Protein AF-A0A8J3I6H3-F1 (afdb_monomer_lite)

Radius of gyration: 33.36 Å; chains: 1; bounding box: 82×50×92 Å

pLDDT: mean 92.0, std 10.1, range [40.38, 98.88]

Foldseek 3Di:
DPLPAAFEQPDDQDQPPPDQADDDPLCVVVCVLFLVCAQQNGWLADWFAFPQATKTHGQFWIKGQGDDDDPDPDDPPDPVVVQQVPFDADPPSRMTIGLLLVVQLVNNYQDAWPDPPKPDGSSNVNVQLDPVNWDFDDPDDDPQWDFDFDDADPNTTTAETDGPLRVVQQQDCSNGVVHSCSSQNGWRGYKDWIWDADPNDIWIWIKTHHSRWIKIWTPPDADPVRRTDIGITSSRSSSCSGVNDRDGDDDFQQKKWFQAWDFFFQDPPPGDGQFIWGHRQIWTFHPDWDADSSWIKTWTKHDFPFDIDIGIDTCSRIGSDHDQPAQTETECVNLPPVLNVVVVVQPLQKWKWKAFPLRSYIYIDNQLDKDQCALVLLLLLLLLLQLVQVVVVHGDDPVLLVLNLCCQQVVDPVSSCCSACVVQPHDVSSVVLCVVLVQDAWAADPPGRRRIIGGFNSLQSSQVCLVVCNRHHPVSSVSLQVSQQNRDPVQLFQQRVLAPPPKRKRKGKGWDQHPVRAIKIKIWIWTGDDSIIMTMIMIGIRHRDVVVRSVSSNVNSNSVNVSRPD

InterPro domains:
  IPR000871 Beta-lactamase, class-A [PTHR35333] (230-551)
  IPR012338 Beta-lactamase/transpeptidase-like [G3DSA:3.40.710.10] (331-565)
  IPR012338 Beta-lactamase/transpeptidase-like [SSF56601] (335-544)
  IPR045155 Beta-lactamase class A, catalytic domain [PF13354] (335-393)
  IPR045155 Beta-lactamase class A, catalytic domain [PF13354] (402-560)

Sequence (566 aa):
MNDGEVTTPAFVFSQTATRKLAVSSFFANYYQSHSGQTSLGAPLTVAYPVEHGWIQFFSSGALLLPIEKQNYKSSSKDILAGLVTNGVNDPETGIVRLPLLQALLTAGSQIEIGGKGSSLTYVDIRKAAHPALLVTAASTTSSESVFVKTSTRAGKDVGHRIPQAFWQYIIRTDISPDGWKVDFGDPRTEVLPFIAKINGKLHHLQVQVFGRDGLVLDQDAQNAQGLPAIRRLSTGLDYLNTLGMPAVSIRAQQRVWASSASELLDVPERGKAVVHVGKNFPLLLQGETNWNDGMLWYRVRWDAPNRSGTGWIPANVVSFSGSSNMRSEASLDVLSSELASYVTSRGNNVGVSVYDVTRHFSYSYNSDLPFTMASSMKIPIMLAFFDMLESQGRGPDDGEMQLLTTMIENSDNDAASALYYDELGGAPALMSYLQKIHVGGLTPDPESWGYSAITPQSMVDMLTLLHQGKILNAQDRQIALDLMRHVEEDQQIGVGDTAPIGALVSLKDGWVVGPDGLWVMNSSGIVTRGKVTYVVAVYSQSQNALEDGQDIVRHVCKSIASALIV

Organism: NCBI:txid2778364

Secondary structure (DSSP, 8-state):
--TT--B---------TT--PPPPTTTHHHHHHTTHHHHT-SB-S--EEETTEEEEEETTEEEEEEPS-------TT-HHHHHHHTSEE-TTT--EE--HHHHHHHHTB-PBTTSTT-S-BHHHHHHHT-GGGPEEPPSS--TTEEEEEEEEETTEEEEEEEEHHHHHHHT-TTT-TT-HHHHT-SB-S--EEEEEEETTEEEEEEEEEBSS-EEEEEEEEE-TTSSEEEEE--HHHHHHHHH-PPPP---TT-EEEESS-EEEESSTTTSPEEEEE-TT-EEEEEEEEEEETTEEEEEEEEEETTEEEEEEEEGGGEES---TTSPEEEEGGGT-HHHHHHHHHTGGGEEEEEEETTTTEEEEESTTS-EE-GGGGHHHHHHHHHHHHHHTT----HHHHHHHHHHHHS--HHHHHIIIIIIS-SHHHHHHHHHHTT----B--SS-GGG-EE-HHHHHHHHHHHHHTSSS-HHHHHHHHHHTTS--GGG-TTTTTTSPTT-EEEEEEEEEE-TTSSEEEEEEEEEEETTEEEEEEEEEEEESSHHHHHHHHHHHHHHHHHHH--

Structure (mmCIF, N/CA/C/O backbone):
data_AF-A0A8J3I6H3-F1
#
_entry.id   AF-A0A8J3I6H3-F1
#
loop_
_atom_site.group_PDB
_atom_site.id
_atom_site.type_symbol
_atom_site.label_atom_id
_atom_site.label_alt_id
_atom_site.label_comp_id
_atom_site.label_asym_id
_atom_site.label_entity_id
_atom_site.label_seq_id
_atom_site.pdbx_PDB_ins_code
_atom_site.Cartn_x
_atom_site.Cartn_y
_atom_site.Cartn_z
_atom_site.occupancy
_atom_site.B_iso_or_equiv
_atom_site.auth_seq_id
_atom_site.auth_comp_id
_atom_site.auth_asym_id
_atom_site.auth_atom_id
_atom_site.pdbx_PDB_model_num
ATOM 1 N N . MET A 1 1 ? -31.178 -5.084 35.819 1.00 56.22 1 MET A N 1
ATOM 2 C CA . MET A 1 1 ? -29.760 -5.475 35.961 1.00 56.22 1 MET A CA 1
ATOM 3 C C . MET A 1 1 ? -29.703 -6.500 37.078 1.00 56.22 1 MET A C 1
ATOM 5 O O . MET A 1 1 ? -30.543 -6.423 37.966 1.00 56.22 1 MET A O 1
ATOM 9 N N . ASN A 1 2 ? -28.818 -7.492 37.006 1.00 58.34 2 ASN A N 1
ATOM 10 C CA . ASN A 1 2 ? -28.573 -8.359 38.153 1.00 58.34 2 ASN A CA 1
ATOM 11 C C . ASN A 1 2 ? -27.593 -7.622 39.076 1.00 58.34 2 ASN A C 1
ATOM 13 O O . ASN A 1 2 ? -26.405 -7.544 38.778 1.00 58.34 2 ASN A O 1
ATOM 17 N N . ASP A 1 3 ? -28.091 -7.007 40.148 1.00 65.94 3 ASP A N 1
ATOM 18 C CA . ASP A 1 3 ? -27.313 -6.035 40.935 1.00 65.94 3 ASP A CA 1
ATOM 19 C C . ASP A 1 3 ? -26.066 -6.635 41.615 1.00 65.94 3 ASP A C 1
ATOM 21 O O . ASP A 1 3 ? -25.142 -5.895 41.969 1.00 65.94 3 ASP A O 1
ATOM 25 N N . GLY A 1 4 ? -26.002 -7.966 41.736 1.00 75.38 4 GLY A N 1
ATOM 26 C CA . GLY A 1 4 ? -24.868 -8.707 42.294 1.00 75.38 4 GLY A CA 1
ATOM 27 C C . GLY A 1 4 ? -23.770 -9.112 41.301 1.00 75.38 4 GLY A C 1
ATOM 28 O O . GLY A 1 4 ? -22.768 -9.669 41.734 1.00 75.38 4 GLY A O 1
ATOM 29 N N . GLU A 1 5 ? -23.927 -8.870 39.996 1.00 87.00 5 GLU A N 1
ATOM 30 C CA . GLU A 1 5 ? -22.937 -9.285 38.988 1.00 87.00 5 GLU A CA 1
ATOM 31 C C . GLU A 1 5 ? -21.678 -8.411 39.043 1.00 87.00 5 GLU A C 1
ATOM 33 O O . GLU A 1 5 ? -21.782 -7.184 39.030 1.00 87.00 5 GLU A O 1
ATOM 38 N N . VAL A 1 6 ? -20.494 -9.020 39.115 1.00 90.25 6 VAL A N 1
ATOM 39 C CA . VAL A 1 6 ? -19.206 -8.319 39.212 1.00 90.25 6 VAL A CA 1
ATOM 40 C C . VAL A 1 6 ? -18.193 -9.001 38.297 1.00 90.25 6 VAL A C 1
ATOM 42 O O . VAL A 1 6 ? -18.045 -10.220 38.351 1.00 90.25 6 VAL A O 1
ATOM 45 N N . THR A 1 7 ? -17.471 -8.209 37.502 1.00 90.38 7 THR A N 1
ATOM 46 C CA . THR A 1 7 ? -16.473 -8.691 36.540 1.00 90.38 7 THR A CA 1
ATOM 47 C C . THR A 1 7 ? -15.120 -8.036 36.800 1.00 90.38 7 THR A C 1
ATOM 49 O O . THR A 1 7 ? -14.971 -6.815 36.692 1.00 90.38 7 THR A O 1
ATOM 52 N N . THR A 1 8 ? -14.117 -8.849 37.136 1.00 87.88 8 THR A N 1
ATOM 53 C CA . THR A 1 8 ? -12.723 -8.405 37.273 1.00 87.88 8 THR A CA 1
ATOM 54 C C . THR A 1 8 ? -12.104 -8.181 35.887 1.00 87.88 8 THR A C 1
ATOM 56 O O . THR A 1 8 ? -12.353 -8.989 34.991 1.00 87.88 8 THR A O 1
ATOM 59 N N . PRO A 1 9 ? -11.288 -7.130 35.677 1.00 83.06 9 PRO A N 1
ATOM 60 C CA . PRO A 1 9 ? -10.626 -6.898 34.396 1.00 83.06 9 PRO A CA 1
ATOM 61 C C . PRO A 1 9 ? -9.671 -8.053 34.098 1.00 83.06 9 PRO A C 1
ATOM 63 O O . PRO A 1 9 ? -8.767 -8.332 34.886 1.00 83.06 9 PRO A O 1
ATOM 66 N N . ALA A 1 10 ? -9.893 -8.742 32.982 1.00 79.56 10 ALA A N 1
ATOM 67 C CA . ALA A 1 10 ? -9.114 -9.919 32.596 1.00 79.56 10 ALA A CA 1
ATOM 68 C C . ALA A 1 10 ? -8.124 -9.627 31.460 1.00 79.56 10 ALA A C 1
ATOM 70 O O . ALA A 1 10 ? -7.256 -10.450 31.171 1.00 79.56 10 ALA A O 1
ATOM 71 N N . PHE A 1 11 ? -8.241 -8.460 30.823 1.00 73.12 11 PHE A N 1
ATOM 72 C CA . PHE A 1 11 ? -7.430 -8.074 29.678 1.00 73.12 11 PHE A CA 1
ATOM 73 C C . PHE A 1 11 ? -6.562 -6.870 30.029 1.00 73.12 11 PHE A C 1
ATOM 75 O O . PHE A 1 11 ? -7.018 -5.917 30.658 1.00 73.12 11 PHE A O 1
ATOM 82 N N . VAL A 1 12 ? -5.307 -6.909 29.589 1.00 72.38 12 VAL A N 1
ATOM 83 C CA . VAL A 1 12 ? -4.423 -5.742 29.589 1.00 72.38 12 VAL A CA 1
ATOM 84 C C . VAL A 1 12 ? -4.324 -5.264 28.150 1.00 72.38 12 VAL A C 1
ATOM 86 O O . VAL A 1 12 ? -3.422 -5.644 27.408 1.00 72.38 12 VAL A O 1
ATOM 89 N N . PHE A 1 13 ? -5.294 -4.458 27.731 1.00 74.19 13 PHE A N 1
ATOM 90 C CA . PHE A 1 13 ? -5.217 -3.738 26.472 1.00 74.19 13 PHE A CA 1
ATOM 91 C C . PHE A 1 13 ? -4.311 -2.523 26.672 1.00 74.19 13 PHE A C 1
ATOM 93 O O . PHE A 1 13 ? -4.731 -1.468 27.147 1.00 74.19 13 PHE A O 1
ATOM 100 N N . SER A 1 14 ? -3.032 -2.693 26.354 1.00 64.25 14 SER A N 1
ATOM 101 C CA . SER A 1 14 ? -2.060 -1.607 26.341 1.00 64.25 14 SER A CA 1
ATOM 102 C C . SER A 1 14 ? -1.851 -1.163 24.900 1.00 64.25 14 SER A C 1
ATOM 104 O O . SER A 1 14 ? -1.322 -1.924 24.096 1.00 64.25 14 SER A O 1
ATOM 106 N N . GLN A 1 15 ? -2.230 0.072 24.566 1.00 59.06 15 GLN A N 1
ATOM 107 C CA . GLN A 1 15 ? -1.655 0.704 23.385 1.00 59.06 15 GLN A CA 1
ATOM 108 C C . GLN A 1 15 ? -0.242 1.157 23.732 1.00 59.06 15 GLN A C 1
ATOM 110 O O . GLN A 1 15 ? -0.049 2.031 24.580 1.00 59.06 15 GLN A O 1
ATOM 115 N N . THR A 1 16 ? 0.756 0.593 23.063 1.00 52.84 16 THR A N 1
ATOM 116 C CA . THR A 1 16 ? 2.102 1.161 23.078 1.00 52.84 16 THR A CA 1
ATOM 117 C C . THR A 1 16 ? 2.011 2.574 22.494 1.00 52.84 16 THR A C 1
ATOM 119 O O . THR A 1 16 ? 1.531 2.755 21.375 1.00 52.84 16 THR A O 1
ATOM 122 N N . ALA A 1 17 ? 2.443 3.588 23.253 1.00 44.78 17 ALA A N 1
ATOM 123 C CA . ALA A 1 17 ? 2.273 5.014 22.932 1.00 44.78 17 ALA A CA 1
ATOM 124 C C . ALA A 1 17 ? 2.840 5.449 21.560 1.00 44.78 17 ALA A C 1
ATOM 126 O O . ALA A 1 17 ? 2.584 6.557 21.098 1.00 44.78 17 ALA A O 1
ATOM 127 N N . THR A 1 18 ? 3.609 4.585 20.901 1.00 45.41 18 THR A N 1
ATOM 128 C CA . THR A 1 18 ? 4.235 4.805 19.597 1.00 45.41 18 THR A CA 1
ATOM 129 C C . THR A 1 18 ? 3.315 4.548 18.400 1.00 45.41 18 THR A C 1
ATOM 131 O O . THR A 1 18 ? 3.630 5.017 17.307 1.00 45.41 18 THR A O 1
ATOM 134 N N . ARG A 1 19 ? 2.182 3.842 18.547 1.00 65.88 19 ARG A N 1
ATOM 135 C CA . ARG A 1 19 ? 1.366 3.405 17.395 1.00 65.88 19 ARG A CA 1
ATOM 136 C C . ARG A 1 19 ? 0.065 4.202 17.265 1.00 65.88 19 ARG A C 1
ATOM 138 O O . ARG A 1 19 ? -0.982 3.807 17.767 1.00 65.88 19 ARG A O 1
ATOM 145 N N . LYS A 1 20 ? 0.120 5.335 16.556 1.00 76.69 20 LYS A N 1
ATOM 146 C CA . LYS A 1 20 ? -1.063 6.161 16.262 1.00 76.69 20 LYS A CA 1
ATOM 147 C C . LYS A 1 20 ? -1.916 5.504 15.169 1.00 76.69 20 LYS A C 1
ATOM 149 O O . LYS A 1 20 ? -1.501 5.437 14.016 1.00 76.69 20 LYS A O 1
ATOM 154 N N . LEU A 1 21 ? -3.105 5.028 15.532 1.00 88.44 21 LEU A N 1
ATOM 155 C CA . LEU A 1 21 ? -4.072 4.459 14.590 1.00 88.44 21 LEU A CA 1
ATOM 156 C C . LEU A 1 21 ? -4.933 5.551 13.947 1.00 88.44 21 LEU A C 1
ATOM 158 O O . LEU A 1 21 ? -5.204 6.589 14.552 1.00 88.44 21 LEU A O 1
ATOM 162 N N . ALA A 1 22 ? -5.364 5.303 12.711 1.00 91.75 22 ALA A N 1
ATOM 163 C CA . ALA A 1 22 ? -6.249 6.191 11.969 1.00 91.75 22 ALA A CA 1
ATOM 164 C C . ALA A 1 22 ? -7.722 5.793 12.146 1.00 91.75 22 ALA A C 1
ATOM 166 O O . ALA A 1 22 ? -8.054 4.621 12.345 1.00 91.75 22 ALA A O 1
ATOM 167 N N . VAL A 1 23 ? -8.613 6.777 12.028 1.00 95.06 23 VAL A N 1
ATOM 168 C CA . VAL A 1 23 ? -10.048 6.523 11.860 1.00 95.06 23 VAL A CA 1
ATOM 169 C C . VAL A 1 23 ? -10.245 5.853 10.502 1.00 95.06 23 VAL A C 1
ATOM 171 O O . VAL A 1 23 ? -9.734 6.344 9.496 1.00 95.06 23 VAL A O 1
ATOM 174 N N . SER A 1 24 ? -10.955 4.727 10.464 1.00 93.88 24 SER A N 1
ATOM 175 C CA . SER A 1 24 ? -11.256 4.048 9.203 1.00 93.88 24 SER A CA 1
ATOM 176 C C . SER A 1 24 ? -12.118 4.927 8.299 1.00 93.88 24 SER A C 1
ATOM 178 O O . SER A 1 24 ? -12.965 5.679 8.784 1.00 93.88 24 SER A O 1
ATOM 180 N N . SER A 1 25 ? -11.978 4.774 6.981 1.00 92.44 25 SER A N 1
ATOM 181 C CA . SER A 1 25 ? -12.863 5.421 6.006 1.00 92.44 25 SER A CA 1
ATOM 182 C C . SER A 1 25 ? -14.338 5.061 6.216 1.00 92.44 25 SER A C 1
ATOM 184 O O . SER A 1 25 ? -15.197 5.879 5.903 1.00 92.44 25 SER A O 1
ATOM 186 N N . PHE A 1 26 ? -14.641 3.906 6.827 1.00 93.00 26 PHE A N 1
ATOM 187 C CA . PHE A 1 26 ? -16.005 3.547 7.240 1.00 93.00 26 PHE A CA 1
ATOM 188 C C . PHE A 1 26 ? -16.616 4.532 8.243 1.00 93.00 26 PHE A C 1
ATOM 190 O O . PHE A 1 26 ? -17.828 4.697 8.259 1.00 93.00 26 PHE A O 1
ATOM 197 N N . PHE A 1 27 ? -15.793 5.177 9.074 1.00 96.44 27 PHE A N 1
ATOM 198 C CA . PHE A 1 27 ? -16.240 6.028 10.181 1.00 96.44 27 PHE A CA 1
ATOM 199 C C . PHE A 1 27 ? -15.778 7.481 10.058 1.00 96.44 27 PHE A C 1
ATOM 201 O O . PHE A 1 27 ? -16.146 8.301 10.894 1.00 96.44 27 PHE A O 1
ATOM 208 N N . ALA A 1 28 ? -14.981 7.815 9.039 1.00 95.06 28 ALA A N 1
ATOM 209 C CA . ALA A 1 28 ? -14.358 9.129 8.898 1.00 95.06 28 ALA A CA 1
ATOM 210 C C . ALA A 1 28 ? -15.391 10.265 8.861 1.00 95.06 28 ALA A C 1
ATOM 212 O O . ALA A 1 28 ? -15.241 11.242 9.592 1.00 95.06 28 ALA A O 1
ATOM 213 N N . ASN A 1 29 ? -16.468 10.098 8.085 1.00 93.88 29 ASN A N 1
ATOM 214 C CA . ASN A 1 29 ? -17.526 11.105 7.974 1.00 93.88 29 ASN A CA 1
ATOM 215 C C . ASN A 1 29 ? -18.233 11.329 9.315 1.00 93.88 29 ASN A C 1
ATOM 217 O O . ASN A 1 29 ? -18.321 12.468 9.759 1.00 93.88 29 ASN A O 1
ATOM 221 N N . TYR A 1 30 ? -18.652 10.253 9.994 1.00 94.75 30 TYR A N 1
ATOM 222 C CA . TYR A 1 30 ? -19.271 10.339 11.321 1.00 94.75 30 TYR A CA 1
ATOM 223 C C . TYR A 1 30 ? -18.334 11.006 12.333 1.00 94.75 30 TYR A C 1
ATOM 225 O O . TYR A 1 30 ? -18.718 11.931 13.045 1.00 94.75 30 TYR A O 1
ATOM 233 N N . TYR A 1 31 ? -17.075 10.563 12.377 1.00 95.00 31 TYR A N 1
ATOM 234 C CA . TYR A 1 31 ? -16.080 11.092 13.304 1.00 95.00 31 TYR A CA 1
ATOM 235 C C . TYR A 1 31 ? -15.830 12.587 13.073 1.00 95.00 31 TYR A C 1
ATOM 237 O O . TYR A 1 31 ? -15.582 13.320 14.026 1.00 95.00 31 TYR A O 1
ATOM 245 N N . GLN A 1 32 ? -15.915 13.062 11.830 1.00 93.19 32 GLN A N 1
ATOM 246 C CA . GLN A 1 32 ? -15.782 14.480 11.518 1.00 93.19 32 GLN A CA 1
ATOM 247 C C . GLN A 1 32 ? -17.047 15.282 11.859 1.00 93.19 32 GLN A C 1
ATOM 249 O O . GLN A 1 32 ? -16.923 16.347 12.460 1.00 93.19 32 GLN A O 1
ATOM 254 N N . SER A 1 33 ? -18.243 14.794 11.509 1.00 91.44 33 SER A N 1
ATOM 255 C CA . SER A 1 33 ? -19.499 15.530 11.722 1.00 91.44 33 SER A CA 1
ATOM 256 C C . SER A 1 33 ? -19.928 15.598 13.191 1.00 91.44 33 SER A C 1
ATOM 258 O O . SER A 1 33 ? -20.531 16.587 13.593 1.00 91.44 33 SER A O 1
ATOM 260 N N . HIS A 1 34 ? -19.542 14.614 14.008 1.00 91.31 34 HIS A N 1
ATOM 261 C CA . HIS A 1 34 ? -19.951 14.494 15.416 1.00 91.31 34 HIS A CA 1
ATOM 262 C C . HIS A 1 34 ? -18.826 14.847 16.410 1.00 91.31 34 HIS A C 1
ATOM 264 O O . HIS A 1 34 ? -18.765 14.317 17.527 1.00 91.31 34 HIS A O 1
ATOM 270 N N . SER A 1 35 ? -17.876 15.701 16.002 1.00 92.31 35 SER A N 1
ATOM 271 C CA . SER A 1 35 ? -16.724 16.115 16.825 1.00 92.31 35 SER A CA 1
ATOM 272 C C . SER A 1 35 ? -15.998 14.927 17.480 1.00 92.31 35 SER A C 1
ATOM 274 O O . SER A 1 35 ? -15.642 14.969 18.659 1.00 92.31 35 SER A O 1
ATOM 276 N N . GLY A 1 36 ? -15.776 13.851 16.718 1.00 92.69 36 GLY A N 1
ATOM 277 C CA . GLY A 1 36 ? -15.279 12.545 17.169 1.00 92.69 36 GLY A CA 1
ATOM 278 C C . GLY A 1 36 ? -14.021 12.610 18.031 1.00 92.69 36 GLY A C 1
ATOM 279 O O . GLY A 1 36 ? -13.900 11.882 19.013 1.00 92.69 36 GLY A O 1
ATOM 280 N N . GLN A 1 37 ? -13.115 13.547 17.742 1.00 92.44 37 GLN A N 1
ATOM 281 C CA . GLN A 1 37 ? -11.910 13.763 18.548 1.00 92.44 37 GLN A CA 1
ATOM 282 C C . GLN A 1 37 ? -12.216 14.118 20.007 1.00 92.44 37 GLN A C 1
ATOM 284 O O . GLN A 1 37 ? -11.475 13.726 20.906 1.00 92.44 37 GLN A O 1
ATOM 289 N N . THR A 1 38 ? -13.303 14.844 20.239 1.00 89.94 38 THR A N 1
ATOM 290 C CA . THR A 1 38 ? -13.764 15.247 21.566 1.00 89.94 38 THR A CA 1
ATOM 291 C C . THR A 1 38 ? -14.766 14.245 22.138 1.00 89.94 38 THR A C 1
ATOM 293 O O . THR A 1 38 ? -14.771 14.003 23.345 1.00 89.94 38 THR A O 1
ATOM 296 N N . SER A 1 39 ? -15.629 13.667 21.296 1.00 90.38 39 SER A N 1
ATOM 297 C CA . SER A 1 39 ? -16.740 12.812 21.731 1.00 90.38 39 SER A CA 1
ATOM 298 C C . SER A 1 39 ? -16.363 11.339 21.928 1.00 90.38 39 SER A C 1
ATOM 300 O O . SER A 1 39 ? -16.902 10.687 22.821 1.00 90.38 39 SER A O 1
ATOM 302 N N . LEU A 1 40 ? -15.419 10.826 21.138 1.00 93.56 40 LEU A N 1
ATOM 303 C CA . LEU A 1 40 ? -14.932 9.442 21.163 1.00 93.56 40 LEU A CA 1
ATOM 304 C C . LEU A 1 40 ? -13.446 9.354 21.532 1.00 93.56 40 LEU A C 1
ATOM 306 O O . LEU A 1 40 ? -13.022 8.364 22.127 1.00 93.56 40 LEU A O 1
ATOM 310 N N . GLY A 1 41 ? -12.666 10.383 21.202 1.00 92.94 41 GLY A N 1
ATOM 311 C CA . GLY A 1 41 ? -11.222 10.426 21.411 1.00 92.94 41 GLY A CA 1
ATOM 312 C C . GLY A 1 41 ? -10.437 9.548 20.434 1.00 92.94 41 GLY A C 1
ATOM 313 O O . GLY A 1 41 ? -10.941 9.147 19.388 1.00 92.94 41 GLY A O 1
ATOM 314 N N . ALA A 1 42 ? -9.166 9.284 20.744 1.00 92.56 42 ALA A N 1
ATOM 315 C CA . ALA A 1 42 ? -8.247 8.659 19.793 1.00 92.56 42 ALA A CA 1
ATOM 316 C C . ALA A 1 42 ? -8.643 7.201 19.460 1.00 92.56 42 ALA A C 1
ATOM 318 O O . ALA A 1 42 ? -9.094 6.481 20.356 1.00 92.56 42 ALA A O 1
ATOM 319 N N . PRO A 1 43 ? -8.440 6.733 18.211 1.00 93.69 43 PRO A N 1
ATOM 320 C CA . PRO A 1 43 ? -8.697 5.344 17.836 1.00 93.69 43 PRO A CA 1
ATOM 321 C C . PRO A 1 43 ? -7.853 4.349 18.644 1.00 93.69 43 PRO A C 1
ATOM 323 O O . PRO A 1 43 ? -6.626 4.454 18.706 1.00 93.69 43 PRO A O 1
ATOM 326 N N . LEU A 1 44 ? -8.523 3.351 19.222 1.00 91.94 44 LEU A N 1
ATOM 327 C CA . LEU A 1 44 ? -7.903 2.254 19.963 1.00 91.94 44 LEU A CA 1
ATOM 328 C C . LEU A 1 44 ? -7.568 1.048 19.083 1.00 91.94 44 LEU A C 1
ATOM 330 O O . LEU A 1 44 ? -6.587 0.350 19.337 1.00 91.94 44 LEU A O 1
ATOM 334 N N . THR A 1 45 ? -8.368 0.813 18.044 1.00 93.12 45 THR A N 1
ATOM 335 C CA . THR A 1 45 ? -8.203 -0.302 17.106 1.00 93.12 45 THR A CA 1
ATOM 336 C C . THR A 1 45 ? -8.263 0.186 15.666 1.00 93.12 45 THR A C 1
ATOM 338 O O . THR A 1 45 ? -8.732 1.289 15.379 1.00 93.12 45 THR A O 1
ATOM 341 N N . VAL A 1 46 ? -7.835 -0.664 14.732 1.00 93.25 46 VAL A N 1
ATOM 342 C CA . VAL A 1 46 ? -8.311 -0.575 13.345 1.00 93.25 46 VAL A CA 1
ATOM 343 C C . VAL A 1 46 ? -9.810 -0.876 13.291 1.00 93.25 46 VAL A C 1
ATOM 345 O O . VAL A 1 46 ? -10.359 -1.445 14.239 1.00 93.25 46 VAL A O 1
ATOM 348 N N . ALA A 1 47 ? -10.471 -0.536 12.185 1.00 94.81 47 ALA A N 1
ATOM 349 C CA . ALA A 1 47 ? -11.775 -1.124 11.907 1.00 94.81 47 ALA A CA 1
ATOM 350 C C . ALA A 1 47 ? -11.602 -2.588 11.484 1.00 94.81 47 ALA A C 1
ATOM 352 O O . ALA A 1 47 ? -10.743 -2.894 10.657 1.00 94.81 47 ALA A O 1
ATOM 353 N N . TYR A 1 48 ? -12.412 -3.487 12.035 1.00 94.69 48 TYR A N 1
ATOM 354 C CA . TYR A 1 48 ? -12.372 -4.910 11.695 1.00 94.69 48 TYR A CA 1
ATOM 355 C C . TYR A 1 48 ? -13.783 -5.496 11.594 1.00 94.69 48 TYR A C 1
ATOM 357 O O . TYR A 1 48 ? -14.717 -4.947 12.192 1.00 94.69 48 TYR A O 1
ATOM 365 N N . PRO A 1 49 ? -13.963 -6.577 10.814 1.00 94.06 49 PRO A N 1
ATOM 366 C CA . PRO A 1 49 ? -15.270 -7.176 10.635 1.00 94.06 49 PRO A CA 1
ATOM 367 C C . PRO A 1 49 ? -15.637 -8.023 11.855 1.00 94.06 49 PRO A C 1
ATOM 369 O O . PRO A 1 49 ? -14.823 -8.768 12.402 1.00 94.06 49 PRO A O 1
ATOM 372 N N . VAL A 1 50 ? -16.894 -7.921 12.251 1.00 93.00 50 VAL A N 1
ATOM 373 C CA . VAL A 1 50 ? -17.575 -8.696 13.289 1.00 93.00 50 VAL A CA 1
ATOM 374 C C . VAL A 1 50 ? -18.872 -9.245 12.699 1.00 93.00 50 VAL A C 1
ATOM 376 O O . VAL A 1 50 ? -19.269 -8.865 11.600 1.00 93.00 50 VAL A O 1
ATOM 379 N N . GLU A 1 51 ? -19.545 -10.153 13.404 1.00 85.75 51 GLU A N 1
ATOM 380 C CA . GLU A 1 51 ? -20.780 -10.788 12.910 1.00 85.75 51 GLU A CA 1
ATOM 381 C C . GLU A 1 51 ? -21.832 -9.771 12.425 1.00 85.75 51 GLU A C 1
ATOM 383 O O . GLU A 1 51 ? -22.461 -9.981 11.391 1.00 85.75 51 GLU A O 1
ATOM 388 N N . HIS A 1 52 ? -21.945 -8.632 13.118 1.00 81.75 52 HIS A N 1
ATOM 389 C CA . HIS A 1 52 ? -22.956 -7.599 12.857 1.00 81.75 52 HIS A CA 1
ATOM 390 C C . HIS A 1 52 ? -22.485 -6.439 11.974 1.00 81.75 52 HIS A C 1
ATOM 392 O O . HIS A 1 52 ? -23.238 -5.486 11.786 1.00 81.75 52 HIS A O 1
ATOM 398 N N . GLY A 1 53 ? -21.264 -6.482 11.436 1.00 92.00 53 GLY A N 1
ATOM 399 C CA . GLY A 1 53 ? -20.748 -5.435 10.554 1.00 92.00 53 GLY A CA 1
ATOM 400 C C . GLY A 1 53 ? -19.290 -5.080 10.797 1.00 92.00 53 GLY A C 1
ATOM 401 O O . GLY A 1 53 ? -18.472 -5.946 11.081 1.00 92.00 53 GLY A O 1
ATOM 402 N N . TRP A 1 54 ? -18.950 -3.805 10.659 1.00 95.12 54 TRP A N 1
ATOM 403 C CA . TRP A 1 54 ? -17.607 -3.292 10.935 1.00 95.12 54 TRP A CA 1
ATOM 404 C C . TRP A 1 54 ? -17.603 -2.559 12.258 1.00 95.12 54 TRP A C 1
ATOM 406 O O . TRP A 1 54 ? -18.510 -1.776 12.497 1.00 95.12 54 TRP A O 1
ATOM 416 N N . ILE A 1 55 ? -16.591 -2.765 13.096 1.00 96.50 55 ILE A N 1
ATOM 417 C CA . ILE A 1 55 ? -16.463 -2.064 14.378 1.00 96.50 55 ILE A CA 1
ATOM 418 C C . ILE A 1 55 ? -15.102 -1.383 14.493 1.00 96.50 55 ILE A C 1
ATOM 420 O O . ILE A 1 55 ? -14.097 -1.925 14.035 1.00 96.50 55 ILE A O 1
ATOM 424 N N . GLN A 1 56 ? -15.061 -0.212 15.127 1.00 96.69 56 GLN A N 1
ATOM 425 C CA . GLN A 1 56 ? -13.825 0.437 15.560 1.00 96.69 56 GLN A CA 1
ATOM 426 C C . GLN A 1 56 ? -13.985 0.998 16.977 1.00 96.69 56 GLN A C 1
ATOM 428 O O . GLN A 1 56 ? -14.975 1.669 17.280 1.00 96.69 56 GLN A O 1
ATOM 433 N N . PHE A 1 57 ? -13.003 0.731 17.842 1.00 95.50 57 PHE A N 1
ATOM 434 C CA . PHE A 1 57 ? -12.942 1.279 19.197 1.00 95.50 57 PHE A CA 1
ATOM 435 C C . PHE A 1 57 ? -12.106 2.558 19.238 1.00 95.50 57 PHE A C 1
ATOM 437 O O . PHE A 1 57 ? -11.117 2.700 18.519 1.00 95.50 57 PHE A O 1
ATOM 444 N N . PHE A 1 58 ? -12.487 3.455 20.139 1.00 95.19 58 PHE A N 1
ATOM 445 C CA . PHE A 1 58 ? -11.860 4.735 20.456 1.00 95.19 58 PHE A CA 1
ATOM 446 C C . PHE A 1 58 ? -11.718 4.853 21.977 1.00 95.19 58 PHE A C 1
ATOM 448 O O . PHE A 1 58 ? -12.299 4.057 22.711 1.00 95.19 58 PHE A O 1
ATOM 455 N N . SER A 1 59 ? -10.963 5.826 22.488 1.00 93.25 59 SER A N 1
ATOM 456 C CA . SER A 1 59 ? -10.693 5.917 23.933 1.00 93.25 59 SER A CA 1
ATOM 457 C C . SER A 1 59 ? -11.962 5.978 24.796 1.00 93.25 59 SER A C 1
ATOM 459 O O . SER A 1 59 ? -12.008 5.366 25.861 1.00 93.25 59 SER A O 1
ATOM 461 N N . SER A 1 60 ? -13.006 6.655 24.317 1.00 93.50 60 SER A N 1
ATOM 462 C CA . SER A 1 60 ? -14.260 6.942 25.030 1.00 93.50 60 SER A CA 1
ATOM 463 C C . SER A 1 60 ? -15.504 6.396 24.316 1.00 93.50 60 SER A C 1
ATOM 465 O O . SER A 1 60 ? -16.618 6.854 24.565 1.00 93.50 60 SER A O 1
ATOM 467 N N . GLY A 1 61 ? -15.348 5.425 23.412 1.00 94.62 61 GLY A N 1
ATOM 468 C CA . GLY A 1 61 ? -16.494 4.825 22.733 1.00 94.62 61 GLY A CA 1
ATOM 469 C C . GLY A 1 61 ? -16.126 3.813 21.657 1.00 94.62 61 GLY A C 1
ATOM 470 O O . GLY A 1 61 ? -14.960 3.496 21.444 1.00 94.62 61 GLY A O 1
ATOM 471 N N . ALA A 1 62 ? -17.139 3.311 20.959 1.00 96.50 62 ALA A N 1
ATOM 472 C CA . ALA A 1 62 ? -16.972 2.488 19.769 1.00 96.50 62 ALA A CA 1
ATOM 473 C C . ALA A 1 62 ? -18.088 2.780 18.769 1.00 96.50 62 ALA A C 1
ATOM 475 O O . ALA A 1 62 ? -19.216 3.099 19.159 1.00 96.50 62 ALA A O 1
ATOM 476 N N . LEU A 1 63 ? -17.753 2.648 17.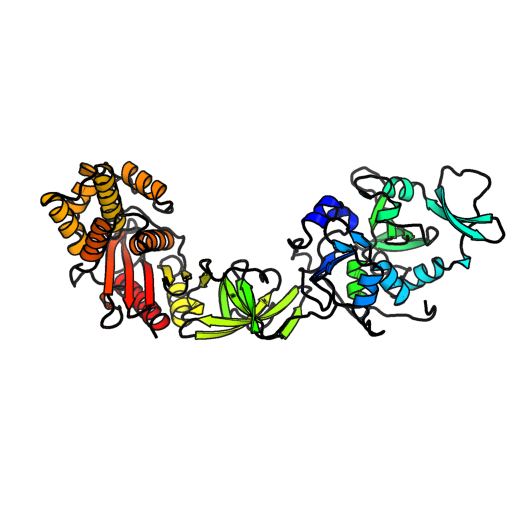490 1.00 97.44 63 LEU A N 1
ATOM 477 C CA . LEU A 1 63 ? -18.679 2.789 16.374 1.00 97.44 63 LEU A CA 1
ATOM 478 C C . LEU A 1 63 ? -18.811 1.457 15.657 1.00 97.44 63 LEU A C 1
ATOM 480 O O . LEU A 1 63 ? -17.818 0.749 15.483 1.00 97.44 63 LEU A O 1
ATOM 484 N N . LEU A 1 64 ? -20.029 1.142 15.228 1.00 96.94 64 LEU A N 1
ATOM 485 C CA . LEU A 1 64 ? -20.330 -0.022 14.414 1.00 96.94 64 LEU A CA 1
ATOM 486 C C . LEU A 1 64 ? -21.082 0.402 13.152 1.00 96.94 64 LEU A C 1
ATOM 488 O O . LEU A 1 64 ? -22.083 1.099 13.245 1.00 96.94 64 LEU A O 1
ATOM 492 N N . LEU A 1 65 ? -20.615 -0.020 11.981 1.00 95.50 65 LEU A N 1
ATOM 493 C CA . LEU A 1 65 ? -21.318 0.124 10.709 1.00 95.50 65 LEU A CA 1
ATOM 494 C C . LEU A 1 65 ? -21.998 -1.217 10.388 1.00 95.50 65 LEU A C 1
ATOM 496 O O . LEU A 1 65 ? -21.285 -2.181 10.087 1.00 95.50 65 LEU A O 1
ATOM 500 N N . PRO A 1 66 ? -23.337 -1.314 10.469 1.00 91.25 66 PRO A N 1
ATOM 501 C CA . PRO A 1 66 ? -24.050 -2.558 10.206 1.00 91.25 66 PRO A CA 1
ATOM 502 C C . PRO A 1 66 ? -23.964 -2.991 8.739 1.00 91.25 66 PRO A C 1
ATOM 504 O O . PRO A 1 66 ? -23.901 -2.162 7.834 1.00 91.25 66 PRO A O 1
ATOM 507 N N . ILE A 1 67 ? -24.049 -4.297 8.490 1.00 83.62 67 ILE A N 1
ATOM 508 C CA . ILE A 1 67 ? -24.347 -4.841 7.153 1.00 83.62 67 ILE A CA 1
ATOM 509 C C . ILE A 1 67 ? -25.880 -4.986 7.051 1.00 83.62 67 ILE A C 1
ATOM 511 O O . ILE A 1 67 ? -26.503 -5.514 7.975 1.00 83.62 67 ILE A O 1
ATOM 515 N N . GLU A 1 68 ? -26.516 -4.478 5.985 1.00 62.41 68 GLU A N 1
ATOM 516 C CA . GLU A 1 68 ? -27.986 -4.359 5.906 1.00 62.41 68 GLU A CA 1
ATOM 517 C C . GLU A 1 68 ? -28.766 -5.676 6.148 1.00 62.41 68 GLU A C 1
ATOM 519 O O . GLU A 1 68 ? -28.583 -6.684 5.468 1.00 62.41 68 GLU A O 1
ATOM 524 N N . LYS A 1 69 ? -29.692 -5.580 7.122 1.00 44.62 69 LYS A N 1
ATOM 525 C CA . LYS A 1 69 ? -30.921 -6.350 7.420 1.00 44.62 69 LYS A CA 1
ATOM 526 C C . LYS A 1 69 ? -30.917 -7.867 7.167 1.00 44.62 69 LYS A C 1
ATOM 528 O O . LYS A 1 69 ? -31.591 -8.357 6.262 1.00 44.62 69 LYS A O 1
ATOM 533 N N . GLN A 1 70 ? -30.382 -8.635 8.115 1.00 41.59 70 GLN A N 1
ATOM 534 C CA . GLN A 1 70 ? -31.059 -9.876 8.512 1.00 41.59 70 GLN A CA 1
ATOM 535 C C . GLN A 1 70 ? -31.870 -9.640 9.790 1.00 41.59 70 GLN A C 1
ATOM 537 O O . GLN A 1 70 ? -31.450 -8.916 10.685 1.00 41.59 70 GLN A O 1
ATOM 542 N N . ASN A 1 71 ? -33.066 -10.227 9.868 1.00 41.19 71 ASN A N 1
ATOM 543 C CA . ASN A 1 71 ? -33.842 -10.298 11.106 1.00 41.19 71 ASN A CA 1
ATOM 544 C C . ASN A 1 71 ? -33.091 -11.212 12.082 1.00 41.19 71 ASN A C 1
ATOM 546 O O . ASN A 1 71 ? -33.291 -12.428 12.091 1.00 41.19 71 ASN A O 1
ATOM 550 N N . TYR A 1 72 ? -32.178 -10.632 12.854 1.00 47.16 72 TYR A N 1
ATOM 551 C CA . TYR A 1 72 ? -31.304 -11.373 13.750 1.00 47.16 72 TYR A CA 1
ATOM 552 C C . TYR A 1 72 ? -32.115 -11.979 14.902 1.00 47.16 72 TYR A C 1
ATOM 554 O O . TYR A 1 72 ? -32.685 -11.273 15.735 1.00 47.16 72 TYR A O 1
ATOM 562 N N . LYS A 1 73 ? -32.155 -13.314 14.977 1.00 40.38 73 LYS A N 1
ATOM 563 C CA . LYS A 1 73 ? -32.553 -14.014 16.202 1.00 40.38 73 LYS A CA 1
ATOM 564 C C . LYS A 1 73 ? -31.392 -13.905 17.187 1.00 40.38 73 LYS A C 1
ATOM 566 O O . LYS A 1 73 ? -30.465 -14.706 17.138 1.00 40.38 73 LYS A O 1
ATOM 571 N N . SER A 1 74 ? -31.441 -12.897 18.055 1.00 42.50 74 SER A N 1
ATOM 572 C CA . SER A 1 74 ? -30.509 -12.749 19.175 1.00 42.50 74 SER A CA 1
ATOM 573 C C . SER A 1 74 ? -30.486 -14.041 19.998 1.00 42.50 74 SER A C 1
ATOM 575 O O . SER A 1 74 ? -31.513 -14.474 20.527 1.00 42.50 74 SER A O 1
ATOM 577 N N . SER A 1 75 ? -29.314 -14.673 20.099 1.00 45.09 75 SER A N 1
ATOM 578 C CA . SER A 1 75 ? -29.052 -15.586 21.207 1.00 45.09 75 SER A CA 1
ATOM 579 C C . SER A 1 75 ? -28.718 -14.732 22.430 1.00 45.09 75 SER A C 1
ATOM 581 O O . SER A 1 75 ? -27.978 -13.754 22.327 1.00 45.09 75 SER A O 1
ATOM 583 N N . SER A 1 76 ? -29.218 -15.101 23.607 1.00 45.56 76 SER A N 1
ATOM 584 C CA . SER A 1 76 ? -29.000 -14.357 24.856 1.00 45.56 76 SER A CA 1
ATOM 585 C C . SER A 1 76 ? -27.534 -14.313 25.331 1.00 45.56 76 SER A C 1
ATOM 587 O O . SER A 1 76 ? -27.269 -13.798 26.413 1.00 45.56 76 SER A O 1
ATOM 589 N N . LYS A 1 77 ? -26.589 -14.881 24.566 1.00 54.38 77 LYS A N 1
ATOM 590 C CA . LYS A 1 77 ? -25.143 -14.864 24.838 1.00 54.38 77 LYS A CA 1
ATOM 591 C C . LYS A 1 77 ? -24.361 -13.874 23.966 1.00 54.38 77 LYS A C 1
ATOM 593 O O . LYS A 1 77 ? -23.171 -13.696 24.202 1.00 54.38 77 LYS A O 1
ATOM 598 N N . ASP A 1 78 ? -24.995 -13.241 22.981 1.00 69.75 78 ASP A N 1
ATOM 599 C CA . ASP A 1 78 ? -24.323 -12.287 22.100 1.00 69.75 78 ASP A CA 1
ATOM 600 C C . ASP A 1 78 ? -24.368 -10.866 22.686 1.00 69.75 78 ASP A C 1
ATOM 602 O O . ASP A 1 78 ? -25.335 -10.117 22.517 1.00 69.75 78 ASP A O 1
ATOM 606 N N . ILE A 1 79 ? -23.299 -10.509 23.403 1.00 78.38 79 ILE A N 1
ATOM 607 C CA . ILE A 1 79 ? -23.121 -9.185 24.015 1.00 78.38 79 ILE A CA 1
ATOM 608 C C . ILE A 1 79 ? -23.184 -8.088 22.942 1.00 78.38 79 ILE A C 1
ATOM 610 O O . ILE A 1 79 ? -23.793 -7.042 23.171 1.00 78.38 79 ILE A O 1
ATOM 614 N N . LEU A 1 80 ? -22.606 -8.328 21.759 1.00 83.06 80 LEU A N 1
ATOM 615 C CA . LEU A 1 80 ? -22.522 -7.327 20.700 1.00 83.06 80 LEU A CA 1
ATOM 616 C C . LEU A 1 80 ? -23.904 -7.023 20.109 1.00 83.06 80 LEU A C 1
ATOM 618 O O . LEU A 1 80 ? -24.229 -5.850 19.938 1.00 83.06 80 LEU A O 1
ATOM 622 N N . ALA A 1 81 ? -24.754 -8.030 19.889 1.00 82.75 81 ALA A N 1
ATOM 623 C CA . ALA A 1 81 ? -26.139 -7.807 19.454 1.00 82.75 81 ALA A CA 1
ATOM 624 C C . ALA A 1 81 ? -26.921 -6.906 20.431 1.00 82.75 81 ALA A C 1
ATOM 626 O O . ALA A 1 81 ? -27.687 -6.029 20.013 1.00 82.75 81 ALA A O 1
ATOM 627 N N . GLY A 1 82 ? -26.695 -7.078 21.739 1.00 83.81 82 GLY A N 1
ATOM 628 C CA . GLY A 1 82 ? -27.262 -6.213 22.773 1.00 83.81 82 GLY A CA 1
ATOM 629 C C . GLY A 1 82 ? -26.762 -4.768 22.685 1.00 83.81 82 GLY A C 1
ATOM 630 O O . GLY A 1 82 ? -27.552 -3.837 22.853 1.00 83.81 82 GLY A O 1
ATOM 631 N N . LEU A 1 83 ? -25.477 -4.561 22.380 1.00 88.75 83 LEU A N 1
ATOM 632 C CA . LEU A 1 83 ? -24.901 -3.225 22.187 1.00 88.75 83 LEU A CA 1
ATOM 633 C C . LEU A 1 83 ? -25.437 -2.535 20.936 1.00 88.75 83 LEU A C 1
ATOM 635 O O . LEU A 1 83 ? -25.728 -1.346 20.994 1.00 88.75 83 LEU A O 1
ATOM 639 N N . VAL A 1 84 ? -25.596 -3.268 19.834 1.00 88.00 84 VAL A N 1
ATOM 640 C CA . VAL A 1 84 ? -26.157 -2.720 18.591 1.00 88.00 84 VAL A CA 1
ATOM 641 C C . VAL A 1 84 ? -27.615 -2.313 18.801 1.00 88.00 84 VAL A C 1
ATOM 643 O O . VAL A 1 84 ? -27.996 -1.198 18.462 1.00 88.00 84 VAL A O 1
ATOM 646 N N . THR A 1 85 ? -28.416 -3.174 19.437 1.00 87.00 85 THR A N 1
ATOM 647 C CA . THR A 1 85 ? -29.847 -2.912 19.681 1.00 87.00 85 THR A CA 1
ATOM 648 C C . THR A 1 85 ? -30.077 -1.697 20.583 1.00 87.00 85 THR A C 1
ATOM 650 O O . THR A 1 85 ? -31.017 -0.937 20.370 1.00 87.00 85 THR A O 1
ATOM 653 N N . ASN A 1 86 ? -29.225 -1.509 21.593 1.00 87.06 86 ASN A N 1
ATOM 654 C CA . ASN A 1 86 ? -29.339 -0.405 22.551 1.00 87.06 86 ASN A CA 1
ATOM 655 C C . ASN A 1 86 ? -28.469 0.812 22.186 1.00 87.06 86 ASN A C 1
ATOM 657 O O . ASN A 1 86 ? -28.397 1.769 22.960 1.00 87.06 86 ASN A O 1
ATOM 661 N N . GLY A 1 87 ? -27.766 0.757 21.054 1.00 89.50 87 GLY A N 1
ATOM 662 C CA . GLY A 1 87 ? -26.898 1.824 20.583 1.00 89.50 87 GLY A CA 1
ATOM 663 C C . GLY A 1 87 ? -27.665 2.988 19.969 1.00 89.50 87 GLY A C 1
ATOM 664 O O . GLY A 1 87 ? -28.872 2.927 19.731 1.00 89.50 87 GLY A O 1
ATOM 665 N N . VAL A 1 88 ? -26.948 4.083 19.728 1.00 90.69 88 VAL A N 1
ATOM 666 C CA . VAL A 1 88 ? -27.510 5.267 19.071 1.00 90.69 88 VAL A CA 1
ATOM 667 C C . VAL A 1 88 ? -27.219 5.173 17.584 1.00 90.69 88 VAL A C 1
ATOM 669 O O . VAL A 1 88 ? -26.058 5.228 17.190 1.00 90.69 88 VAL A O 1
ATOM 672 N N . ASN A 1 89 ? -28.272 5.022 16.784 1.00 91.62 89 ASN A N 1
ATOM 673 C CA . ASN A 1 89 ? -28.167 5.044 15.330 1.00 91.62 89 ASN A CA 1
ATOM 674 C C . ASN A 1 89 ? -28.049 6.485 14.842 1.00 91.62 89 ASN A C 1
ATOM 676 O O . ASN A 1 89 ? -28.896 7.318 15.169 1.00 91.62 89 ASN A O 1
ATOM 680 N N . ASP A 1 90 ? -27.037 6.739 14.028 1.00 91.06 90 ASP A N 1
ATOM 681 C CA . ASP A 1 90 ? -26.944 7.937 13.218 1.00 91.06 90 ASP A CA 1
ATOM 682 C C . ASP A 1 90 ? -27.835 7.785 11.977 1.00 91.06 90 ASP A C 1
ATOM 684 O O . ASP A 1 90 ? -27.607 6.874 11.174 1.00 91.06 90 ASP A O 1
ATOM 688 N N . PRO A 1 91 ? -28.871 8.620 11.806 1.00 87.50 91 PRO A N 1
ATOM 689 C CA . PRO A 1 91 ? -29.801 8.481 10.691 1.00 87.50 91 PRO A CA 1
ATOM 690 C C . PRO A 1 91 ? -29.159 8.780 9.330 1.00 87.50 91 PRO A C 1
ATOM 692 O O . PRO A 1 91 ? -29.673 8.302 8.321 1.00 87.50 91 PRO A O 1
ATOM 695 N N . GLU A 1 92 ? -28.067 9.551 9.285 1.00 88.69 92 GLU A N 1
ATOM 696 C CA . GLU A 1 92 ? -27.412 9.936 8.030 1.00 88.69 92 GLU A CA 1
ATOM 697 C C . GLU A 1 92 ? -26.521 8.821 7.476 1.00 88.69 92 GLU A C 1
ATOM 699 O O . GLU A 1 92 ? -26.559 8.520 6.283 1.00 88.69 92 GLU A O 1
ATOM 704 N N . THR A 1 93 ? -25.723 8.194 8.339 1.00 90.25 93 THR A N 1
ATOM 705 C CA . THR A 1 93 ? -24.732 7.186 7.936 1.00 90.25 93 THR A CA 1
ATOM 706 C C . THR A 1 93 ? -25.154 5.749 8.235 1.00 90.25 93 THR A C 1
ATOM 708 O O . THR A 1 93 ? -24.546 4.815 7.714 1.00 90.25 93 THR A O 1
ATOM 711 N N . GLY A 1 94 ? -26.159 5.542 9.094 1.00 91.44 94 GLY A N 1
ATOM 712 C CA . GLY A 1 94 ? -26.533 4.225 9.619 1.00 91.44 94 GLY A CA 1
ATOM 713 C C . GLY A 1 94 ? -25.542 3.656 10.643 1.00 91.44 94 GLY A C 1
ATOM 714 O O . GLY A 1 94 ? -25.703 2.515 11.078 1.00 91.44 94 GLY A O 1
ATOM 715 N N . ILE A 1 95 ? -24.517 4.423 11.031 1.00 95.44 95 ILE A N 1
ATOM 716 C CA . ILE A 1 95 ? -23.531 4.025 12.039 1.00 95.44 95 ILE A CA 1
ATOM 717 C C . ILE A 1 95 ? -24.183 4.004 13.420 1.00 95.44 95 ILE A C 1
ATOM 719 O O . ILE A 1 95 ? -24.952 4.887 13.789 1.00 95.44 95 ILE A O 1
ATOM 723 N N . VAL A 1 96 ? -23.833 3.001 14.216 1.00 95.00 96 VAL A N 1
ATOM 724 C CA . VAL A 1 96 ? -24.295 2.833 15.590 1.00 95.00 96 VAL A CA 1
ATOM 725 C C . VAL A 1 96 ? -23.175 3.194 16.554 1.00 95.00 96 VAL A C 1
ATOM 727 O O . VAL A 1 96 ? -22.134 2.533 16.585 1.00 95.00 96 VAL A O 1
ATOM 730 N N . ARG A 1 97 ? -23.396 4.199 17.404 1.00 94.56 97 ARG A N 1
ATOM 731 C CA . ARG A 1 97 ? -22.545 4.439 18.574 1.00 94.56 97 ARG A CA 1
ATOM 732 C C . ARG A 1 97 ? -22.928 3.464 19.682 1.00 94.56 97 ARG A C 1
ATOM 734 O O . ARG A 1 97 ? -24.057 3.486 20.180 1.00 94.56 97 ARG A O 1
ATOM 741 N N . LEU A 1 98 ? -21.986 2.606 20.066 1.00 95.12 98 LEU A N 1
ATOM 742 C CA . LEU A 1 98 ? -22.240 1.529 21.022 1.00 95.12 98 LEU A CA 1
ATOM 743 C C . LEU A 1 98 ? -22.307 2.061 22.469 1.00 95.12 98 LEU A C 1
ATOM 745 O O . LEU A 1 98 ? -21.473 2.883 22.859 1.00 95.12 98 LEU A O 1
ATOM 749 N N . PRO A 1 99 ? -23.247 1.577 23.305 1.00 94.25 99 PRO A N 1
ATOM 750 C CA . PRO A 1 99 ? -23.476 2.083 24.658 1.00 94.25 99 PRO A CA 1
ATOM 751 C C . PRO A 1 99 ? -22.512 1.433 25.670 1.00 94.25 99 PRO A C 1
ATOM 753 O O . PRO A 1 99 ? -22.927 0.730 26.594 1.00 94.25 99 PRO A O 1
ATOM 756 N N . LEU A 1 100 ? -21.203 1.647 25.492 1.00 95.00 100 LEU A N 1
ATOM 757 C CA . LEU A 1 100 ? -20.157 0.939 26.248 1.00 95.00 100 LEU A CA 1
ATOM 758 C C . LEU A 1 100 ? -20.225 1.177 27.762 1.00 95.00 100 LEU A C 1
ATOM 760 O O . LEU A 1 100 ? -19.991 0.255 28.540 1.00 95.00 100 LEU A O 1
ATOM 764 N N . LEU A 1 101 ? -20.613 2.380 28.191 1.00 94.69 101 LEU A N 1
ATOM 765 C CA . LEU A 1 101 ? -20.858 2.682 29.602 1.00 94.69 101 LEU A CA 1
ATOM 766 C C . LEU A 1 101 ? -21.928 1.757 30.199 1.00 94.69 101 LEU A C 1
ATOM 768 O O . LEU A 1 101 ? -21.722 1.164 31.254 1.00 94.69 101 LEU A O 1
ATOM 772 N N . GLN A 1 102 ? -23.065 1.603 29.516 1.00 92.50 102 GLN A N 1
ATOM 773 C CA . GLN A 1 102 ? -24.137 0.722 29.975 1.00 92.50 102 GLN A CA 1
ATOM 774 C C . GLN A 1 102 ? -23.659 -0.733 30.033 1.00 92.50 102 GLN A C 1
ATOM 776 O O . GLN A 1 102 ? -24.034 -1.460 30.954 1.00 92.50 102 GLN A O 1
ATOM 781 N N . ALA A 1 103 ? -22.806 -1.151 29.096 1.00 92.81 103 ALA A N 1
ATOM 782 C CA . ALA A 1 103 ? -22.189 -2.474 29.104 1.00 92.81 103 ALA A CA 1
ATOM 783 C C . ALA A 1 103 ? -21.322 -2.692 30.355 1.00 92.81 103 ALA A C 1
ATOM 785 O O . ALA A 1 103 ? -21.499 -3.683 31.058 1.00 92.81 103 ALA A O 1
ATOM 786 N N . LEU A 1 104 ? -20.452 -1.728 30.674 1.00 94.00 104 LEU A N 1
ATOM 787 C CA . LEU A 1 104 ? -19.567 -1.755 31.844 1.00 94.00 104 LEU A CA 1
ATOM 788 C C . LEU A 1 104 ? -20.337 -1.783 33.166 1.00 94.00 104 LEU A C 1
ATOM 790 O O . LEU A 1 104 ? -19.998 -2.556 34.064 1.00 94.00 104 LEU A O 1
ATOM 794 N N . LEU A 1 105 ? -21.399 -0.977 33.274 1.00 93.25 105 LEU A N 1
ATOM 795 C CA . LEU A 1 105 ? -22.290 -0.997 34.433 1.00 93.25 105 LEU A CA 1
ATOM 796 C C . LEU A 1 105 ? -22.999 -2.350 34.540 1.00 93.25 105 LEU A C 1
ATOM 798 O O . LEU A 1 105 ? -22.995 -2.961 35.604 1.00 93.25 105 LEU A O 1
ATOM 802 N N . THR A 1 106 ? -23.564 -2.860 33.443 1.00 91.06 106 THR A N 1
ATOM 803 C CA . THR A 1 106 ? -24.294 -4.141 33.440 1.00 91.06 106 THR A CA 1
ATOM 804 C C . THR A 1 106 ? -23.389 -5.297 33.856 1.00 91.06 106 THR A C 1
ATOM 806 O O . THR A 1 106 ? -23.756 -6.038 34.760 1.00 91.06 106 THR A O 1
ATOM 809 N N . ALA A 1 107 ? -22.179 -5.375 33.297 1.00 90.81 107 ALA A N 1
ATOM 810 C CA . ALA A 1 107 ? -21.181 -6.386 33.645 1.00 90.81 107 ALA A CA 1
ATOM 811 C C . ALA A 1 107 ? -20.613 -6.232 35.069 1.00 90.81 107 ALA A C 1
ATOM 813 O O . ALA A 1 107 ? -19.935 -7.125 35.571 1.00 90.81 107 ALA A O 1
ATOM 814 N N . GLY A 1 108 ? -20.841 -5.086 35.721 1.00 92.62 108 GLY A N 1
ATOM 815 C CA . GLY A 1 108 ? -20.263 -4.785 37.027 1.00 92.62 108 GLY A CA 1
ATOM 816 C C . GLY A 1 108 ? -18.743 -4.740 36.976 1.00 92.62 108 GLY A C 1
ATOM 817 O O . GLY A 1 108 ? -18.082 -5.409 37.769 1.00 92.62 108 GLY A O 1
ATOM 818 N N . SER A 1 109 ? -18.190 -3.991 36.020 1.00 94.00 109 SER A N 1
ATOM 819 C CA . SER A 1 109 ? -16.741 -3.865 35.862 1.00 94.00 109 SER A CA 1
ATOM 820 C C . SER A 1 109 ? -16.076 -3.329 37.134 1.00 94.00 109 SER A C 1
ATOM 822 O O . SER A 1 109 ? -16.464 -2.289 37.673 1.00 94.00 109 SER A O 1
ATOM 824 N N . GLN A 1 110 ? -15.032 -4.021 37.589 1.00 94.12 110 GLN A N 1
ATOM 825 C CA . GLN A 1 110 ? -14.171 -3.565 38.682 1.00 94.12 110 GLN A CA 1
ATOM 826 C C . GLN A 1 110 ? -13.013 -2.680 38.201 1.00 94.12 110 GLN A C 1
ATOM 828 O O . GLN A 1 110 ? -12.096 -2.421 38.977 1.00 94.12 110 GLN A O 1
ATOM 833 N N . ILE A 1 111 ? -13.018 -2.218 36.942 1.00 92.25 111 ILE A N 1
ATOM 834 C CA . ILE A 1 111 ? -12.021 -1.240 36.493 1.00 92.25 111 ILE A CA 1
ATOM 835 C C . ILE A 1 111 ? -12.126 0.031 37.329 1.00 92.25 111 ILE A C 1
ATOM 837 O O . ILE A 1 111 ? -13.205 0.594 37.524 1.00 92.25 111 ILE A O 1
ATOM 841 N N . GLU A 1 112 ? -10.959 0.469 37.782 1.00 92.44 112 GLU A N 1
ATOM 842 C CA . GLU A 1 112 ? -10.724 1.698 38.519 1.00 92.44 112 GLU A CA 1
ATOM 843 C C . GLU A 1 112 ? -10.882 2.924 37.609 1.00 92.44 112 GLU A C 1
ATOM 845 O O . GLU A 1 112 ? -10.154 3.119 36.631 1.00 92.44 112 GLU A O 1
ATOM 850 N N . ILE A 1 113 ? -11.833 3.787 37.949 1.00 90.62 113 ILE A N 1
ATOM 851 C CA . ILE A 1 113 ? -12.158 4.990 37.185 1.00 90.62 113 ILE A CA 1
ATOM 852 C C . ILE A 1 113 ? -11.107 6.055 37.443 1.00 90.62 113 ILE A C 1
ATOM 854 O O . ILE A 1 113 ? -10.760 6.334 38.581 1.00 90.62 113 ILE A O 1
ATOM 858 N N . GLY A 1 114 ? -10.618 6.702 36.389 1.00 79.00 114 GLY A N 1
ATOM 859 C CA . GLY A 1 114 ? -9.600 7.745 36.513 1.00 79.00 114 GLY A CA 1
ATOM 860 C C . GLY A 1 114 ? -8.162 7.223 36.564 1.00 79.00 114 GLY A C 1
ATOM 861 O O . GLY A 1 114 ? -7.249 8.043 36.501 1.00 79.00 114 GLY A O 1
ATOM 862 N N . GLY A 1 115 ? -7.960 5.901 36.563 1.00 76.75 115 GLY A N 1
ATOM 863 C CA . GLY A 1 115 ? -6.653 5.253 36.462 1.00 76.75 115 GLY A CA 1
ATOM 864 C C . GLY A 1 115 ? -6.280 4.437 37.699 1.00 76.75 115 GLY A C 1
ATOM 865 O O . GLY A 1 115 ? -7.011 4.396 38.687 1.00 76.75 115 GLY A O 1
ATOM 866 N N . LYS A 1 116 ? -5.112 3.788 37.627 1.00 75.12 116 LYS A N 1
ATOM 867 C CA . LYS A 1 116 ? -4.635 2.855 38.652 1.00 75.12 116 LYS A CA 1
ATOM 868 C C . LYS A 1 116 ? -4.485 3.530 40.024 1.00 75.12 116 LYS A C 1
ATOM 870 O O . LYS A 1 116 ? -3.834 4.569 40.144 1.00 75.12 116 LYS A O 1
ATOM 875 N N . GLY A 1 117 ? -5.007 2.894 41.066 1.00 75.50 117 GLY A N 1
ATOM 876 C CA . GLY A 1 117 ? -5.049 3.402 42.435 1.00 75.50 117 GLY A CA 1
ATOM 877 C C . GLY A 1 117 ? -6.250 4.303 42.732 1.00 75.50 117 GLY A C 1
ATOM 878 O O . GLY A 1 117 ? -6.214 5.015 43.735 1.00 75.50 117 GLY A O 1
ATOM 879 N N . SER A 1 118 ? -7.271 4.306 41.871 1.00 86.69 118 SER A N 1
ATOM 880 C CA . SER A 1 118 ? -8.542 4.974 42.156 1.00 86.69 118 SER A CA 1
ATOM 881 C C . SER A 1 118 ? -9.377 4.189 43.161 1.00 86.69 118 SER A C 1
ATOM 883 O O . SER A 1 118 ? -9.399 2.962 43.146 1.00 86.69 118 SER A O 1
ATOM 885 N N . SER A 1 119 ? -10.108 4.901 44.016 1.00 85.06 119 SER A N 1
ATOM 886 C CA . SER A 1 119 ? -11.035 4.300 44.980 1.00 85.06 119 SER A CA 1
ATOM 887 C C . SER A 1 119 ? -12.422 3.983 44.407 1.00 85.06 119 SER A C 1
ATOM 889 O O . SER A 1 119 ? -13.292 3.564 45.167 1.00 85.06 119 SER A O 1
ATOM 891 N N . LEU A 1 120 ? -12.668 4.252 43.120 1.00 93.62 120 LEU A N 1
ATOM 892 C CA . LEU A 1 120 ? -13.997 4.176 42.512 1.00 93.62 120 LEU A CA 1
ATOM 893 C C . LEU A 1 120 ? -14.009 3.261 41.285 1.00 93.62 120 LEU A C 1
ATOM 895 O O . LEU A 1 120 ? -13.162 3.394 40.403 1.00 93.62 120 LEU A O 1
ATOM 899 N N . THR A 1 121 ? -15.010 2.385 41.194 1.00 94.44 121 THR A N 1
ATOM 900 C CA . THR A 1 121 ? -15.209 1.464 40.061 1.00 94.44 121 THR A CA 1
ATOM 901 C C . THR A 1 121 ? -16.573 1.643 39.389 1.00 94.44 121 THR A C 1
ATOM 903 O O . THR A 1 121 ? -17.466 2.313 39.917 1.00 94.44 121 THR A O 1
ATOM 906 N N . TYR A 1 122 ? -16.795 0.992 38.241 1.00 94.44 122 TYR A N 1
ATOM 907 C CA . TYR A 1 122 ? -18.121 0.969 37.604 1.00 94.44 122 TYR A CA 1
ATOM 908 C C . TYR A 1 122 ? -19.179 0.242 38.453 1.00 94.44 122 TYR A C 1
ATOM 910 O O . TYR A 1 122 ? -20.362 0.573 38.354 1.00 94.44 122 TYR A O 1
ATOM 918 N N . VAL A 1 123 ? -18.789 -0.688 39.337 1.00 94.62 123 VAL A N 1
ATOM 919 C CA . VAL A 1 123 ? -19.700 -1.279 40.339 1.00 94.62 123 VAL A CA 1
ATOM 920 C C . VAL A 1 123 ? -20.241 -0.205 41.284 1.00 94.62 123 VAL A C 1
ATOM 922 O O . VAL A 1 123 ? -21.432 -0.202 41.602 1.00 94.62 123 VAL A O 1
ATOM 925 N N . ASP A 1 124 ? -19.392 0.723 41.715 1.00 94.62 124 ASP A N 1
ATOM 926 C CA . ASP A 1 124 ? -19.786 1.801 42.624 1.00 94.62 124 ASP A CA 1
ATOM 927 C C . ASP A 1 124 ? -20.665 2.831 41.915 1.00 94.62 124 ASP A C 1
ATOM 929 O O . ASP A 1 124 ? -21.686 3.253 42.461 1.00 94.62 124 ASP A O 1
ATOM 933 N N . ILE A 1 125 ? -20.355 3.145 40.653 1.00 94.62 125 ILE A N 1
ATOM 934 C CA . ILE A 1 125 ? -21.227 3.973 39.811 1.00 94.62 125 ILE A CA 1
ATOM 935 C C . ILE A 1 125 ? -22.593 3.316 39.609 1.00 94.62 125 ILE A C 1
ATOM 937 O O . ILE A 1 125 ? -23.613 3.993 39.729 1.00 94.62 125 ILE A O 1
ATOM 941 N N . ARG A 1 126 ? -22.654 2.002 39.352 1.00 93.88 126 ARG A N 1
ATOM 942 C CA . ARG A 1 126 ? -23.936 1.294 39.209 1.00 93.88 126 ARG A CA 1
ATOM 943 C C . ARG A 1 126 ? -24.782 1.419 40.475 1.00 93.88 126 ARG A C 1
ATOM 945 O O . ARG A 1 126 ? -25.977 1.683 40.371 1.00 93.88 126 ARG A O 1
ATOM 952 N N . LYS A 1 127 ? -24.175 1.276 41.658 1.00 92.88 127 LYS A N 1
ATOM 953 C CA . LYS A 1 127 ? -24.867 1.481 42.944 1.00 92.88 127 LYS A CA 1
ATOM 954 C C . LYS A 1 127 ? -25.369 2.921 43.083 1.00 92.88 127 LYS A C 1
ATOM 956 O O . LYS A 1 127 ? -26.509 3.127 43.490 1.00 92.88 127 LYS A O 1
ATOM 961 N N . ALA A 1 128 ? -24.554 3.904 42.703 1.00 93.56 128 ALA A N 1
ATOM 962 C CA . ALA A 1 128 ? -24.928 5.318 42.732 1.00 93.56 128 ALA A CA 1
ATOM 963 C C . ALA A 1 128 ? -26.029 5.685 41.719 1.00 93.56 128 ALA A C 1
ATOM 965 O O . ALA A 1 128 ? -26.751 6.658 41.927 1.00 93.56 128 ALA A O 1
ATOM 966 N N . ALA A 1 129 ? -26.190 4.900 40.651 1.00 92.69 129 ALA A N 1
ATOM 967 C CA . ALA A 1 129 ? -27.231 5.081 39.641 1.00 92.69 129 ALA A CA 1
ATOM 968 C C . ALA A 1 129 ? -28.583 4.444 40.014 1.00 92.69 129 ALA A C 1
ATOM 970 O O . ALA A 1 129 ? -29.516 4.424 39.204 1.00 92.69 129 ALA A O 1
ATOM 971 N N . HIS A 1 130 ? -28.709 3.891 41.224 1.00 91.12 130 HIS A N 1
ATOM 972 C CA . HIS A 1 130 ? -29.923 3.208 41.647 1.00 91.12 130 HIS A CA 1
ATOM 973 C C . HIS A 1 130 ? -31.120 4.185 41.719 1.00 91.12 130 HIS A C 1
ATOM 975 O O . HIS A 1 130 ? -31.016 5.224 42.376 1.00 91.12 130 HIS A O 1
ATOM 981 N N . PRO A 1 131 ? -32.307 3.856 41.159 1.00 87.25 131 PRO A N 1
ATOM 982 C CA . PRO A 1 131 ? -33.468 4.763 41.128 1.00 87.25 131 PRO A CA 1
ATOM 983 C C . PRO A 1 131 ? -33.977 5.231 42.502 1.00 87.25 131 PRO A C 1
ATOM 985 O O . PRO A 1 131 ? -34.766 6.170 42.604 1.00 87.25 131 PRO A O 1
ATOM 988 N N . ALA A 1 132 ? -33.577 4.560 43.586 1.00 88.12 132 ALA A N 1
ATOM 989 C CA . ALA A 1 132 ? -33.871 5.008 44.948 1.00 88.12 132 ALA A CA 1
ATOM 990 C C . ALA A 1 132 ? -33.147 6.309 45.333 1.00 88.12 132 ALA A C 1
ATOM 992 O O . ALA A 1 132 ? -33.659 7.014 46.197 1.00 88.12 132 ALA A O 1
ATOM 993 N N . LEU A 1 133 ? -32.026 6.630 44.681 1.00 90.75 133 LEU A N 1
ATOM 994 C CA . LEU A 1 133 ? -31.160 7.773 44.984 1.00 90.75 133 LEU A CA 1
ATOM 995 C C . LEU A 1 133 ? -31.535 9.055 44.221 1.00 90.75 133 LEU A C 1
ATOM 997 O O . LEU A 1 133 ? -30.852 10.066 44.356 1.00 90.75 133 LEU A O 1
ATOM 1001 N N . LEU A 1 134 ? -32.616 9.034 43.433 1.00 90.00 134 LEU A N 1
ATOM 1002 C CA . LEU A 1 134 ? -33.122 10.225 42.747 1.00 90.00 134 LEU A CA 1
ATOM 1003 C C . LEU A 1 134 ? -33.503 11.319 43.751 1.00 90.00 134 LEU A C 1
ATOM 1005 O O . LEU A 1 134 ? -34.224 11.063 44.721 1.00 90.00 134 LEU A O 1
ATOM 1009 N N . VAL A 1 135 ? -33.081 12.552 43.474 1.00 89.62 135 VAL A N 1
ATOM 1010 C CA . VAL A 1 135 ? -33.358 13.711 44.330 1.00 89.62 135 VAL A CA 1
ATOM 1011 C C . VAL A 1 135 ? -34.601 14.458 43.855 1.00 89.62 135 VAL A C 1
ATOM 1013 O O . VAL A 1 135 ? -34.903 14.503 42.663 1.00 89.62 135 VAL A O 1
ATOM 1016 N N . THR A 1 136 ? -35.344 15.059 44.784 1.00 87.56 136 THR A N 1
ATOM 1017 C CA . THR A 1 136 ? -36.498 15.908 44.454 1.00 87.56 136 THR A CA 1
ATOM 1018 C C . THR A 1 136 ? -36.052 17.285 43.977 1.00 87.56 136 THR A C 1
ATOM 1020 O O . THR A 1 136 ? -35.080 17.842 44.500 1.00 87.56 136 THR A O 1
ATOM 1023 N N . ALA A 1 137 ? -36.812 17.875 43.053 1.00 81.31 137 ALA A N 1
ATOM 1024 C CA . ALA A 1 137 ? -36.663 19.284 42.704 1.00 81.31 137 ALA A CA 1
ATOM 1025 C C . ALA A 1 137 ? -36.764 20.147 43.979 1.00 81.31 137 ALA A C 1
ATOM 1027 O O . ALA A 1 137 ? -37.748 20.062 44.717 1.00 81.31 137 ALA A O 1
ATOM 1028 N N . ALA A 1 138 ? -35.729 20.940 44.273 1.00 70.25 138 ALA A N 1
ATOM 1029 C CA . ALA A 1 138 ? -35.812 21.919 45.359 1.00 70.25 138 ALA A CA 1
ATOM 1030 C C . ALA A 1 138 ? -36.658 23.112 44.902 1.00 70.25 138 ALA A C 1
ATOM 1032 O O . ALA A 1 138 ? -36.666 23.451 43.722 1.00 70.25 138 ALA A O 1
ATOM 1033 N N . SER A 1 139 ? -37.333 23.767 45.844 1.00 53.50 139 SER A N 1
ATOM 1034 C CA . SER A 1 139 ? -38.119 24.982 45.603 1.00 53.50 139 SER A CA 1
ATOM 1035 C C . SER A 1 139 ? -37.263 26.212 45.276 1.00 53.50 139 SER A C 1
ATOM 1037 O O . SER A 1 139 ? -37.791 27.195 44.766 1.00 53.50 139 SER A O 1
ATOM 1039 N N . THR A 1 140 ? -35.954 26.168 45.542 1.00 50.56 140 THR A N 1
ATOM 1040 C CA . THR A 1 140 ? -35.005 27.252 45.269 1.00 50.56 140 THR A CA 1
ATOM 1041 C C . THR A 1 140 ? -33.999 26.855 44.188 1.00 50.56 140 THR A C 1
ATOM 1043 O O . THR A 1 140 ? -33.355 25.804 44.246 1.00 50.56 140 THR A O 1
ATOM 1046 N N . THR A 1 141 ? -33.853 27.717 43.182 1.00 53.91 141 THR A N 1
ATOM 1047 C CA . THR A 1 141 ? -32.789 27.651 42.175 1.00 53.91 141 THR A CA 1
ATOM 1048 C C . THR A 1 141 ? -31.442 27.939 42.839 1.00 53.91 141 THR A C 1
ATOM 1050 O O . THR A 1 141 ? -31.219 29.050 43.315 1.00 53.91 141 THR A O 1
ATOM 1053 N N . SER A 1 142 ? -30.553 26.945 42.888 1.00 61.97 142 SER A N 1
ATOM 1054 C CA . SER A 1 142 ? -29.148 27.130 43.275 1.00 61.97 142 SER A CA 1
ATOM 1055 C C . SER A 1 142 ? -28.342 27.534 42.040 1.00 61.97 142 SER A C 1
ATOM 1057 O O . SER A 1 142 ? -28.488 26.916 40.989 1.00 61.97 142 SER A O 1
ATOM 1059 N N . SER A 1 143 ? -27.478 28.545 42.158 1.00 69.44 143 SER A N 1
ATOM 1060 C CA . SER A 1 143 ? -26.540 28.942 41.095 1.00 69.44 143 SER A CA 1
ATOM 1061 C C . SER A 1 143 ? -25.400 27.938 40.878 1.00 69.44 143 SER A C 1
ATOM 1063 O O . SER A 1 143 ? -24.613 28.098 39.950 1.00 69.44 143 SER A O 1
ATOM 1065 N N . GLU A 1 144 ? -25.284 26.919 41.732 1.00 82.19 144 GLU A N 1
ATOM 1066 C CA . GLU A 1 144 ? -24.175 25.959 41.729 1.00 82.19 144 GLU A CA 1
ATOM 1067 C C . GLU A 1 144 ? -24.481 24.688 40.918 1.00 82.19 144 GLU A C 1
ATOM 1069 O O . GLU A 1 144 ? -23.564 23.939 40.572 1.00 82.19 144 GLU A O 1
ATOM 1074 N N . SER A 1 145 ? -25.756 24.420 40.600 1.00 87.88 145 SER A N 1
ATOM 1075 C CA . SER A 1 145 ? -26.160 23.222 39.851 1.00 87.88 145 SER A CA 1
ATOM 1076 C C . SER A 1 145 ? -27.475 23.382 39.087 1.00 87.88 145 SER A C 1
ATOM 1078 O O . SER A 1 145 ? -28.380 24.103 39.503 1.00 87.88 145 SER A O 1
ATOM 1080 N N . VAL A 1 146 ? -27.611 22.627 37.997 1.00 91.25 146 VAL A N 1
ATOM 1081 C CA . VAL A 1 146 ? -28.830 22.537 37.185 1.00 91.25 146 VAL A CA 1
ATOM 1082 C C . VAL A 1 146 ? -29.569 21.242 37.513 1.00 91.25 146 VAL A C 1
ATOM 1084 O O . VAL A 1 146 ? -28.999 20.158 37.421 1.00 91.25 146 VAL A O 1
ATOM 1087 N N . PHE A 1 147 ? -30.844 21.337 37.900 1.00 92.88 147 PHE A N 1
ATOM 1088 C CA . PHE A 1 147 ? -31.689 20.161 38.127 1.00 92.88 147 PHE A CA 1
ATOM 1089 C C . PHE A 1 147 ? -32.279 19.656 36.808 1.00 92.88 147 PHE A C 1
ATOM 1091 O O . PHE A 1 147 ? -32.935 20.409 36.088 1.00 92.88 147 PHE A O 1
ATOM 1098 N N . VAL A 1 148 ? -32.100 18.366 36.529 1.00 92.69 148 VAL A N 1
ATOM 1099 C CA . VAL A 1 148 ? -32.687 17.684 35.374 1.00 92.69 148 VAL A CA 1
ATOM 1100 C C . VAL A 1 148 ? -33.668 16.632 35.866 1.00 92.69 148 VAL A C 1
ATOM 1102 O O . VAL A 1 148 ? -33.280 15.642 36.487 1.00 92.69 148 VAL A O 1
ATOM 1105 N N . LYS A 1 149 ? -34.950 16.837 35.560 1.00 93.12 149 LYS A N 1
ATOM 1106 C CA . LYS A 1 149 ? -36.017 15.869 35.827 1.00 93.12 149 LYS A CA 1
ATOM 1107 C C . LYS A 1 149 ? -35.824 14.618 34.969 1.00 93.12 149 LYS A C 1
ATOM 1109 O O . LYS A 1 149 ? -35.729 14.725 33.749 1.00 93.12 149 LYS A O 1
ATOM 1114 N N . THR A 1 150 ? -35.866 13.445 35.597 1.00 89.88 150 THR A N 1
ATOM 1115 C CA . THR A 1 150 ? -35.809 12.144 34.904 1.00 89.88 150 THR A CA 1
ATOM 1116 C C . THR A 1 150 ? -37.051 11.285 35.145 1.00 89.88 150 THR A C 1
ATOM 1118 O O . THR A 1 150 ? -37.339 10.395 34.349 1.00 89.88 150 THR A O 1
ATOM 1121 N N . SER A 1 151 ? -37.817 11.542 36.213 1.00 89.81 151 SER A N 1
ATOM 1122 C CA . SER A 1 151 ? -39.053 10.817 36.527 1.00 89.81 151 SER A CA 1
ATOM 1123 C C . SER A 1 151 ? -39.969 11.616 37.472 1.00 89.81 151 SER A C 1
ATOM 1125 O O . SER A 1 151 ? -39.681 12.757 37.843 1.00 89.81 151 SER A O 1
ATOM 1127 N N . THR A 1 152 ? -41.083 11.009 37.880 1.00 90.88 152 THR A N 1
ATOM 1128 C CA . THR A 1 152 ? -42.001 11.524 38.902 1.00 90.88 152 THR A CA 1
ATOM 1129 C C . THR A 1 152 ? -42.239 10.438 39.953 1.00 90.88 152 THR A C 1
ATOM 1131 O O . THR A 1 152 ? -42.590 9.306 39.622 1.00 90.88 152 THR A O 1
ATOM 1134 N N . ARG A 1 153 ? -42.069 10.773 41.239 1.00 88.50 153 ARG A N 1
ATOM 1135 C CA . ARG A 1 153 ? -42.298 9.866 42.376 1.00 88.50 153 ARG A CA 1
ATOM 1136 C C . ARG A 1 153 ? -43.273 10.520 43.348 1.00 88.50 153 ARG A C 1
ATOM 1138 O O . ARG A 1 153 ? -43.002 11.603 43.859 1.00 88.50 153 ARG A O 1
ATOM 1145 N N . ALA A 1 154 ? -44.409 9.863 43.593 1.00 87.88 154 ALA A N 1
ATOM 1146 C CA . ALA A 1 154 ? -45.473 10.364 44.473 1.00 87.88 154 ALA A CA 1
ATOM 1147 C C . ALA A 1 154 ? -45.902 11.816 44.150 1.00 87.88 154 ALA A C 1
ATOM 1149 O O . ALA A 1 154 ? -46.021 12.655 45.039 1.00 87.88 154 ALA A O 1
ATOM 1150 N N . GLY A 1 155 ? -46.075 12.127 42.859 1.00 87.19 155 GLY A N 1
ATOM 1151 C CA . GLY A 1 155 ? -46.493 13.454 42.388 1.00 87.19 155 GLY A CA 1
ATOM 1152 C C . GLY A 1 155 ? -45.412 14.541 42.432 1.00 87.19 155 GLY A C 1
ATOM 1153 O O . GLY A 1 155 ? -45.697 15.675 42.064 1.00 87.19 155 GLY A O 1
ATOM 1154 N N . LYS A 1 156 ? -44.181 14.220 42.852 1.00 89.25 156 LYS A N 1
ATOM 1155 C CA . LYS A 1 156 ? -43.043 15.147 42.843 1.00 89.25 156 LYS A CA 1
ATOM 1156 C C . LYS A 1 156 ? -42.064 14.805 41.732 1.00 89.25 156 LYS A C 1
ATOM 1158 O O . LYS A 1 156 ? -41.765 13.632 41.495 1.00 89.25 156 LYS A O 1
ATOM 1163 N N . ASP A 1 157 ? -41.534 15.840 41.098 1.00 92.06 157 ASP A N 1
ATOM 1164 C CA . ASP A 1 157 ? -40.482 15.700 40.101 1.00 92.06 157 ASP A CA 1
ATOM 1165 C C . ASP A 1 157 ? -39.178 15.275 40.769 1.00 92.06 157 ASP A C 1
ATOM 1167 O O . ASP A 1 157 ? -38.711 15.897 41.730 1.00 92.06 157 ASP A O 1
ATOM 1171 N N . VAL A 1 158 ? -38.615 14.181 40.257 1.00 92.88 158 VAL A N 1
ATOM 1172 C CA . VAL A 1 158 ? -37.365 13.596 40.734 1.00 92.88 158 VAL A CA 1
ATOM 1173 C C . VAL A 1 158 ? -36.370 13.471 39.587 1.00 92.88 158 VAL A C 1
ATOM 1175 O O . VAL A 1 158 ? -36.745 13.333 38.419 1.00 92.88 158 VAL A O 1
ATOM 1178 N N . GLY A 1 159 ? -35.090 13.572 39.914 1.00 93.12 159 GLY A N 1
ATOM 1179 C CA . GLY A 1 159 ? -34.040 13.703 38.921 1.00 93.12 159 GLY A CA 1
ATOM 1180 C C . GLY A 1 159 ? -32.655 13.733 39.537 1.00 93.12 159 GLY A C 1
ATOM 1181 O O . GLY A 1 159 ? -32.453 13.201 40.630 1.00 93.12 159 GLY A O 1
ATOM 1182 N N . HIS A 1 160 ? -31.737 14.388 38.834 1.00 94.06 160 HIS A N 1
ATOM 1183 C CA . HIS A 1 160 ? -30.367 14.603 39.290 1.00 94.06 160 HIS A CA 1
ATOM 1184 C C . HIS A 1 160 ? -29.937 16.056 39.140 1.00 94.06 160 HIS A C 1
ATOM 1186 O O . HIS A 1 160 ? -30.509 16.809 38.344 1.00 94.06 160 HIS A O 1
ATOM 1192 N N . ARG A 1 161 ? -28.906 16.447 39.889 1.00 93.06 161 ARG A N 1
ATOM 1193 C CA . ARG A 1 161 ? -28.265 17.759 39.764 1.00 93.06 161 ARG A CA 1
ATOM 1194 C C . ARG A 1 161 ? -26.957 17.643 39.000 1.00 93.06 161 ARG A C 1
ATOM 1196 O O . ARG A 1 161 ? -26.114 16.806 39.304 1.00 93.06 161 ARG A O 1
ATOM 1203 N N . ILE A 1 162 ? -26.778 18.514 38.016 1.00 94.12 162 ILE A N 1
ATOM 1204 C CA . ILE A 1 162 ? -25.539 18.649 37.254 1.00 94.12 162 ILE A CA 1
ATOM 1205 C C . ILE A 1 162 ? -24.797 19.875 37.801 1.00 94.12 162 ILE A C 1
ATOM 1207 O O . ILE A 1 162 ? -25.323 20.984 37.681 1.00 94.12 162 ILE A O 1
ATOM 1211 N N . PRO A 1 163 ? -23.610 19.720 38.416 1.00 92.44 163 PRO A N 1
ATOM 1212 C CA . PRO A 1 163 ? -22.767 20.839 38.824 1.00 92.44 163 PRO A CA 1
ATOM 1213 C C . PRO A 1 163 ? -22.515 21.823 37.681 1.00 92.44 163 PRO A C 1
ATOM 1215 O O . PRO A 1 163 ? -22.342 21.416 36.529 1.00 92.44 163 PRO A O 1
ATOM 1218 N N . GLN A 1 164 ? -22.425 23.115 38.000 1.00 90.56 164 GLN A N 1
ATOM 1219 C CA . GLN A 1 164 ? -22.294 24.169 36.992 1.00 90.56 164 GLN A CA 1
ATOM 1220 C C . GLN A 1 164 ? -21.100 23.958 36.046 1.00 90.56 164 GLN A C 1
ATOM 1222 O O . GLN A 1 164 ? -21.222 24.213 34.851 1.00 90.56 164 GLN A O 1
ATOM 1227 N N . ALA A 1 165 ? -19.971 23.440 36.542 1.00 90.81 165 ALA A N 1
ATOM 1228 C CA . ALA A 1 165 ? -18.803 23.133 35.714 1.00 90.81 165 ALA A CA 1
ATOM 1229 C C . ALA A 1 165 ? -19.105 22.077 34.632 1.00 90.81 165 ALA A C 1
ATOM 1231 O O . ALA A 1 165 ? -18.752 22.271 33.470 1.00 90.81 165 ALA A O 1
ATOM 1232 N N . PHE A 1 166 ? -19.813 20.995 34.984 1.00 93.75 166 PHE A N 1
ATOM 1233 C CA . PHE A 1 166 ? -20.248 19.993 34.009 1.00 93.75 166 PHE A CA 1
ATOM 1234 C C . PHE A 1 166 ? -21.333 20.535 33.085 1.00 93.75 166 PHE A C 1
ATOM 1236 O O . PHE A 1 166 ? -21.278 20.273 31.888 1.00 93.75 166 PHE A O 1
ATOM 1243 N N . TRP A 1 167 ? -22.272 21.333 33.599 1.00 93.44 167 TRP A N 1
ATOM 1244 C CA . TRP A 1 167 ? -23.316 21.936 32.772 1.00 93.44 167 TRP A CA 1
ATOM 1245 C C . TRP A 1 167 ? -22.726 22.838 31.681 1.00 93.44 167 TRP A C 1
ATOM 1247 O O . TRP A 1 167 ? -23.016 22.647 30.504 1.00 93.44 167 TRP A O 1
ATOM 1257 N N . GLN A 1 168 ? -21.831 23.760 32.051 1.00 91.81 168 GLN A N 1
ATOM 1258 C CA . GLN A 1 168 ? -21.146 24.645 31.102 1.00 91.81 168 GLN A CA 1
ATOM 1259 C C . GLN A 1 168 ? -20.276 23.877 30.102 1.00 91.81 168 GLN A C 1
ATOM 1261 O O . GLN A 1 168 ? -20.082 24.332 28.979 1.00 91.81 168 GLN A O 1
ATOM 1266 N N . TYR A 1 169 ? -19.764 22.708 30.487 1.00 91.81 169 TYR A N 1
ATOM 1267 C CA . TYR A 1 169 ? -19.016 21.844 29.586 1.00 91.81 169 TYR A CA 1
ATOM 1268 C C . TYR A 1 169 ? -19.925 21.156 28.558 1.00 91.81 169 TYR A C 1
ATOM 1270 O O . TYR A 1 169 ? -19.655 21.242 27.364 1.00 91.81 169 TYR A O 1
ATOM 1278 N N . ILE A 1 170 ? -21.016 20.510 28.986 1.00 93.75 170 ILE A N 1
ATOM 1279 C CA . ILE A 1 170 ? -21.850 19.696 28.085 1.00 93.75 170 ILE A CA 1
ATOM 1280 C C . ILE A 1 170 ? -22.707 20.517 27.124 1.00 93.75 170 ILE A C 1
ATOM 1282 O O . ILE A 1 170 ? -23.067 20.003 26.072 1.00 93.75 170 ILE A O 1
ATOM 1286 N N . ILE A 1 171 ? -23.051 21.768 27.439 1.00 93.62 171 ILE A N 1
ATOM 1287 C CA . ILE A 1 171 ? -23.869 22.605 26.540 1.00 93.62 171 ILE A CA 1
ATOM 1288 C C . ILE A 1 171 ? -23.067 23.251 25.404 1.00 93.62 171 ILE A C 1
ATOM 1290 O O . ILE A 1 171 ? -23.650 23.888 24.529 1.00 93.62 171 ILE A O 1
ATOM 1294 N N . ARG A 1 172 ? -21.738 23.124 25.420 1.00 91.81 172 ARG A N 1
ATOM 1295 C CA . ARG A 1 172 ? -20.879 23.646 24.361 1.00 91.81 172 ARG A CA 1
ATOM 1296 C C . ARG A 1 172 ? -21.074 22.860 23.071 1.00 91.81 172 ARG A C 1
ATOM 1298 O O . ARG A 1 172 ? -20.997 21.636 23.075 1.00 91.81 172 ARG A O 1
ATOM 1305 N N . THR A 1 173 ? -21.231 23.566 21.959 1.00 90.75 173 THR A N 1
ATOM 1306 C CA . THR A 1 173 ? -21.445 22.962 20.636 1.00 90.75 173 THR A CA 1
ATOM 1307 C C . THR A 1 173 ? -20.231 22.189 20.120 1.00 90.75 173 THR A C 1
ATOM 1309 O O . THR A 1 173 ? -20.390 21.252 19.351 1.00 90.75 173 THR A O 1
ATOM 1312 N N . ASP A 1 174 ? -19.016 22.518 20.567 1.00 87.19 174 ASP A N 1
ATOM 1313 C CA . ASP A 1 174 ? -17.809 21.758 20.218 1.00 87.19 174 ASP A CA 1
ATOM 1314 C C . ASP A 1 174 ? -17.634 20.470 21.050 1.00 87.19 174 ASP A C 1
ATOM 1316 O O . ASP A 1 174 ? -16.861 19.587 20.677 1.00 87.19 174 ASP A O 1
ATOM 1320 N N . ILE A 1 175 ? -18.364 20.346 22.165 1.00 89.56 175 ILE A N 1
ATOM 1321 C CA . ILE A 1 175 ? -18.385 19.162 23.040 1.00 89.56 175 ILE A CA 1
ATOM 1322 C C . ILE A 1 175 ? -19.586 18.259 22.735 1.00 89.56 175 ILE A C 1
ATOM 1324 O O . ILE A 1 175 ? -19.450 17.030 22.761 1.00 89.56 175 ILE A O 1
ATOM 1328 N N . SER A 1 176 ? -20.739 18.885 22.489 1.00 91.62 176 SER A N 1
ATOM 1329 C CA . SER A 1 176 ? -22.016 18.246 22.188 1.00 91.62 176 SER A CA 1
ATOM 1330 C C . SER A 1 176 ? -22.646 18.853 20.927 1.00 91.62 176 SER A C 1
ATOM 1332 O O . SER A 1 176 ? -23.580 19.661 21.041 1.00 91.62 176 SER A O 1
ATOM 1334 N N . PRO A 1 177 ? -22.121 18.541 19.732 1.00 89.25 177 PRO A N 1
ATOM 1335 C CA . PRO A 1 177 ? -22.632 19.098 18.479 1.00 89.25 177 PRO A CA 1
ATOM 1336 C C . PRO A 1 177 ? -24.104 18.741 18.226 1.00 89.25 177 PRO A C 1
ATOM 1338 O O . PRO A 1 177 ? -24.832 19.561 17.669 1.00 89.25 177 PRO A O 1
ATOM 1341 N N . ASP A 1 178 ? -24.572 17.597 18.735 1.00 87.06 178 ASP A N 1
ATOM 1342 C CA . ASP A 1 178 ? -25.951 17.115 18.558 1.00 87.06 178 ASP A CA 1
ATOM 1343 C C . ASP A 1 178 ? -26.874 17.536 19.715 1.00 87.06 178 ASP A C 1
ATOM 1345 O O . ASP A 1 178 ? -28.044 17.149 19.809 1.00 87.06 178 ASP A O 1
ATOM 1349 N N . GLY A 1 179 ? -26.337 18.345 20.631 1.00 91.62 179 GLY A N 1
ATOM 1350 C CA . GLY A 1 179 ? -26.966 18.740 21.878 1.00 91.62 179 GLY A CA 1
ATOM 1351 C C . GLY A 1 179 ? -26.706 17.736 23.000 1.00 91.62 179 GLY A C 1
ATOM 1352 O O . GLY A 1 179 ? -26.768 16.518 22.834 1.00 91.62 179 GLY A O 1
ATOM 1353 N N . TRP A 1 180 ? -26.477 18.255 24.210 1.00 92.88 180 TRP A N 1
ATOM 1354 C CA . TRP A 1 180 ? -26.049 17.455 25.367 1.00 92.88 180 TRP A CA 1
ATOM 1355 C C . TRP A 1 180 ? -26.954 16.247 25.660 1.00 92.88 180 TRP A C 1
ATOM 1357 O O . TRP A 1 180 ? -26.483 15.193 26.088 1.00 92.88 180 TRP A O 1
ATOM 1367 N N . LYS A 1 181 ? -28.265 16.368 25.411 1.00 92.12 181 LYS A N 1
ATOM 1368 C CA . LYS A 1 181 ? -29.216 15.280 25.651 1.00 92.12 181 LYS A CA 1
ATOM 1369 C C . LYS A 1 181 ? -29.072 14.143 24.639 1.00 92.12 181 LYS A C 1
ATOM 1371 O O . LYS A 1 181 ? -29.414 13.012 24.978 1.00 92.12 181 LYS A O 1
ATOM 1376 N N . VAL A 1 182 ? -28.573 14.400 23.433 1.00 88.81 182 VAL A N 1
ATOM 1377 C CA . VAL A 1 182 ? -28.228 13.367 22.445 1.00 88.81 182 VAL A CA 1
ATOM 1378 C C . VAL A 1 182 ? -26.847 12.791 22.763 1.00 88.81 182 VAL A C 1
ATOM 1380 O O . VAL A 1 182 ? -26.715 11.576 22.887 1.00 88.81 182 VAL A O 1
ATOM 1383 N N . ASP A 1 183 ? -25.862 13.637 23.048 1.00 89.25 183 ASP A N 1
ATOM 1384 C CA . ASP A 1 183 ? -24.472 13.200 23.230 1.00 89.25 183 ASP A CA 1
ATOM 1385 C C . ASP A 1 183 ? -24.165 12.506 24.561 1.00 89.25 183 ASP A C 1
ATOM 1387 O O . ASP A 1 183 ? -23.365 11.568 24.606 1.00 89.25 183 ASP A O 1
ATOM 1391 N N . PHE A 1 184 ? -24.792 12.953 25.649 1.00 92.62 184 PHE A N 1
ATOM 1392 C CA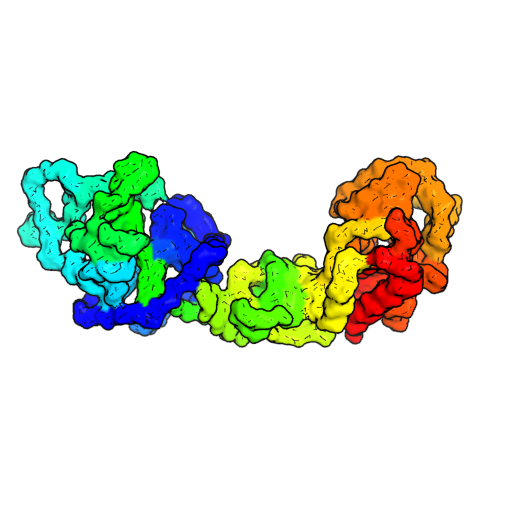 . PHE A 1 184 ? -24.590 12.421 27.001 1.00 92.62 184 PHE A CA 1
ATOM 1393 C C . PHE A 1 184 ? -25.817 11.662 27.509 1.00 92.62 184 PHE A C 1
ATOM 1395 O O . PHE A 1 184 ? -25.683 10.640 28.183 1.00 92.62 184 PHE A O 1
ATOM 1402 N N . GLY A 1 185 ? -27.021 12.117 27.154 1.00 92.19 185 GLY A N 1
ATOM 1403 C CA . GLY A 1 185 ? -28.269 11.599 27.717 1.00 92.19 185 GLY A CA 1
ATOM 1404 C C . GLY A 1 185 ? -28.593 12.193 29.088 1.00 92.19 185 GLY A C 1
ATOM 1405 O O . GLY A 1 185 ? -27.841 12.998 29.631 1.00 92.19 185 GLY A O 1
ATOM 1406 N N . ASP A 1 186 ? -29.734 11.796 29.656 1.00 93.75 186 ASP A N 1
ATOM 1407 C CA . ASP A 1 186 ? -30.131 12.267 30.986 1.00 93.75 186 ASP A CA 1
ATOM 1408 C C . ASP A 1 186 ? -29.126 11.781 32.056 1.00 93.75 186 ASP A C 1
ATOM 1410 O O . ASP A 1 186 ? -28.611 10.659 31.944 1.00 93.75 186 ASP A O 1
ATOM 1414 N N . PRO A 1 187 ? -28.827 12.595 33.087 1.00 95.06 187 PRO A N 1
ATOM 1415 C CA . PRO A 1 187 ? -27.940 12.195 34.176 1.00 95.06 187 PRO A CA 1
ATOM 1416 C C . PRO A 1 187 ? -28.465 10.939 34.883 1.00 95.06 187 PRO A C 1
ATOM 1418 O O . PRO A 1 187 ? -29.674 10.729 34.998 1.00 95.06 187 PRO A O 1
ATOM 1421 N N . ARG A 1 188 ? -27.540 10.093 35.338 1.00 95.06 188 ARG A N 1
ATOM 1422 C CA . ARG A 1 188 ? -27.811 8.820 36.025 1.00 95.06 188 ARG A CA 1
ATOM 1423 C C . ARG A 1 188 ? -27.343 8.817 37.471 1.00 95.06 188 ARG A C 1
ATOM 1425 O O . ARG A 1 188 ? -27.820 7.998 38.245 1.00 95.06 188 ARG A O 1
ATOM 1432 N N . THR A 1 189 ? -26.411 9.693 37.827 1.00 95.19 189 THR A N 1
ATOM 1433 C CA . THR A 1 189 ? -25.874 9.810 39.182 1.00 95.19 189 THR A CA 1
ATOM 1434 C C . THR A 1 189 ? -25.840 11.272 39.612 1.00 95.19 189 THR A C 1
ATOM 1436 O O . THR A 1 189 ? -25.751 12.181 38.781 1.00 95.19 189 THR A O 1
ATOM 1439 N N . GLU A 1 190 ? -25.835 11.501 40.925 1.00 94.38 190 GLU A N 1
ATOM 1440 C CA . GLU A 1 190 ? -25.218 12.717 41.463 1.00 94.38 190 GLU A CA 1
ATOM 1441 C C . GLU A 1 190 ? -23.696 12.682 41.220 1.00 94.38 190 GLU A C 1
ATOM 1443 O O . GLU A 1 190 ? -23.142 11.668 40.777 1.00 94.38 190 GLU A O 1
ATOM 1448 N N . VAL A 1 191 ? -23.009 13.793 41.487 1.00 94.19 191 VAL A N 1
ATOM 1449 C CA . VAL A 1 191 ? -21.546 13.837 41.399 1.00 94.19 191 VAL A CA 1
ATOM 1450 C C . VAL A 1 191 ? -20.910 12.986 42.504 1.00 94.19 191 VAL A C 1
ATOM 1452 O O . VAL A 1 191 ? -21.292 13.077 43.671 1.00 94.19 191 VAL A O 1
ATOM 1455 N N . LEU A 1 192 ? -19.933 12.160 42.137 1.00 95.06 192 LEU A N 1
ATOM 1456 C CA . LEU A 1 192 ? -19.194 11.294 43.053 1.00 95.06 192 LEU A CA 1
ATOM 1457 C C . LEU A 1 192 ? -17.745 11.787 43.167 1.00 95.06 192 LEU A C 1
ATOM 1459 O O . LEU A 1 192 ? -17.036 11.790 42.156 1.00 95.06 192 LEU A O 1
ATOM 1463 N N . PRO A 1 193 ? -17.286 12.207 44.358 1.00 94.56 193 PRO A N 1
ATOM 1464 C CA . PRO A 1 193 ? -15.887 12.537 44.579 1.00 94.56 193 PRO A CA 1
ATOM 1465 C C . PRO A 1 193 ? -15.055 11.263 44.750 1.00 94.56 193 PRO A C 1
ATOM 1467 O O . PRO A 1 193 ? -15.499 10.292 45.364 1.00 94.56 193 PRO A O 1
ATOM 1470 N N . PHE A 1 194 ? -13.831 11.276 44.239 1.00 94.31 194 PHE A N 1
ATOM 1471 C CA . PHE A 1 194 ? -12.863 10.202 44.430 1.00 94.31 194 PHE A CA 1
ATOM 1472 C C . PHE A 1 194 ? -11.435 10.730 44.279 1.00 94.31 194 PHE A C 1
ATOM 1474 O O . PHE A 1 194 ? -11.213 11.861 43.851 1.00 94.31 194 PHE A O 1
ATOM 1481 N N . ILE A 1 195 ? -10.456 9.909 44.648 1.00 90.69 195 ILE A N 1
ATOM 1482 C CA . ILE A 1 195 ? -9.037 10.227 44.488 1.00 90.69 195 ILE A CA 1
ATOM 1483 C C . ILE A 1 195 ? -8.430 9.187 43.556 1.00 90.69 195 ILE A C 1
ATOM 1485 O O . ILE A 1 195 ? -8.714 7.998 43.696 1.00 90.69 195 ILE A O 1
ATOM 1489 N N . ALA A 1 196 ? -7.584 9.625 42.627 1.00 90.44 196 ALA A N 1
ATOM 1490 C CA . ALA A 1 196 ? -6.804 8.734 41.774 1.00 90.44 196 ALA A CA 1
ATOM 1491 C C . ALA A 1 196 ? -5.377 9.253 41.602 1.00 90.44 196 ALA A C 1
ATOM 1493 O O . ALA A 1 196 ? -5.088 10.423 41.866 1.00 90.44 196 ALA A O 1
ATOM 1494 N N . LYS A 1 197 ? -4.469 8.381 41.150 1.00 88.75 197 LYS A N 1
ATOM 1495 C CA . LYS A 1 197 ? -3.112 8.791 40.786 1.00 88.75 197 LYS A CA 1
ATOM 1496 C C . LYS A 1 197 ? -3.014 9.097 39.296 1.00 88.75 197 LYS A C 1
ATOM 1498 O O . LYS A 1 197 ? -3.154 8.199 38.471 1.00 88.75 197 LYS A O 1
ATOM 1503 N N . ILE A 1 198 ? -2.686 10.341 38.961 1.00 85.00 198 ILE A N 1
ATOM 1504 C CA . ILE A 1 198 ? -2.399 10.787 37.594 1.00 85.00 198 ILE A CA 1
ATOM 1505 C C . ILE A 1 198 ? -0.926 11.200 37.547 1.00 85.00 198 ILE A C 1
ATOM 1507 O O . ILE A 1 198 ? -0.467 12.001 38.357 1.00 85.00 198 ILE A O 1
ATOM 1511 N N . ASN A 1 199 ? -0.144 10.601 36.641 1.00 83.38 199 ASN A N 1
ATOM 1512 C CA . ASN A 1 199 ? 1.303 10.846 36.518 1.00 83.38 199 ASN A CA 1
ATOM 1513 C C . ASN A 1 199 ? 2.073 10.718 37.852 1.00 83.38 199 ASN A C 1
ATOM 1515 O O . ASN A 1 199 ? 2.981 11.491 38.149 1.00 83.38 199 ASN A O 1
ATOM 1519 N N . GLY A 1 200 ? 1.675 9.753 38.687 1.00 84.56 200 GLY A N 1
ATOM 1520 C CA . GLY A 1 200 ? 2.285 9.491 39.995 1.00 84.56 200 GLY A CA 1
ATOM 1521 C C . GLY A 1 200 ? 1.851 10.429 41.130 1.00 84.56 200 GLY A C 1
ATOM 1522 O O . GLY A 1 200 ? 2.187 10.152 42.281 1.00 84.56 200 GLY A O 1
ATOM 1523 N N . LYS A 1 201 ? 1.079 11.487 40.851 1.00 88.00 201 LYS A N 1
ATOM 1524 C CA . LYS A 1 201 ? 0.538 12.417 41.855 1.00 88.00 201 LYS A CA 1
ATOM 1525 C C . LYS A 1 201 ? -0.899 12.055 42.209 1.00 88.00 201 LYS A C 1
ATOM 1527 O O . LYS A 1 201 ? -1.618 11.539 41.364 1.00 88.00 201 LYS A O 1
ATOM 1532 N N . LEU A 1 202 ? -1.307 12.308 43.452 1.00 90.38 202 LEU A N 1
ATOM 1533 C CA . LEU A 1 202 ? -2.707 12.178 43.868 1.00 90.38 202 LEU A CA 1
ATOM 1534 C C . LEU A 1 202 ? -3.500 13.384 43.364 1.00 90.38 202 LEU A C 1
ATOM 1536 O O . LEU A 1 202 ? -3.027 14.507 43.506 1.00 90.38 202 LEU A O 1
ATOM 1540 N N . HIS A 1 203 ? -4.668 13.118 42.787 1.00 91.00 203 HIS A N 1
ATOM 1541 C CA . HIS A 1 203 ? -5.596 14.117 42.269 1.00 91.00 203 HIS A CA 1
ATOM 1542 C C . HIS A 1 203 ? -6.991 13.909 42.872 1.00 91.00 203 HIS A C 1
ATOM 1544 O O . HIS A 1 203 ? -7.450 12.766 42.978 1.00 91.00 203 HIS A O 1
ATOM 1550 N N . HIS A 1 204 ? -7.665 15.002 43.227 1.00 92.12 204 HIS A N 1
ATOM 1551 C CA . HIS A 1 204 ? -9.061 15.046 43.649 1.00 92.12 204 HIS A CA 1
ATOM 1552 C C . HIS A 1 204 ? -9.952 15.172 42.421 1.00 92.12 204 HIS A C 1
ATOM 1554 O O . HIS A 1 204 ? -9.915 16.160 41.684 1.00 92.12 204 HIS A O 1
ATOM 1560 N N . LEU A 1 205 ? -10.750 14.138 42.192 1.00 93.00 205 LEU A N 1
ATOM 1561 C CA . LEU A 1 205 ? -11.559 14.000 40.999 1.00 93.00 205 LEU A CA 1
ATOM 1562 C C . LEU A 1 205 ? -13.039 13.944 41.366 1.00 93.00 205 LEU A C 1
ATOM 1564 O O . LEU A 1 205 ? -13.439 13.461 42.425 1.00 93.00 205 LEU A O 1
ATOM 1568 N N . GLN A 1 206 ? -13.866 14.409 40.444 1.00 94.31 206 GLN A N 1
ATOM 1569 C CA . GLN A 1 206 ? -15.313 14.283 40.506 1.00 94.31 206 GLN A CA 1
ATOM 1570 C C . GLN A 1 206 ? -15.794 13.575 39.250 1.00 94.31 206 GLN A C 1
ATOM 1572 O O . GLN A 1 206 ? -15.397 13.957 38.153 1.00 94.31 206 GLN A O 1
ATOM 1577 N N . VAL A 1 207 ? -16.652 12.566 39.386 1.00 95.94 207 VAL A N 1
ATOM 1578 C CA . VAL A 1 207 ? -17.300 11.919 38.240 1.00 95.94 207 VAL A CA 1
ATOM 1579 C C . VAL A 1 207 ? -18.808 12.104 38.293 1.00 95.94 207 VAL A C 1
ATOM 1581 O O . VAL A 1 207 ? -19.424 11.970 39.348 1.00 95.94 207 VAL A O 1
ATOM 1584 N N . GLN A 1 208 ? -19.413 12.388 37.145 1.00 96.25 208 GLN A N 1
ATOM 1585 C CA . GLN A 1 208 ? -20.854 12.276 36.958 1.00 96.25 208 GLN A CA 1
ATOM 1586 C C . GLN A 1 208 ? -21.146 11.465 35.703 1.00 96.25 208 GLN A C 1
ATOM 1588 O O . GLN A 1 208 ? -20.518 11.659 34.661 1.00 96.25 208 GLN A O 1
ATOM 1593 N N . VAL A 1 209 ? -22.106 10.550 35.813 1.00 96.00 209 VAL A N 1
ATOM 1594 C CA . VAL A 1 209 ? -22.481 9.650 34.728 1.00 96.00 209 VAL A CA 1
ATOM 1595 C C . VAL A 1 209 ? -23.870 9.977 34.206 1.00 96.00 209 VAL A C 1
ATOM 1597 O O . VAL A 1 209 ? -24.782 10.313 34.962 1.00 96.00 209 VAL A O 1
ATOM 1600 N N . PHE A 1 210 ? -24.015 9.861 32.893 1.00 95.19 210 PHE A N 1
ATOM 1601 C CA . PHE A 1 210 ? -25.214 10.120 32.114 1.00 95.19 210 PHE A CA 1
ATOM 1602 C C . PHE A 1 210 ? -25.666 8.841 31.403 1.00 95.19 210 PHE A C 1
ATOM 1604 O O . PHE A 1 210 ? -25.065 7.777 31.540 1.00 95.19 210 PHE A O 1
ATOM 1611 N N . GLY A 1 211 ? -26.770 8.914 30.663 1.00 90.19 211 GLY A N 1
ATOM 1612 C CA . GLY A 1 211 ? -27.338 7.756 29.976 1.00 90.19 211 GLY A CA 1
ATOM 1613 C C . GLY A 1 211 ? -26.413 7.102 28.943 1.00 90.19 211 GLY A C 1
ATOM 1614 O O . GLY A 1 211 ? -26.593 5.920 28.667 1.00 90.19 211 GLY A O 1
ATOM 1615 N N . ARG A 1 212 ? -25.456 7.844 28.374 1.00 88.06 212 ARG A N 1
ATOM 1616 C CA . ARG A 1 212 ? -24.580 7.380 27.285 1.00 88.06 212 ARG A CA 1
ATOM 1617 C C . ARG A 1 212 ? -23.092 7.521 27.578 1.00 88.06 212 ARG A C 1
ATOM 1619 O O . ARG A 1 212 ? -22.305 6.752 27.036 1.00 88.06 212 ARG A O 1
ATOM 1626 N N . ASP A 1 213 ? -22.715 8.470 28.426 1.00 89.50 213 ASP A N 1
ATOM 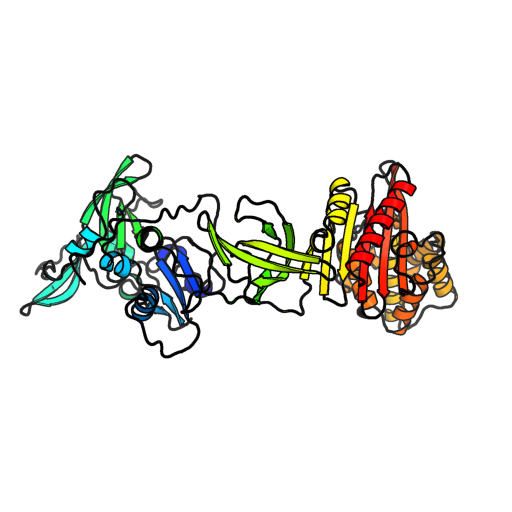1627 C CA . ASP A 1 213 ? -21.316 8.775 28.725 1.00 89.50 213 ASP A CA 1
ATOM 1628 C C . ASP A 1 213 ? -21.146 9.255 30.174 1.00 89.50 213 ASP A C 1
ATOM 1630 O O . ASP A 1 213 ? -22.124 9.437 30.898 1.00 89.50 213 ASP A O 1
ATOM 1634 N N . GLY A 1 214 ? -19.913 9.470 30.615 1.00 93.44 214 GLY A N 1
ATOM 1635 C CA . GLY A 1 214 ? -19.608 10.092 31.896 1.00 93.44 214 GLY A CA 1
ATOM 1636 C C . GLY A 1 214 ? -18.472 11.091 31.780 1.00 93.44 214 GLY A C 1
ATOM 1637 O O . GLY A 1 214 ? -17.631 11.008 30.888 1.00 93.44 214 GLY A O 1
ATOM 1638 N N . LEU A 1 215 ? -18.454 12.046 32.700 1.00 95.19 215 LEU A N 1
ATOM 1639 C CA . LEU A 1 215 ? -17.447 13.093 32.767 1.00 95.19 215 LEU A CA 1
ATOM 1640 C C . LEU A 1 215 ? -16.666 12.984 34.058 1.00 95.19 215 LEU A C 1
ATOM 1642 O O . LEU A 1 215 ? -17.252 12.805 35.122 1.00 95.19 215 LEU A O 1
ATOM 1646 N N . VAL A 1 216 ? -15.353 13.146 33.947 1.00 94.44 216 VAL A N 1
ATOM 1647 C CA . VAL A 1 216 ? -14.439 13.290 35.071 1.00 94.44 216 VAL A CA 1
ATOM 1648 C C . VAL A 1 216 ? -13.890 14.704 35.048 1.00 94.44 216 VAL A C 1
ATOM 1650 O O . VAL A 1 216 ? -13.306 15.131 34.053 1.00 94.44 216 VAL A O 1
ATOM 1653 N N . LEU A 1 217 ? -14.083 15.412 36.150 1.00 93.75 217 LEU A N 1
ATOM 1654 C CA . LEU A 1 217 ? -13.464 16.689 36.440 1.00 93.75 217 LEU A CA 1
ATOM 1655 C C . LEU A 1 217 ? -12.266 16.461 37.359 1.00 93.75 217 LEU A C 1
ATOM 1657 O O . LEU A 1 217 ? -12.411 15.835 38.407 1.00 93.75 217 LEU A O 1
ATOM 1661 N N . ASP A 1 218 ? -11.116 17.003 36.981 1.00 92.38 218 ASP A N 1
ATOM 1662 C CA . ASP A 1 218 ? -9.941 17.102 37.837 1.00 92.38 218 ASP A CA 1
ATOM 1663 C C . ASP A 1 218 ? -9.901 18.468 38.525 1.00 92.38 218 ASP A C 1
ATOM 1665 O O . ASP A 1 218 ? -9.873 19.505 37.861 1.00 92.38 218 ASP A O 1
ATOM 1669 N N . GLN A 1 219 ? -9.960 18.467 39.858 1.00 90.38 219 GLN A N 1
ATOM 1670 C CA . GLN A 1 219 ? -9.957 19.690 40.663 1.00 90.38 219 GLN A CA 1
ATOM 1671 C C . GLN A 1 219 ? -8.545 20.246 40.865 1.00 90.38 219 GLN A C 1
ATOM 1673 O O . GLN A 1 219 ? -8.395 21.432 41.156 1.00 90.38 219 GLN A O 1
ATOM 1678 N N . ASP A 1 220 ? -7.525 19.408 40.671 1.00 89.44 220 ASP A N 1
ATOM 1679 C CA . ASP A 1 220 ? -6.118 19.754 40.862 1.00 89.44 220 ASP A CA 1
ATOM 1680 C C . ASP A 1 220 ? -5.429 20.122 39.534 1.00 89.44 220 ASP A C 1
ATOM 1682 O O . ASP A 1 220 ? -4.243 20.463 39.514 1.00 89.44 220 ASP A O 1
ATOM 1686 N N . ALA A 1 221 ? -6.164 20.082 38.416 1.00 88.06 221 ALA A N 1
ATOM 1687 C CA . ALA A 1 221 ? -5.669 20.432 37.091 1.00 88.06 221 ALA A CA 1
ATOM 1688 C C . ALA A 1 221 ? -6.587 21.418 36.355 1.00 88.06 221 ALA A C 1
ATOM 1690 O O . ALA A 1 221 ? -7.816 21.378 36.436 1.00 88.06 221 ALA A O 1
ATOM 1691 N N . GLN A 1 222 ? -5.963 22.286 35.561 1.00 85.44 222 GLN A N 1
ATOM 1692 C CA . GLN A 1 222 ? -6.643 23.193 34.644 1.00 85.44 222 GLN A CA 1
ATOM 1693 C C . GLN A 1 222 ? -6.221 22.891 33.207 1.00 85.44 222 GLN A C 1
ATOM 1695 O O . GLN A 1 222 ? -5.109 22.425 32.951 1.00 85.44 222 GLN A O 1
ATOM 1700 N N . ASN A 1 223 ? -7.116 23.149 32.258 1.00 79.12 223 ASN A N 1
ATOM 1701 C CA . ASN A 1 223 ? -6.778 23.112 30.843 1.00 79.12 223 ASN A CA 1
ATOM 1702 C C . ASN A 1 223 ? -5.953 24.349 30.438 1.00 79.12 223 ASN A C 1
ATOM 1704 O O . ASN A 1 223 ? -5.713 25.255 31.237 1.00 79.12 223 ASN A O 1
ATOM 1708 N N . ALA A 1 224 ? -5.530 24.405 29.172 1.00 76.38 224 ALA A N 1
ATOM 1709 C CA . ALA A 1 224 ? -4.710 25.498 28.640 1.00 76.38 224 ALA A CA 1
ATOM 1710 C C . ALA A 1 224 ? -5.368 26.892 28.750 1.00 76.38 224 ALA A C 1
ATOM 1712 O O . ALA A 1 224 ? -4.692 27.906 28.614 1.00 76.38 224 ALA A O 1
ATOM 1713 N N . GLN A 1 225 ? -6.678 26.944 28.993 1.00 76.00 225 GLN A N 1
ATOM 1714 C CA . GLN A 1 225 ? -7.476 28.156 29.143 1.00 76.00 225 GLN A CA 1
ATOM 1715 C C . GLN A 1 225 ? -7.743 28.508 30.619 1.00 76.00 225 GLN A C 1
ATOM 1717 O O . GLN A 1 225 ? -8.557 29.386 30.894 1.00 76.00 225 GLN A O 1
ATOM 1722 N N . GLY A 1 226 ? -7.103 27.821 31.573 1.00 76.75 226 GLY A N 1
ATOM 1723 C CA . GLY A 1 226 ? -7.309 28.033 33.010 1.00 76.75 226 GLY A CA 1
ATOM 1724 C C . GLY A 1 226 ? -8.663 27.531 33.529 1.00 76.75 226 GLY A C 1
ATOM 1725 O O . GLY A 1 226 ? -9.023 27.800 34.673 1.00 76.75 226 GLY A O 1
ATOM 1726 N N . LEU A 1 227 ? -9.430 26.809 32.705 1.00 76.31 227 LEU A N 1
ATOM 1727 C CA . LEU A 1 227 ? -10.698 26.203 33.105 1.00 76.31 227 LEU A CA 1
ATOM 1728 C C . LEU A 1 227 ? -10.455 24.826 33.737 1.00 76.31 227 LEU A C 1
ATOM 1730 O O . LEU A 1 227 ? -9.456 24.178 33.420 1.00 76.31 227 LEU A O 1
ATOM 1734 N N . PRO A 1 228 ? -11.373 24.341 34.591 1.00 76.69 228 PRO A N 1
ATOM 1735 C CA . PRO A 1 228 ? -11.245 23.025 35.204 1.00 76.69 228 PRO A CA 1
ATOM 1736 C C . PRO A 1 228 ? -11.080 21.914 34.151 1.00 76.69 228 PRO A C 1
ATOM 1738 O O . PRO A 1 228 ? -11.768 21.910 33.124 1.00 76.69 228 PRO A O 1
ATOM 1741 N N . ALA A 1 229 ? -10.151 20.984 34.380 1.00 89.25 229 ALA A N 1
ATOM 1742 C CA . ALA A 1 229 ? -9.831 19.942 33.409 1.00 89.25 229 ALA A CA 1
ATOM 1743 C C . ALA A 1 229 ? -10.906 18.840 33.409 1.00 89.25 229 ALA A C 1
ATOM 1745 O O . ALA A 1 229 ? -10.894 17.926 34.233 1.00 89.25 229 ALA A O 1
ATOM 1746 N N . ILE A 1 230 ? -11.850 18.936 32.469 1.00 91.75 230 ILE A N 1
ATOM 1747 C CA . ILE A 1 230 ? -12.931 17.961 32.275 1.00 91.75 230 ILE A CA 1
ATOM 1748 C C . ILE A 1 230 ? -12.613 17.058 31.082 1.00 91.75 230 ILE A C 1
ATOM 1750 O O . ILE A 1 230 ? -12.253 17.536 30.004 1.00 91.75 230 ILE A O 1
ATOM 1754 N N . ARG A 1 231 ? -12.793 15.750 31.267 1.00 90.69 231 ARG A N 1
ATOM 1755 C CA . ARG A 1 231 ? -12.639 14.723 30.229 1.00 90.69 231 ARG A CA 1
ATOM 1756 C C . ARG A 1 231 ? -13.777 13.710 30.271 1.00 90.69 231 ARG A C 1
ATOM 1758 O O . ARG A 1 231 ? -14.368 13.487 31.325 1.00 90.69 231 ARG A O 1
ATOM 1765 N N . ARG A 1 232 ? -14.052 13.065 29.136 1.00 92.94 232 ARG A N 1
ATOM 1766 C CA . ARG A 1 232 ? -14.954 11.906 29.078 1.00 92.94 232 ARG A CA 1
ATOM 1767 C C . ARG A 1 232 ? -14.317 10.692 29.755 1.00 92.94 232 ARG A C 1
ATOM 1769 O O . ARG A 1 232 ? -13.090 10.592 29.853 1.00 92.94 232 ARG A O 1
ATOM 1776 N N . LEU A 1 233 ? -15.153 9.775 30.232 1.00 93.88 233 LEU A N 1
ATOM 1777 C CA . LEU A 1 233 ? -14.705 8.473 30.715 1.00 93.88 233 LEU A CA 1
ATOM 1778 C C . LEU A 1 233 ? -14.031 7.700 29.578 1.00 93.88 233 LEU A C 1
ATOM 1780 O O . LEU A 1 233 ? -14.436 7.780 28.417 1.00 93.88 233 LEU A O 1
ATOM 1784 N N . SER A 1 234 ? -13.014 6.912 29.913 1.00 92.94 234 SER A N 1
ATOM 1785 C CA . SER A 1 234 ? -12.292 6.074 28.952 1.00 92.94 234 SER A CA 1
ATOM 1786 C C . SER A 1 234 ? -13.061 4.783 28.643 1.00 92.94 234 SER A C 1
ATOM 1788 O O . SER A 1 234 ? -12.498 3.693 28.661 1.00 92.94 234 SER A O 1
ATOM 1790 N N . THR A 1 235 ? -14.368 4.890 28.387 1.00 94.56 235 THR A N 1
ATOM 1791 C CA . THR A 1 235 ? -15.286 3.742 28.307 1.00 94.56 235 THR A CA 1
ATOM 1792 C C . THR A 1 235 ? -14.897 2.733 27.233 1.00 94.56 235 THR A C 1
ATOM 1794 O O . THR A 1 235 ? -15.163 1.550 27.410 1.00 94.56 235 THR A O 1
ATOM 1797 N N . GLY A 1 236 ? -14.244 3.155 26.147 1.00 93.75 236 GLY A N 1
ATOM 1798 C CA . GLY A 1 236 ? -13.751 2.232 25.127 1.00 93.75 236 GLY A CA 1
ATOM 1799 C C . GLY A 1 236 ? -12.570 1.402 25.615 1.00 93.75 236 GLY A C 1
ATOM 1800 O O . GLY A 1 236 ? -12.586 0.181 25.482 1.00 93.75 236 GLY A O 1
ATOM 1801 N N . LEU A 1 237 ? -11.589 2.040 26.258 1.00 92.06 237 LEU A N 1
ATOM 1802 C CA . LEU A 1 237 ? -10.454 1.336 26.859 1.00 92.06 237 LEU A CA 1
ATOM 1803 C C . LEU A 1 237 ? -10.910 0.415 27.999 1.00 92.06 237 LEU A C 1
ATOM 1805 O O . LEU A 1 237 ? -10.510 -0.746 28.068 1.00 92.06 237 LEU A O 1
ATOM 1809 N N . ASP A 1 238 ? -11.780 0.922 28.868 1.00 93.19 238 ASP A N 1
ATOM 1810 C CA . ASP A 1 238 ? -12.293 0.180 30.016 1.00 93.19 238 ASP A CA 1
ATOM 1811 C C . ASP A 1 238 ? -13.156 -1.008 29.564 1.00 93.19 238 ASP A C 1
ATOM 1813 O O . ASP A 1 238 ? -13.072 -2.103 30.128 1.00 93.19 238 ASP A O 1
ATOM 1817 N N . TYR A 1 239 ? -13.948 -0.835 28.499 1.00 93.38 239 TYR A N 1
ATOM 1818 C CA . TYR A 1 239 ? -14.692 -1.930 27.880 1.00 93.38 239 TYR A CA 1
ATOM 1819 C C . TYR A 1 239 ? -13.744 -3.034 27.418 1.00 93.38 239 TYR A C 1
ATOM 1821 O O . TYR A 1 239 ? -13.940 -4.187 27.792 1.00 93.38 239 TYR A O 1
ATOM 1829 N N . LEU A 1 240 ? -12.691 -2.696 26.668 1.00 91.81 240 LEU A N 1
ATOM 1830 C CA . LEU A 1 240 ? -11.736 -3.685 26.162 1.00 91.81 240 LEU A CA 1
ATOM 1831 C C . LEU A 1 240 ? -10.993 -4.410 27.293 1.00 91.81 240 LEU A C 1
ATOM 1833 O O . LEU A 1 240 ? -10.807 -5.621 27.221 1.00 91.81 240 LEU A O 1
ATOM 1837 N N . ASN A 1 241 ? -10.635 -3.702 28.366 1.00 90.69 241 ASN A N 1
ATOM 1838 C CA . ASN A 1 241 ? -9.983 -4.288 29.541 1.00 90.69 241 ASN A CA 1
ATOM 1839 C C . ASN A 1 241 ? -10.919 -5.190 30.377 1.00 90.69 241 ASN A C 1
ATOM 1841 O O . ASN A 1 241 ? -10.457 -6.116 31.049 1.00 90.69 241 ASN A O 1
ATOM 1845 N N . THR A 1 242 ? -12.234 -4.942 30.339 1.00 91.44 242 THR A N 1
ATOM 1846 C CA . THR A 1 242 ? -13.235 -5.721 31.092 1.00 91.44 242 THR A CA 1
ATOM 1847 C C . THR A 1 242 ? -13.782 -6.894 30.282 1.00 91.44 242 THR A C 1
ATOM 1849 O O . THR A 1 242 ? -13.748 -8.032 30.736 1.00 91.44 242 THR A O 1
ATOM 1852 N N . LEU A 1 243 ? -14.330 -6.602 29.103 1.00 90.38 243 LEU A N 1
ATOM 1853 C CA . LEU A 1 243 ? -15.145 -7.511 28.293 1.00 90.38 243 LEU A CA 1
ATOM 1854 C C . LEU A 1 243 ? -14.390 -8.067 27.079 1.00 90.38 243 LEU A C 1
ATOM 1856 O O . LEU A 1 243 ? -14.870 -9.008 26.450 1.00 90.38 243 LEU A O 1
ATOM 1860 N N . GLY A 1 244 ? -13.208 -7.529 26.770 1.00 88.38 244 GLY A N 1
ATOM 1861 C CA . GLY A 1 244 ? -12.374 -7.986 25.663 1.00 88.38 244 GLY A CA 1
ATOM 1862 C C . GLY A 1 244 ? -12.834 -7.495 24.288 1.00 88.38 244 GLY A C 1
ATOM 1863 O O . GLY A 1 244 ? -13.778 -6.714 24.144 1.00 88.38 244 GLY A O 1
ATOM 1864 N N . MET A 1 245 ? -12.126 -7.959 23.256 1.00 87.88 245 MET A N 1
ATOM 1865 C CA . MET A 1 245 ? -12.461 -7.684 21.857 1.00 87.88 245 MET A CA 1
ATOM 1866 C C . MET A 1 245 ? -13.654 -8.534 21.406 1.00 87.88 245 MET A C 1
ATOM 1868 O O . MET A 1 245 ? -13.627 -9.754 21.592 1.00 87.88 245 MET A O 1
ATOM 1872 N N . PRO A 1 246 ? -14.659 -7.939 20.740 1.00 90.62 246 PRO A N 1
ATOM 1873 C CA . PRO A 1 246 ? -15.608 -8.696 19.936 1.00 90.62 246 PRO A CA 1
ATOM 1874 C C . PRO A 1 246 ? -14.914 -9.654 18.959 1.00 90.62 246 PRO A C 1
ATOM 1876 O O . PRO A 1 246 ? -13.852 -9.352 18.408 1.00 90.62 246 PRO A O 1
ATOM 1879 N N . ALA A 1 247 ? -15.527 -10.818 18.739 1.00 90.44 247 ALA A N 1
ATOM 1880 C CA . ALA A 1 247 ? -14.972 -11.844 17.866 1.00 90.44 247 ALA A CA 1
ATOM 1881 C C . ALA A 1 247 ? -14.868 -11.343 16.417 1.00 90.44 247 ALA A C 1
ATOM 1883 O O . ALA A 1 247 ? -15.843 -10.854 15.843 1.00 90.44 247 ALA A O 1
ATOM 1884 N N . VAL A 1 248 ? -13.681 -11.495 15.826 1.00 93.19 248 VAL A N 1
ATOM 1885 C CA . VAL A 1 248 ? -13.426 -11.130 14.430 1.00 93.19 248 VAL A CA 1
ATOM 1886 C C . VAL A 1 248 ? -14.150 -12.117 13.513 1.00 93.19 248 VAL A C 1
ATOM 1888 O O . VAL A 1 248 ? -14.003 -13.328 13.660 1.00 93.19 248 VAL A O 1
ATOM 1891 N N . SER A 1 249 ? -14.914 -11.601 12.552 1.00 92.44 249 SER A N 1
ATOM 1892 C CA . SER A 1 249 ? -15.677 -12.398 11.590 1.00 92.44 249 SER A CA 1
ATOM 1893 C C . SER A 1 249 ? -15.078 -12.257 10.195 1.00 92.44 249 SER A C 1
ATOM 1895 O O . SER A 1 249 ? -15.342 -11.296 9.476 1.00 92.44 249 SER A O 1
ATOM 1897 N N . ILE A 1 250 ? -14.248 -13.225 9.808 1.00 93.00 250 ILE A N 1
ATOM 1898 C CA . ILE A 1 250 ? -13.661 -13.318 8.466 1.00 93.00 250 ILE A CA 1
ATOM 1899 C C . ILE A 1 250 ? -13.964 -14.674 7.838 1.00 93.00 250 ILE A C 1
ATOM 1901 O O . ILE A 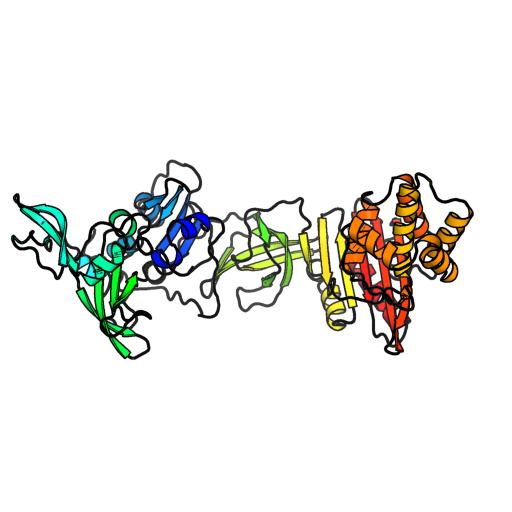1 250 ? -14.144 -15.673 8.533 1.00 93.00 250 ILE A O 1
ATOM 1905 N N . ARG A 1 251 ? -13.993 -14.726 6.505 1.00 92.19 251 ARG A N 1
ATOM 1906 C CA . ARG A 1 251 ? -14.155 -15.981 5.763 1.00 92.19 251 ARG A CA 1
ATOM 1907 C C . ARG A 1 251 ? -12.812 -16.423 5.197 1.00 92.19 251 ARG A C 1
ATOM 1909 O O . ARG A 1 251 ? -12.114 -15.636 4.562 1.00 92.19 251 ARG A O 1
ATOM 1916 N N . ALA A 1 252 ? -12.460 -17.691 5.390 1.00 93.75 252 ALA A N 1
ATOM 1917 C CA . ALA A 1 252 ? -11.321 -18.274 4.690 1.00 93.75 252 ALA A CA 1
ATOM 1918 C C . ALA A 1 252 ? -11.534 -18.183 3.169 1.00 93.75 252 ALA A C 1
ATOM 1920 O O . ALA A 1 252 ? -12.666 -18.235 2.686 1.00 93.75 252 ALA A O 1
ATOM 1921 N N . GLN A 1 253 ? -10.442 -18.034 2.422 1.00 95.12 253 GLN A N 1
ATOM 1922 C CA . GLN A 1 253 ? -10.413 -17.805 0.973 1.00 95.12 253 GLN A CA 1
ATOM 1923 C C . GLN A 1 253 ? -11.077 -16.497 0.510 1.00 95.12 253 GLN A C 1
ATOM 1925 O O . GLN A 1 253 ? -11.183 -16.250 -0.692 1.00 95.12 253 GLN A O 1
ATOM 1930 N N . GLN A 1 254 ? -11.494 -15.622 1.430 1.00 94.50 254 GLN A N 1
ATOM 1931 C CA . GLN A 1 254 ? -11.923 -14.280 1.064 1.00 94.50 254 GLN A CA 1
ATOM 1932 C C . GLN A 1 254 ? -10.725 -13.486 0.547 1.00 94.50 254 GLN A C 1
ATOM 1934 O O . GLN A 1 254 ? -9.681 -13.403 1.199 1.00 94.50 254 GLN A O 1
ATOM 1939 N N . ARG A 1 255 ? -10.901 -12.888 -0.631 1.00 95.50 255 ARG A N 1
ATOM 1940 C CA . ARG A 1 255 ? -9.909 -12.002 -1.228 1.00 95.50 255 ARG A CA 1
ATOM 1941 C C . ARG A 1 255 ? -9.913 -10.652 -0.518 1.00 95.50 255 ARG A C 1
ATOM 1943 O O . ARG A 1 255 ? -10.970 -10.051 -0.334 1.00 95.50 255 ARG A O 1
ATOM 1950 N N . VAL A 1 256 ? -8.722 -10.205 -0.154 1.00 95.75 256 VAL A N 1
ATOM 1951 C CA . VAL A 1 256 ? -8.417 -8.877 0.383 1.00 95.75 256 VAL A CA 1
ATOM 1952 C C . VAL A 1 256 ? -7.204 -8.314 -0.359 1.00 95.75 256 VAL A C 1
ATOM 1954 O O . VAL A 1 256 ? -6.590 -9.011 -1.167 1.00 95.75 256 VAL A O 1
ATOM 1957 N N . TRP A 1 257 ? -6.864 -7.053 -0.118 1.00 96.06 257 TRP A N 1
ATOM 1958 C CA . TRP A 1 257 ? -5.765 -6.372 -0.799 1.00 96.06 257 TRP A CA 1
ATOM 1959 C C . TRP A 1 257 ? -4.875 -5.648 0.200 1.00 96.06 257 TRP A C 1
ATOM 1961 O O . TRP A 1 257 ? -5.379 -5.074 1.164 1.00 96.06 257 TRP A O 1
ATOM 1971 N N . ALA A 1 258 ? -3.568 -5.619 -0.045 1.00 95.50 258 ALA A N 1
ATOM 1972 C CA . ALA A 1 258 ? -2.695 -4.675 0.642 1.00 95.50 258 ALA A CA 1
ATOM 1973 C C . ALA A 1 258 ? -3.022 -3.238 0.193 1.00 95.50 258 ALA A C 1
ATOM 1975 O O . ALA A 1 258 ? -3.121 -2.946 -1.001 1.00 95.50 258 ALA A O 1
ATOM 1976 N N . SER A 1 259 ? -3.230 -2.332 1.148 1.00 92.69 259 SER A N 1
ATOM 1977 C CA . SER A 1 259 ? -3.537 -0.919 0.884 1.00 92.69 259 SER A CA 1
ATOM 1978 C C . SER A 1 259 ? -2.284 -0.050 0.730 1.00 92.69 259 SER A C 1
ATOM 1980 O O . SER A 1 259 ? -2.364 1.048 0.178 1.00 92.69 259 SER A O 1
ATOM 1982 N N . SER A 1 260 ? -1.130 -0.548 1.177 1.00 92.75 260 SER A N 1
ATOM 1983 C CA . SER A 1 260 ? 0.184 0.092 1.090 1.00 92.75 260 SER A CA 1
ATOM 1984 C C . SER A 1 260 ? 1.294 -0.962 1.082 1.00 92.75 260 SER A C 1
ATOM 1986 O O . SER A 1 260 ? 1.026 -2.137 1.331 1.00 92.75 260 SER A O 1
ATOM 1988 N N . ALA A 1 261 ? 2.540 -0.533 0.862 1.00 94.25 261 ALA A N 1
ATOM 1989 C CA . ALA A 1 261 ? 3.711 -1.382 1.069 1.00 94.25 261 ALA A CA 1
ATOM 1990 C C . ALA A 1 261 ? 3.722 -1.979 2.487 1.00 94.25 261 ALA A C 1
ATOM 1992 O O . ALA A 1 261 ? 3.477 -1.267 3.468 1.00 94.25 261 ALA A O 1
ATOM 1993 N N . SER A 1 262 ? 3.953 -3.288 2.586 1.00 95.12 262 SER A N 1
ATOM 1994 C CA . SER A 1 262 ? 4.001 -4.011 3.852 1.00 95.12 262 SER A CA 1
ATOM 1995 C C . SER A 1 262 ? 4.735 -5.346 3.744 1.00 95.12 262 SER A C 1
ATOM 1997 O O . SER A 1 262 ? 4.826 -5.957 2.681 1.00 95.12 262 SER A O 1
ATOM 1999 N N . GLU A 1 263 ? 5.213 -5.815 4.888 1.00 96.19 263 GLU A N 1
ATOM 2000 C CA . GLU A 1 263 ? 5.832 -7.121 5.068 1.00 96.19 263 GLU A CA 1
ATOM 2001 C C . GLU A 1 263 ? 4.792 -8.144 5.524 1.00 96.19 263 GLU A C 1
ATOM 2003 O O . GLU A 1 263 ? 3.979 -7.880 6.416 1.00 96.19 263 GLU A O 1
ATOM 2008 N N . LEU A 1 264 ? 4.852 -9.343 4.951 1.00 97.81 264 LEU A N 1
ATOM 2009 C CA . LEU A 1 264 ? 4.165 -10.506 5.501 1.00 97.81 264 LEU A CA 1
ATOM 2010 C C . LEU A 1 264 ? 5.137 -11.239 6.413 1.00 97.81 264 LEU A C 1
ATOM 2012 O O . LEU A 1 264 ? 6.167 -11.713 5.945 1.00 97.81 264 LEU A O 1
ATOM 2016 N N . LEU A 1 265 ? 4.804 -11.360 7.694 1.00 97.69 265 LEU A N 1
ATOM 2017 C CA . LEU A 1 265 ? 5.677 -11.968 8.697 1.00 97.69 265 LEU A CA 1
ATOM 2018 C C . LEU A 1 265 ? 5.351 -13.449 8.918 1.00 97.69 265 LEU A C 1
ATOM 2020 O O . LEU A 1 265 ? 4.203 -13.870 8.787 1.00 97.69 265 LEU A O 1
ATOM 2024 N N . ASP A 1 266 ? 6.336 -14.253 9.307 1.00 96.62 266 ASP A N 1
ATOM 2025 C CA . ASP A 1 266 ? 6.104 -15.644 9.729 1.00 96.62 266 ASP A CA 1
ATOM 2026 C C . ASP A 1 266 ? 5.341 -15.732 11.066 1.00 96.62 266 ASP A C 1
ATOM 2028 O O . ASP A 1 266 ? 4.514 -16.625 11.268 1.00 96.62 266 ASP A O 1
ATOM 2032 N N . VAL A 1 267 ? 5.558 -14.753 11.946 1.00 94.94 267 VAL A N 1
ATOM 2033 C CA . VAL A 1 267 ? 4.893 -14.572 13.239 1.00 94.94 267 VAL A CA 1
ATOM 2034 C C . VAL A 1 267 ? 4.469 -13.105 13.391 1.00 94.94 267 VAL A C 1
ATOM 2036 O O . VAL A 1 267 ? 5.255 -12.213 13.065 1.00 94.94 267 VAL A O 1
ATOM 2039 N N . PRO A 1 268 ? 3.264 -12.808 13.918 1.00 93.38 268 PRO A N 1
ATOM 2040 C CA . PRO A 1 268 ? 2.831 -11.435 14.166 1.00 93.38 268 PRO A CA 1
ATOM 2041 C C . PRO A 1 268 ? 3.847 -10.608 14.968 1.00 93.38 268 PRO A C 1
ATOM 2043 O O . PRO A 1 268 ? 4.362 -11.066 15.989 1.00 93.38 268 PRO A O 1
ATOM 2046 N N . GLU A 1 269 ? 4.074 -9.368 14.527 1.00 85.81 269 GLU A N 1
ATOM 2047 C CA . GLU A 1 269 ? 4.890 -8.311 15.154 1.00 85.81 269 GLU A CA 1
ATOM 2048 C C . GLU A 1 269 ? 6.403 -8.549 15.279 1.00 85.81 269 GLU A C 1
ATOM 2050 O O . GLU A 1 269 ? 7.173 -7.639 14.993 1.00 85.81 269 GLU A O 1
ATOM 2055 N N . ARG A 1 270 ? 6.842 -9.732 15.714 1.00 86.81 270 ARG A N 1
ATOM 2056 C CA . ARG A 1 270 ? 8.263 -10.036 15.987 1.00 86.81 270 ARG A CA 1
ATOM 2057 C C . ARG A 1 270 ? 8.873 -11.051 15.023 1.00 86.81 270 ARG A C 1
ATOM 2059 O O . ARG A 1 270 ? 10.014 -11.467 15.217 1.00 86.81 270 ARG A O 1
ATOM 2066 N N . GLY A 1 271 ? 8.091 -11.490 14.044 1.00 90.50 271 GLY A N 1
ATOM 2067 C CA . GLY A 1 271 ? 8.528 -12.419 13.018 1.00 90.50 271 GLY A CA 1
ATOM 2068 C C . GLY A 1 271 ? 9.507 -11.808 12.022 1.00 90.50 271 GLY A C 1
ATOM 2069 O O . GLY A 1 271 ? 9.755 -10.603 12.011 1.00 90.50 271 GLY A O 1
ATOM 2070 N N . LYS A 1 272 ? 10.050 -12.663 11.161 1.00 94.88 272 LYS A N 1
ATOM 2071 C CA . LYS A 1 272 ? 10.835 -12.256 9.995 1.00 94.88 272 LYS A CA 1
ATOM 2072 C C . LYS A 1 272 ? 9.913 -12.068 8.795 1.00 94.88 272 LYS A C 1
ATOM 2074 O O . LYS A 1 272 ? 8.942 -12.810 8.637 1.00 94.88 272 LYS A O 1
ATOM 2079 N N . ALA A 1 273 ? 10.251 -11.112 7.934 1.00 96.00 273 ALA A N 1
ATOM 2080 C CA . ALA A 1 273 ? 9.582 -10.943 6.653 1.00 96.00 273 ALA A CA 1
ATOM 2081 C C . ALA A 1 273 ? 9.751 -12.202 5.786 1.00 96.00 273 ALA A C 1
ATOM 2083 O O . ALA A 1 273 ? 10.856 -12.718 5.615 1.00 96.00 273 ALA A O 1
ATOM 2084 N N . VAL A 1 274 ? 8.635 -12.697 5.254 1.00 96.38 274 VAL A N 1
ATOM 2085 C CA . VAL A 1 274 ? 8.569 -13.826 4.319 1.00 96.38 274 VAL A CA 1
ATOM 2086 C C . VAL A 1 274 ? 8.505 -13.331 2.877 1.00 96.38 274 VAL A C 1
ATOM 2088 O O . VAL A 1 274 ? 9.109 -13.945 1.994 1.00 96.38 274 VAL A O 1
ATOM 2091 N N . VAL A 1 275 ? 7.759 -12.245 2.650 1.00 97.62 275 VAL A N 1
ATOM 2092 C CA . VAL A 1 275 ? 7.689 -11.483 1.395 1.00 97.62 275 VAL A CA 1
ATOM 2093 C C . VAL A 1 275 ? 7.303 -10.027 1.658 1.00 97.62 275 VAL A C 1
ATOM 2095 O O . VAL A 1 275 ? 6.638 -9.742 2.660 1.00 97.62 275 VAL A O 1
ATOM 2098 N N . HIS A 1 276 ? 7.632 -9.137 0.721 1.00 97.81 276 HIS A N 1
ATOM 2099 C CA . HIS A 1 276 ? 7.179 -7.748 0.719 1.00 97.81 276 HIS A CA 1
ATOM 2100 C C . HIS A 1 276 ? 6.145 -7.526 -0.391 1.00 97.81 276 HIS A C 1
ATOM 2102 O O . HIS A 1 276 ? 6.392 -7.756 -1.578 1.00 97.81 276 HIS A O 1
ATOM 2108 N N . VAL A 1 277 ? 4.959 -7.067 0.005 1.00 97.06 277 VAL A N 1
ATOM 2109 C CA . VAL A 1 277 ? 3.845 -6.769 -0.902 1.00 97.06 277 VAL A CA 1
ATOM 2110 C C . VAL A 1 277 ? 3.581 -5.273 -0.936 1.00 97.06 277 VAL A C 1
ATOM 2112 O O . VAL A 1 277 ? 3.829 -4.558 0.033 1.00 97.06 277 VAL A O 1
ATOM 2115 N N . GLY A 1 278 ? 3.067 -4.797 -2.061 1.00 94.88 278 GLY A N 1
ATOM 2116 C CA . GLY A 1 278 ? 2.744 -3.399 -2.292 1.00 94.88 278 GLY A CA 1
ATOM 2117 C C . GLY A 1 278 ? 1.247 -3.136 -2.373 1.00 94.88 278 GLY A C 1
ATOM 2118 O O . GLY A 1 278 ? 0.398 -3.988 -2.090 1.00 94.88 278 GLY A O 1
ATOM 2119 N N . LYS A 1 279 ? 0.914 -1.916 -2.789 1.00 93.50 279 LYS A N 1
ATOM 2120 C CA . LYS A 1 279 ? -0.471 -1.491 -2.957 1.00 93.50 279 LYS A CA 1
ATOM 2121 C C . LYS A 1 279 ? -1.189 -2.374 -3.981 1.00 93.50 279 LYS A C 1
ATOM 2123 O O . LYS A 1 279 ? -0.622 -2.802 -4.985 1.00 93.50 279 LYS A O 1
ATOM 2128 N N . ASN A 1 280 ? -2.468 -2.638 -3.725 1.00 94.06 280 ASN A N 1
ATOM 2129 C CA . ASN A 1 280 ? -3.342 -3.481 -4.542 1.00 94.06 280 ASN A CA 1
ATOM 2130 C C . ASN A 1 280 ? -2.870 -4.937 -4.687 1.00 94.06 280 ASN A C 1
ATOM 2132 O O . ASN A 1 280 ? -3.431 -5.660 -5.512 1.00 94.06 280 ASN A O 1
ATOM 2136 N N . PHE A 1 281 ? -1.877 -5.403 -3.925 1.00 95.44 281 PHE A N 1
ATOM 2137 C CA . PHE A 1 281 ? -1.471 -6.802 -3.986 1.00 95.44 281 PHE A CA 1
ATOM 2138 C C . PHE A 1 281 ? -2.588 -7.696 -3.420 1.00 95.44 281 PHE A C 1
ATOM 2140 O O . PHE A 1 281 ? -2.997 -7.490 -2.271 1.00 95.44 281 PHE A O 1
ATOM 2147 N N . PRO A 1 282 ? -3.121 -8.663 -4.191 1.00 95.62 282 PRO A N 1
ATOM 2148 C CA . PRO A 1 282 ? -4.207 -9.516 -3.737 1.00 95.62 282 PRO A CA 1
ATOM 2149 C C . PRO A 1 282 ? -3.701 -10.582 -2.764 1.00 95.62 282 PRO A C 1
ATOM 2151 O O . PRO A 1 282 ? -2.689 -11.241 -2.984 1.00 95.62 282 PRO A O 1
ATOM 2154 N N . LEU A 1 283 ? -4.469 -10.790 -1.704 1.00 97.00 283 LEU A N 1
ATOM 2155 C CA . LEU A 1 283 ? -4.201 -11.751 -0.646 1.00 97.00 283 LEU A CA 1
ATOM 2156 C C . LEU A 1 283 ? -5.459 -12.579 -0.385 1.00 97.00 283 LEU A C 1
ATOM 2158 O O . LEU A 1 283 ? -6.582 -12.092 -0.536 1.00 97.00 283 LEU A O 1
ATOM 2162 N N . LEU A 1 284 ? -5.283 -13.829 0.034 1.00 97.62 284 LEU A N 1
ATOM 2163 C CA . LEU A 1 284 ? -6.386 -14.704 0.434 1.00 97.62 284 LEU A CA 1
ATOM 2164 C C . LEU A 1 284 ? -6.341 -14.942 1.939 1.00 97.62 284 LEU A C 1
ATOM 2166 O O . LEU A 1 284 ? -5.386 -15.535 2.448 1.00 97.62 284 LEU A O 1
ATOM 2170 N N . LEU A 1 285 ? -7.384 -14.523 2.656 1.00 98.12 285 LEU A N 1
ATOM 2171 C CA . LEU A 1 285 ? -7.508 -14.785 4.089 1.00 98.12 285 LEU A CA 1
ATOM 2172 C C . LEU A 1 285 ? -7.513 -16.292 4.358 1.00 98.12 285 LEU A C 1
ATOM 2174 O O . LEU A 1 285 ? -8.222 -17.047 3.697 1.00 98.12 285 LEU A O 1
ATOM 2178 N N . GLN A 1 286 ? -6.750 -16.737 5.353 1.00 98.00 286 GLN A N 1
ATOM 2179 C CA . GLN A 1 286 ? -6.717 -18.145 5.767 1.00 98.00 286 GLN A CA 1
ATOM 2180 C C . GLN A 1 286 ? -7.727 -18.459 6.884 1.00 98.00 286 GLN A C 1
ATOM 2182 O O . GLN A 1 286 ? -7.924 -19.618 7.222 1.00 98.00 286 GLN A O 1
ATOM 2187 N N . GLY A 1 287 ? -8.405 -17.441 7.429 1.00 94.44 287 GLY A N 1
ATOM 2188 C CA . GLY A 1 287 ? -9.387 -17.579 8.513 1.00 94.44 287 GLY A CA 1
ATOM 2189 C C . GLY A 1 287 ? -8.796 -17.454 9.922 1.00 94.44 287 GLY A C 1
ATOM 2190 O O . GLY A 1 287 ? -9.547 -17.332 10.883 1.00 94.44 287 GLY A O 1
ATOM 2191 N N . GLU A 1 288 ? -7.469 -17.425 10.052 1.00 96.75 288 GLU A N 1
ATOM 2192 C CA . GLU A 1 288 ? -6.781 -17.224 11.330 1.00 96.75 288 GLU A CA 1
ATOM 2193 C C . GLU A 1 288 ? -6.522 -15.734 11.601 1.00 96.75 288 GLU A C 1
ATOM 2195 O O . GLU A 1 288 ? -6.112 -14.975 10.714 1.00 96.75 288 GLU A O 1
ATOM 2200 N N . THR A 1 289 ? -6.724 -15.332 12.856 1.00 96.38 289 THR A N 1
ATOM 2201 C CA . THR A 1 289 ? -6.510 -13.966 13.351 1.00 96.38 289 THR A CA 1
ATOM 2202 C C . THR A 1 289 ? -5.687 -13.979 14.628 1.00 96.38 289 THR A C 1
ATOM 2204 O O . THR A 1 289 ? -5.823 -14.899 15.434 1.00 96.38 289 THR A O 1
ATOM 2207 N N . ASN A 1 290 ? -4.898 -12.934 14.864 1.00 94.00 290 ASN A N 1
ATOM 2208 C CA . ASN A 1 290 ? -4.151 -12.771 16.107 1.00 94.00 290 ASN A CA 1
ATOM 2209 C C . ASN A 1 290 ? -4.192 -11.309 16.567 1.00 94.00 290 ASN A C 1
ATOM 2211 O O . ASN A 1 290 ? -3.958 -10.407 15.767 1.00 94.00 290 ASN A O 1
ATOM 2215 N N . TRP A 1 291 ? -4.497 -11.079 17.842 1.00 90.25 291 TRP A N 1
ATOM 2216 C CA . TRP A 1 291 ? -4.347 -9.769 18.469 1.00 90.25 291 TRP A CA 1
ATOM 2217 C C . TRP A 1 291 ? -3.021 -9.733 19.221 1.00 90.25 291 TRP A C 1
ATOM 2219 O O . TRP A 1 291 ? -2.828 -10.518 20.147 1.00 90.25 291 TRP A O 1
ATOM 2229 N N . ASN A 1 292 ? -2.142 -8.804 18.851 1.00 86.38 292 ASN A N 1
ATOM 2230 C CA . ASN A 1 292 ? -0.869 -8.592 19.531 1.00 86.38 292 ASN A CA 1
ATOM 2231 C C . ASN A 1 292 ? -0.605 -7.089 19.704 1.00 86.38 292 ASN A C 1
ATOM 2233 O O . ASN A 1 292 ? -0.769 -6.333 18.744 1.00 86.38 292 ASN A O 1
ATOM 2237 N N . ASP A 1 293 ? -0.301 -6.664 20.934 1.00 79.25 293 ASP A N 1
ATOM 2238 C CA . ASP A 1 293 ? -0.102 -5.261 21.340 1.00 79.25 293 ASP A CA 1
ATOM 2239 C C . ASP A 1 293 ? -1.145 -4.285 20.750 1.00 79.25 293 ASP A C 1
ATOM 2241 O O . ASP A 1 293 ? -0.853 -3.203 20.238 1.00 79.25 293 ASP A O 1
ATOM 2245 N N . GLY A 1 294 ? -2.413 -4.710 20.780 1.00 79.56 294 GLY A N 1
ATOM 2246 C CA . GLY A 1 294 ? -3.559 -3.935 20.300 1.00 79.56 294 GLY A CA 1
ATOM 2247 C C . GLY A 1 294 ? -3.722 -3.850 18.777 1.00 79.56 294 GLY A C 1
ATOM 2248 O O . GLY A 1 294 ? -4.674 -3.229 18.304 1.00 79.56 294 GLY A O 1
ATOM 2249 N N . MET A 1 295 ? -2.853 -4.501 18.000 1.00 89.31 295 MET A N 1
ATOM 2250 C CA . MET A 1 295 ? -2.993 -4.649 16.553 1.00 89.31 295 MET A CA 1
ATOM 2251 C C . MET A 1 295 ? -3.591 -6.012 16.199 1.00 89.31 295 MET A C 1
ATOM 2253 O O . MET A 1 295 ? -3.129 -7.051 16.669 1.00 89.31 295 MET A O 1
ATOM 2257 N N . LEU A 1 296 ? -4.597 -6.006 15.326 1.00 93.56 296 LEU A N 1
ATOM 2258 C CA . LEU A 1 296 ? -5.124 -7.217 14.706 1.00 93.56 296 LEU A CA 1
ATOM 2259 C C . LEU A 1 296 ? -4.226 -7.629 13.539 1.00 93.56 296 LEU A C 1
ATOM 2261 O O . LEU A 1 296 ? -3.836 -6.795 12.726 1.00 93.56 296 LEU A O 1
ATOM 2265 N N . TRP A 1 297 ? -3.949 -8.919 13.430 1.00 96.69 297 TRP A N 1
ATOM 2266 C CA . TRP A 1 297 ? -3.207 -9.533 12.340 1.00 96.69 297 TRP A CA 1
ATOM 2267 C C . TRP A 1 297 ? -4.058 -10.598 11.666 1.00 96.69 297 TRP A C 1
ATOM 2269 O O . TRP A 1 297 ? -4.740 -11.376 12.338 1.00 96.69 297 TRP A O 1
ATOM 2279 N N . TYR A 1 298 ? -3.977 -10.652 10.341 1.00 98.25 298 TYR A N 1
ATOM 2280 C CA . TYR A 1 298 ? -4.623 -11.673 9.527 1.00 98.25 298 TYR A CA 1
ATOM 2281 C C . TYR A 1 298 ? -3.580 -12.629 8.976 1.00 98.25 298 TYR A C 1
ATOM 2283 O O . TYR A 1 298 ? -2.571 -12.188 8.418 1.00 98.25 298 TYR A O 1
ATOM 2291 N N . ARG A 1 299 ? -3.845 -13.933 9.065 1.00 98.25 299 ARG A N 1
ATOM 2292 C CA . ARG A 1 299 ? -3.080 -14.904 8.290 1.00 98.25 299 ARG A CA 1
ATOM 2293 C C . ARG A 1 299 ? -3.592 -14.903 6.856 1.00 98.25 299 ARG A C 1
ATOM 2295 O O . ARG A 1 299 ? -4.784 -15.100 6.607 1.00 98.25 299 ARG A O 1
ATOM 2302 N N . VAL A 1 300 ? -2.687 -14.688 5.916 1.00 98.56 300 VAL A N 1
ATOM 2303 C CA . VAL A 1 300 ? -2.971 -14.552 4.489 1.00 98.56 300 VAL A CA 1
ATOM 2304 C C . VAL A 1 300 ? -2.102 -15.492 3.670 1.00 98.56 300 VAL A C 1
ATOM 2306 O O . VAL A 1 300 ? -1.016 -15.881 4.097 1.00 98.56 300 VAL A O 1
ATOM 2309 N N . ARG A 1 301 ? -2.586 -15.839 2.480 1.00 98.19 301 ARG A N 1
ATOM 2310 C CA . ARG A 1 301 ? -1.813 -16.459 1.408 1.00 98.19 301 ARG A CA 1
ATOM 2311 C C . ARG A 1 301 ? -1.551 -15.434 0.310 1.00 98.19 301 ARG A C 1
ATOM 2313 O O . ARG A 1 301 ? -2.466 -14.689 -0.048 1.00 98.19 301 ARG A O 1
ATOM 2320 N N . TRP A 1 302 ? -0.333 -15.434 -0.218 1.00 97.25 302 TRP A N 1
ATOM 2321 C CA . TRP A 1 302 ? 0.019 -14.770 -1.473 1.00 97.25 302 TRP A CA 1
ATOM 2322 C C . TRP A 1 302 ? 0.294 -15.814 -2.548 1.00 97.25 302 TRP A C 1
ATOM 2324 O O . TRP A 1 302 ? 0.728 -16.933 -2.256 1.00 97.25 302 TRP A O 1
ATOM 2334 N N . ASP A 1 303 ? 0.091 -15.409 -3.794 1.00 94.88 303 ASP A N 1
ATOM 2335 C CA . ASP A 1 303 ? 0.345 -16.225 -4.969 1.00 94.88 303 ASP A CA 1
ATOM 2336 C C . ASP A 1 303 ? 1.098 -15.395 -6.017 1.00 94.88 303 ASP A C 1
ATOM 2338 O O . ASP A 1 303 ? 0.767 -14.240 -6.282 1.00 94.88 303 ASP A O 1
ATOM 2342 N N . ALA A 1 304 ? 2.111 -16.012 -6.611 1.00 93.44 304 ALA A N 1
ATOM 2343 C CA . ALA A 1 304 ? 2.877 -15.578 -7.771 1.00 93.44 304 ALA A CA 1
ATOM 2344 C C . ALA A 1 304 ? 2.933 -16.755 -8.770 1.00 93.44 304 ALA A C 1
ATOM 2346 O O . ALA A 1 304 ? 2.596 -17.879 -8.387 1.00 93.44 304 ALA A O 1
ATOM 2347 N N . PRO A 1 305 ? 3.347 -16.554 -10.036 1.00 91.94 305 PRO A N 1
ATOM 2348 C CA . PRO A 1 305 ? 3.241 -17.598 -11.063 1.00 91.94 305 PRO A CA 1
ATOM 2349 C C . PRO A 1 305 ? 3.883 -18.938 -10.672 1.00 91.94 305 PRO A C 1
ATOM 2351 O O . PRO A 1 305 ? 3.252 -19.976 -10.842 1.00 91.94 305 PRO A O 1
ATOM 2354 N N . ASN A 1 306 ? 5.082 -18.896 -10.079 1.00 91.00 306 ASN A N 1
ATOM 2355 C CA . ASN A 1 306 ? 5.854 -20.079 -9.679 1.00 91.00 306 ASN A CA 1
ATOM 2356 C C . ASN A 1 306 ? 6.094 -20.191 -8.162 1.00 91.00 306 ASN A C 1
ATOM 2358 O O . ASN A 1 306 ? 6.846 -21.057 -7.715 1.00 91.00 306 ASN A O 1
ATOM 2362 N N . ARG A 1 307 ? 5.475 -19.328 -7.346 1.00 93.75 307 ARG A N 1
ATOM 2363 C CA . ARG A 1 307 ? 5.696 -19.294 -5.893 1.00 93.75 307 ARG A CA 1
ATOM 2364 C C . ARG A 1 307 ? 4.434 -18.875 -5.156 1.00 93.75 307 ARG A C 1
ATOM 2366 O O . ARG A 1 307 ? 3.739 -17.956 -5.560 1.00 93.75 307 ARG A O 1
ATOM 2373 N N . SER A 1 308 ? 4.146 -19.528 -4.042 1.00 96.44 308 SER A N 1
ATOM 2374 C CA . SER A 1 308 ? 3.072 -19.132 -3.130 1.00 96.44 308 SER A CA 1
ATOM 2375 C C . SER A 1 308 ? 3.507 -19.401 -1.696 1.00 96.44 308 SER A C 1
ATOM 2377 O O . SER A 1 308 ? 4.474 -20.129 -1.459 1.00 96.44 308 SER A O 1
ATOM 2379 N N . GLY A 1 309 ? 2.818 -18.806 -0.732 1.00 97.31 309 GLY A N 1
ATOM 2380 C CA . GLY A 1 309 ? 3.099 -19.044 0.678 1.00 97.31 309 GLY A CA 1
ATOM 2381 C C . GLY A 1 309 ? 2.076 -18.388 1.589 1.00 97.31 309 GLY A C 1
ATOM 2382 O O . GLY A 1 309 ? 1.107 -17.791 1.120 1.00 97.31 309 GLY A O 1
ATOM 2383 N N . THR A 1 310 ? 2.274 -18.534 2.900 1.00 98.12 310 THR A N 1
ATOM 2384 C CA . THR A 1 310 ? 1.409 -17.925 3.919 1.00 98.12 310 THR A CA 1
ATOM 2385 C C . THR A 1 310 ? 2.202 -17.123 4.933 1.00 98.12 310 THR A C 1
ATOM 2387 O O . THR A 1 310 ? 3.332 -17.483 5.248 1.00 98.12 310 THR A O 1
ATOM 2390 N N . GLY A 1 311 ? 1.585 -16.079 5.476 1.00 97.88 311 GLY A N 1
ATOM 2391 C CA . GLY A 1 311 ? 2.206 -15.170 6.432 1.00 97.88 311 GLY A CA 1
ATOM 2392 C C . GLY A 1 311 ? 1.162 -14.292 7.104 1.00 97.88 311 GLY A C 1
ATOM 2393 O O . GLY A 1 311 ? -0.034 -14.408 6.833 1.00 97.88 311 GLY A O 1
ATOM 2394 N N . TRP A 1 312 ? 1.618 -13.430 7.997 1.00 98.31 312 TRP A N 1
ATOM 2395 C CA . TRP A 1 312 ? 0.797 -12.548 8.807 1.00 98.31 312 TRP A CA 1
ATOM 2396 C C . TRP A 1 312 ? 0.971 -11.111 8.350 1.00 98.31 312 TRP A C 1
ATOM 2398 O O . TRP A 1 312 ? 2.090 -10.613 8.268 1.00 98.31 312 TRP A O 1
ATOM 2408 N N . ILE A 1 313 ? -0.145 -10.440 8.094 1.00 97.69 313 ILE A N 1
ATOM 2409 C CA . ILE A 1 313 ? -0.183 -9.029 7.708 1.00 97.69 313 ILE A CA 1
ATOM 2410 C C . ILE A 1 313 ? -1.005 -8.248 8.742 1.00 97.69 313 ILE A C 1
ATOM 2412 O O . ILE A 1 313 ? -2.039 -8.757 9.203 1.00 97.69 313 ILE A O 1
ATOM 2416 N N . PRO A 1 314 ? -0.580 -7.041 9.159 1.00 95.75 314 PRO A N 1
ATOM 2417 C CA . PRO A 1 314 ? -1.341 -6.285 10.134 1.00 95.75 314 PRO A CA 1
ATOM 2418 C C . PRO A 1 314 ? -2.582 -5.675 9.472 1.00 95.75 314 PRO A C 1
ATOM 2420 O O . PRO A 1 314 ? -2.561 -5.196 8.341 1.00 95.75 314 PRO A O 1
ATOM 2423 N N . ALA A 1 315 ? -3.701 -5.682 10.183 1.00 94.81 315 ALA A N 1
ATOM 2424 C CA . ALA A 1 315 ? -5.001 -5.310 9.641 1.00 94.81 315 ALA A CA 1
ATOM 2425 C C . ALA A 1 315 ? -5.085 -3.840 9.187 1.00 94.81 315 ALA A C 1
ATOM 2427 O O . ALA A 1 315 ? -5.933 -3.511 8.365 1.00 94.81 315 ALA A O 1
ATOM 2428 N N . ASN A 1 316 ? -4.202 -2.958 9.674 1.00 92.50 316 ASN A N 1
ATOM 2429 C CA . ASN A 1 316 ? -4.180 -1.543 9.283 1.00 92.50 316 ASN A CA 1
ATOM 2430 C C . ASN A 1 316 ? -3.717 -1.304 7.838 1.00 92.50 316 ASN A C 1
ATOM 2432 O O . ASN A 1 316 ? -3.918 -0.204 7.327 1.00 92.50 316 ASN A O 1
ATOM 2436 N N . VAL A 1 317 ? -3.103 -2.301 7.195 1.00 94.00 317 VAL A N 1
ATOM 2437 C CA . VAL A 1 317 ? -2.686 -2.240 5.784 1.00 94.00 317 VAL A CA 1
ATOM 2438 C C . VAL A 1 317 ? -3.508 -3.176 4.892 1.00 94.00 317 VAL A C 1
ATOM 2440 O O . VAL A 1 317 ? -3.131 -3.438 3.754 1.00 94.00 317 VAL A O 1
ATOM 2443 N N . VAL A 1 318 ? -4.623 -3.712 5.399 1.00 95.19 318 VAL A N 1
ATOM 2444 C CA . VAL A 1 318 ? -5.505 -4.610 4.645 1.00 95.19 318 VAL A CA 1
ATOM 2445 C C . VAL A 1 318 ? -6.787 -3.884 4.271 1.00 95.19 318 VAL A C 1
ATOM 2447 O O . VAL A 1 318 ? -7.491 -3.349 5.123 1.00 95.19 318 VAL A O 1
ATOM 2450 N N . SER A 1 319 ? -7.118 -3.919 2.985 1.00 92.25 319 SER A N 1
ATOM 2451 C CA . SER A 1 319 ? -8.391 -3.463 2.446 1.00 92.25 319 SER A CA 1
ATOM 2452 C C . SER A 1 319 ? -9.268 -4.642 2.041 1.00 92.25 319 SER A C 1
ATOM 2454 O O . SER A 1 319 ? -8.827 -5.578 1.374 1.00 92.25 319 SER A O 1
ATOM 2456 N N . PHE A 1 320 ? -10.545 -4.559 2.402 1.00 90.94 320 PHE A N 1
ATOM 2457 C CA . PHE A 1 320 ? -11.583 -5.507 1.989 1.00 90.94 320 PHE A CA 1
ATOM 2458 C C . PHE A 1 320 ? -12.326 -5.045 0.729 1.00 90.94 320 PHE A C 1
ATOM 2460 O O . PHE A 1 320 ? -13.159 -5.775 0.196 1.00 90.94 320 PHE A O 1
ATOM 2467 N N . SER A 1 321 ? -12.004 -3.848 0.238 1.00 84.00 321 SER A N 1
ATOM 2468 C CA . SER A 1 321 ? -12.462 -3.304 -1.034 1.00 84.00 321 SER A CA 1
ATOM 2469 C C . SER A 1 321 ? -11.253 -3.045 -1.934 1.00 84.00 321 SER A C 1
ATOM 2471 O O . SER A 1 321 ? -10.315 -2.334 -1.573 1.00 84.00 321 SER A O 1
ATOM 2473 N N . GLY A 1 322 ? -11.252 -3.649 -3.117 1.00 76.38 322 GLY A N 1
ATOM 2474 C CA . GLY A 1 322 ? -10.178 -3.509 -4.093 1.00 76.38 322 GLY A CA 1
ATOM 2475 C C . GLY A 1 322 ? -10.649 -3.915 -5.483 1.00 76.38 322 GLY A C 1
ATOM 2476 O O . GLY A 1 322 ? -11.676 -4.578 -5.632 1.00 76.38 322 GLY A O 1
ATOM 2477 N N . SER A 1 323 ? -9.907 -3.490 -6.504 1.00 68.94 323 SER A N 1
ATOM 2478 C CA . SER A 1 323 ? -10.166 -3.851 -7.900 1.00 68.94 323 SER A CA 1
ATOM 2479 C C . SER A 1 323 ? -9.044 -4.738 -8.416 1.00 68.94 323 SER A C 1
ATOM 2481 O O . SER A 1 323 ? -7.870 -4.406 -8.267 1.00 68.94 323 SER A O 1
ATOM 2483 N N . SER A 1 324 ? -9.410 -5.848 -9.059 1.00 68.50 324 SER A N 1
ATOM 2484 C CA . SER A 1 324 ? -8.482 -6.746 -9.756 1.00 68.50 324 SER A CA 1
ATOM 2485 C C . SER A 1 324 ? -7.852 -6.129 -11.005 1.00 68.50 324 SER A C 1
ATOM 2487 O O . SER A 1 324 ? -6.921 -6.706 -11.549 1.00 68.50 324 SER A O 1
ATOM 2489 N N . ASN A 1 325 ? -8.369 -4.990 -11.474 1.00 70.94 325 ASN A N 1
ATOM 2490 C CA . ASN A 1 325 ? -7.939 -4.365 -12.727 1.00 70.94 325 ASN A CA 1
ATOM 2491 C C . ASN A 1 325 ? -6.892 -3.262 -12.510 1.00 70.94 325 ASN A C 1
ATOM 2493 O O . ASN A 1 325 ? -6.508 -2.582 -13.459 1.00 70.94 325 ASN A O 1
ATOM 2497 N N . MET A 1 326 ? -6.473 -3.031 -11.264 1.00 82.75 326 MET A N 1
ATOM 2498 C CA . MET A 1 326 ? -5.394 -2.099 -10.951 1.00 82.75 326 MET A CA 1
ATOM 2499 C C . MET A 1 326 ? -4.052 -2.825 -10.978 1.00 82.75 326 MET A C 1
ATOM 2501 O O . MET A 1 326 ? -3.977 -3.994 -10.612 1.00 82.75 326 MET A O 1
ATOM 2505 N N . ARG A 1 327 ? -2.992 -2.104 -11.356 1.00 89.69 327 ARG A N 1
ATOM 2506 C CA . ARG A 1 327 ? -1.614 -2.583 -11.218 1.00 89.69 327 ARG A CA 1
ATOM 2507 C C . ARG A 1 327 ? -1.350 -2.911 -9.745 1.00 89.69 327 ARG A C 1
ATOM 2509 O O . ARG A 1 327 ? -1.515 -2.046 -8.879 1.00 89.69 327 ARG A O 1
ATOM 2516 N N . SER A 1 328 ? -1.001 -4.164 -9.482 1.00 93.56 328 SER A N 1
ATOM 2517 C CA . SER A 1 328 ? -0.580 -4.658 -8.172 1.00 93.56 328 SER A CA 1
ATOM 2518 C C . SER A 1 328 ? 0.926 -4.501 -8.026 1.00 93.56 328 SER A C 1
ATOM 2520 O O . SER A 1 328 ? 1.664 -4.766 -8.970 1.00 93.56 328 SER A O 1
ATOM 2522 N N . GLU A 1 329 ? 1.391 -4.099 -6.851 1.00 94.56 329 GLU A N 1
ATOM 2523 C CA . GLU A 1 329 ? 2.815 -3.889 -6.570 1.00 94.56 329 GLU A CA 1
ATOM 2524 C C . GLU A 1 329 ? 3.359 -4.972 -5.629 1.00 94.56 329 GLU A C 1
ATOM 2526 O O . GLU A 1 329 ? 2.652 -5.440 -4.736 1.00 94.56 329 GLU A O 1
ATOM 2531 N N . ALA A 1 330 ? 4.619 -5.358 -5.805 1.00 96.94 330 ALA A N 1
ATOM 2532 C CA . ALA A 1 330 ? 5.350 -6.278 -4.937 1.00 96.94 330 ALA A CA 1
ATOM 2533 C C . ALA A 1 330 ? 6.865 -6.076 -5.073 1.00 96.94 330 ALA A C 1
ATOM 2535 O O . ALA A 1 330 ? 7.343 -5.506 -6.052 1.00 96.94 330 ALA A O 1
ATOM 2536 N N . SER A 1 331 ? 7.638 -6.587 -4.118 1.00 97.25 331 SER A N 1
ATOM 2537 C CA . SER A 1 331 ? 9.088 -6.711 -4.285 1.00 97.25 331 SER A CA 1
ATOM 2538 C C . SER A 1 331 ? 9.457 -7.995 -5.037 1.00 97.25 331 SER A C 1
ATOM 2540 O O . SER A 1 331 ? 8.636 -8.895 -5.237 1.00 97.25 331 SER A O 1
ATOM 2542 N N . LEU A 1 332 ? 10.717 -8.091 -5.474 1.00 97.81 332 LEU A N 1
ATOM 2543 C CA . LEU A 1 332 ? 11.223 -9.253 -6.220 1.00 97.81 332 LEU A CA 1
ATOM 2544 C C . LEU A 1 332 ? 11.195 -10.566 -5.421 1.00 97.81 332 LEU A C 1
ATOM 2546 O O . LEU A 1 332 ? 11.181 -11.635 -6.025 1.00 97.81 332 LEU A O 1
ATOM 2550 N N . ASP A 1 333 ? 11.143 -10.516 -4.090 1.00 97.06 333 ASP A N 1
ATOM 2551 C CA . ASP A 1 333 ? 11.089 -11.703 -3.227 1.00 97.06 333 ASP A CA 1
ATOM 2552 C C . ASP A 1 333 ? 9.777 -12.489 -3.361 1.00 97.06 333 ASP A C 1
ATOM 2554 O O . ASP A 1 333 ? 9.746 -13.699 -3.126 1.00 97.06 333 ASP A O 1
ATOM 2558 N N . VAL A 1 334 ? 8.700 -11.838 -3.813 1.00 97.38 334 VAL A N 1
ATOM 2559 C CA . VAL A 1 334 ? 7.460 -12.507 -4.215 1.00 97.38 334 VAL A CA 1
ATOM 2560 C C . VAL A 1 334 ? 7.710 -13.456 -5.390 1.00 97.38 334 VAL A C 1
ATOM 2562 O O . VAL A 1 334 ? 7.172 -14.565 -5.380 1.00 97.38 334 VAL A O 1
ATOM 2565 N N . LEU A 1 335 ? 8.558 -13.066 -6.351 1.00 95.75 335 LEU A N 1
ATOM 2566 C CA . LEU A 1 335 ? 8.957 -13.907 -7.485 1.00 95.75 335 LEU A CA 1
ATOM 2567 C C . LEU A 1 335 ? 10.031 -14.932 -7.096 1.00 95.75 335 LEU A C 1
ATOM 2569 O O . LEU A 1 335 ? 9.863 -16.119 -7.364 1.00 95.75 335 LEU A O 1
ATOM 2573 N N . SER A 1 336 ? 11.122 -14.486 -6.466 1.00 96.25 336 SER A N 1
ATOM 2574 C CA . SER A 1 336 ? 12.245 -15.332 -6.040 1.00 96.25 336 SER A CA 1
ATOM 2575 C C . SER A 1 336 ? 13.016 -14.691 -4.884 1.00 96.25 336 SER A C 1
ATOM 2577 O O . SER A 1 336 ? 13.520 -13.570 -4.985 1.00 96.25 336 SER A O 1
ATOM 2579 N N . SER A 1 337 ? 13.164 -15.441 -3.789 1.00 95.56 337 SER A N 1
ATOM 2580 C CA . SER A 1 337 ? 13.991 -15.059 -2.637 1.00 95.56 337 SER A CA 1
ATOM 2581 C C . SER A 1 337 ? 15.470 -14.922 -2.997 1.00 95.56 337 SER A C 1
ATOM 2583 O O . SER A 1 337 ? 16.174 -14.079 -2.439 1.00 95.56 337 SER A O 1
ATOM 2585 N N . GLU A 1 338 ? 15.941 -15.736 -3.938 1.00 97.25 338 GLU A N 1
ATOM 2586 C CA . GLU A 1 338 ? 17.323 -15.770 -4.409 1.00 97.25 338 GLU A CA 1
ATOM 2587 C C . GLU A 1 338 ? 17.630 -14.508 -5.212 1.00 97.25 338 GLU A C 1
ATOM 2589 O O . GLU A 1 338 ? 18.615 -13.830 -4.920 1.00 97.25 338 GLU A O 1
ATOM 2594 N N . LEU A 1 339 ? 16.744 -14.137 -6.146 1.00 98.06 339 LEU A N 1
ATOM 2595 C CA . LEU A 1 339 ? 16.860 -12.893 -6.905 1.00 98.06 339 LEU A CA 1
ATOM 2596 C C . LEU A 1 339 ? 16.842 -11.676 -5.976 1.00 98.06 339 LEU A C 1
ATOM 2598 O O . LEU A 1 339 ? 17.694 -10.798 -6.100 1.00 98.06 339 LEU A O 1
ATOM 2602 N N . ALA A 1 340 ? 15.906 -11.633 -5.024 1.00 97.94 340 ALA A N 1
ATOM 2603 C CA . ALA A 1 340 ? 15.826 -10.539 -4.061 1.00 97.94 340 ALA A CA 1
ATOM 2604 C C . ALA A 1 340 ? 17.105 -10.414 -3.221 1.00 97.94 340 ALA A C 1
ATOM 2606 O O . ALA A 1 340 ? 17.630 -9.312 -3.054 1.00 97.94 340 ALA A O 1
ATOM 2607 N N . SER A 1 341 ? 17.650 -11.539 -2.748 1.00 98.00 341 SER A N 1
ATOM 2608 C CA . SER A 1 341 ? 18.912 -11.569 -1.998 1.00 98.00 341 SER A CA 1
ATOM 2609 C C . SER A 1 341 ? 20.088 -11.104 -2.856 1.00 98.00 341 SER A C 1
ATOM 2611 O O . SER A 1 341 ? 20.930 -10.337 -2.389 1.00 98.00 341 SER A O 1
ATOM 2613 N N . TYR A 1 342 ? 20.120 -11.524 -4.125 1.00 98.56 342 TYR A N 1
ATOM 2614 C CA . TYR A 1 342 ? 21.153 -11.135 -5.078 1.00 98.56 342 TYR A CA 1
ATOM 2615 C C . TYR A 1 342 ? 21.172 -9.619 -5.292 1.00 98.56 342 TYR A C 1
ATOM 2617 O O . TYR A 1 342 ? 22.208 -8.994 -5.066 1.00 98.56 342 TYR A O 1
ATOM 2625 N N . VAL A 1 343 ? 20.039 -9.002 -5.648 1.00 98.38 343 VAL A N 1
ATOM 2626 C CA . VAL A 1 343 ? 19.993 -7.544 -5.868 1.00 98.38 343 VAL A CA 1
ATOM 2627 C C . VAL A 1 343 ? 20.227 -6.756 -4.575 1.00 98.38 343 VAL A C 1
ATOM 2629 O O . VAL A 1 343 ? 20.935 -5.752 -4.601 1.00 98.38 343 VAL A O 1
ATOM 2632 N N . THR A 1 344 ? 19.753 -7.259 -3.427 1.00 97.81 344 THR A N 1
ATOM 2633 C CA . THR A 1 344 ? 20.014 -6.650 -2.109 1.00 97.81 344 THR A CA 1
ATOM 2634 C C . THR A 1 344 ? 21.510 -6.614 -1.801 1.00 97.81 344 THR A C 1
ATOM 2636 O O . THR A 1 344 ? 22.016 -5.602 -1.318 1.00 97.81 344 THR A O 1
ATOM 2639 N N . SER A 1 345 ? 22.260 -7.668 -2.151 1.00 97.94 345 SER A N 1
ATOM 2640 C CA . SER A 1 345 ? 23.719 -7.704 -1.966 1.00 97.94 345 SER A CA 1
ATOM 2641 C C . SER A 1 345 ? 24.478 -6.667 -2.805 1.00 97.94 345 SER A C 1
ATOM 2643 O O . SER A 1 345 ? 25.640 -6.379 -2.521 1.00 97.94 345 SER A O 1
ATOM 2645 N N . ARG A 1 346 ? 23.830 -6.085 -3.824 1.00 97.31 346 ARG A N 1
ATOM 2646 C CA . ARG A 1 346 ? 24.386 -5.011 -4.660 1.00 97.31 346 ARG A CA 1
ATOM 2647 C C . ARG A 1 346 ? 23.981 -3.611 -4.192 1.00 97.31 346 ARG A C 1
ATOM 2649 O O . ARG A 1 346 ? 24.504 -2.628 -4.713 1.00 97.31 346 ARG A O 1
ATOM 2656 N N . GLY A 1 347 ? 23.096 -3.502 -3.199 1.00 97.31 347 GLY A N 1
ATOM 2657 C CA . GLY A 1 347 ? 22.666 -2.223 -2.636 1.00 97.31 347 GLY A CA 1
ATOM 2658 C C . GLY A 1 347 ? 22.074 -1.293 -3.697 1.00 97.31 347 GLY A C 1
ATOM 2659 O O . GLY A 1 347 ? 21.323 -1.738 -4.563 1.00 97.31 347 GLY A O 1
ATOM 2660 N N . ASN A 1 348 ? 22.436 -0.011 -3.640 1.00 97.38 348 ASN A N 1
ATOM 2661 C CA . ASN A 1 348 ? 21.938 1.033 -4.548 1.00 97.38 348 ASN A CA 1
ATOM 2662 C C . ASN A 1 348 ? 22.602 1.028 -5.933 1.00 97.38 348 ASN A C 1
ATOM 2664 O O . ASN A 1 348 ? 22.255 1.849 -6.775 1.00 97.38 348 ASN A O 1
ATOM 2668 N N . ASN A 1 349 ? 23.536 0.108 -6.186 1.00 97.31 349 ASN A N 1
ATOM 2669 C CA . ASN A 1 349 ? 24.226 0.013 -7.471 1.00 97.31 349 ASN A CA 1
ATOM 2670 C C . ASN A 1 349 ? 23.424 -0.762 -8.519 1.00 97.31 349 ASN A C 1
ATOM 2672 O O . ASN A 1 349 ? 23.874 -0.867 -9.654 1.00 97.31 349 ASN A O 1
ATOM 2676 N N . VAL A 1 350 ? 22.267 -1.319 -8.144 1.00 98.62 350 VAL A N 1
ATOM 2677 C CA . VAL A 1 350 ? 21.353 -2.030 -9.041 1.00 98.62 350 VAL A CA 1
ATOM 2678 C C . VAL A 1 350 ? 19.928 -1.536 -8.825 1.00 98.62 350 VAL A C 1
ATOM 2680 O O . VAL A 1 350 ? 19.484 -1.390 -7.684 1.00 98.62 350 VAL A O 1
ATOM 2683 N N . GLY A 1 351 ? 19.218 -1.320 -9.929 1.00 98.75 351 GLY A N 1
ATOM 2684 C CA . GLY A 1 351 ? 17.800 -0.984 -9.978 1.00 98.75 351 GLY A CA 1
ATOM 2685 C C . GLY A 1 351 ? 17.063 -1.894 -10.955 1.00 98.75 351 GLY A C 1
ATOM 2686 O O . GLY A 1 351 ? 17.557 -2.190 -12.040 1.00 98.75 351 GLY A O 1
ATOM 2687 N N . VAL A 1 352 ? 15.880 -2.356 -10.562 1.00 98.88 352 VAL A N 1
ATOM 2688 C CA . VAL A 1 352 ? 15.051 -3.292 -11.324 1.00 98.88 352 VAL A CA 1
ATOM 2689 C C . VAL A 1 352 ? 13.603 -2.836 -11.264 1.00 98.88 352 VAL A C 1
ATOM 2691 O O . VAL A 1 352 ? 13.059 -2.620 -10.179 1.00 98.88 352 VAL A O 1
ATOM 2694 N N . SER A 1 353 ? 12.955 -2.756 -12.422 1.00 98.75 353 SER A N 1
ATOM 2695 C CA . SER A 1 353 ? 11.497 -2.711 -12.511 1.00 98.75 353 SER A CA 1
ATOM 2696 C C . SER A 1 353 ? 11.014 -3.753 -13.509 1.00 98.75 353 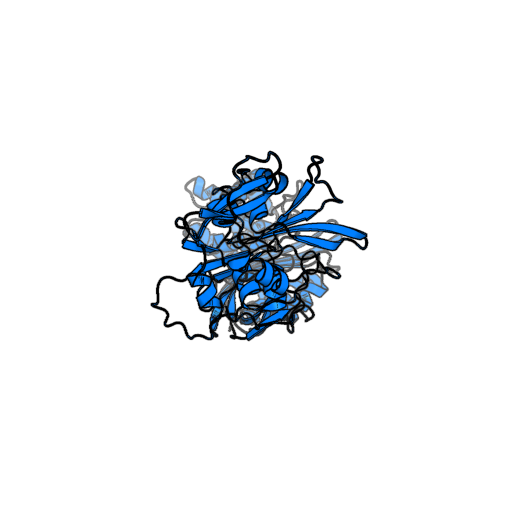SER A C 1
ATOM 2698 O O . SER A 1 353 ? 11.624 -3.974 -14.557 1.00 98.75 353 SER A O 1
ATOM 2700 N N . VAL A 1 354 ? 9.918 -4.416 -13.161 1.00 98.75 354 VAL A N 1
ATOM 2701 C CA . VAL A 1 354 ? 9.225 -5.389 -13.997 1.00 98.75 354 VAL A CA 1
ATOM 2702 C C . VAL A 1 354 ? 7.743 -5.064 -13.980 1.00 98.75 354 VAL A C 1
ATOM 2704 O O . VAL A 1 354 ? 7.171 -4.747 -12.932 1.00 98.75 354 VAL A O 1
ATOM 2707 N N . TYR A 1 355 ? 7.097 -5.191 -15.129 1.00 98.56 355 TYR A N 1
ATOM 2708 C CA . TYR A 1 355 ? 5.650 -5.207 -15.248 1.00 98.56 355 TYR A CA 1
ATOM 2709 C C . TYR A 1 355 ? 5.208 -6.444 -16.031 1.00 98.56 355 TYR A C 1
ATOM 2711 O O . TYR A 1 355 ? 5.414 -6.533 -17.239 1.00 98.56 355 TYR A O 1
ATOM 2719 N N . ASP A 1 356 ? 4.603 -7.407 -15.334 1.00 97.19 356 ASP A N 1
ATOM 2720 C CA . ASP A 1 356 ? 3.869 -8.521 -15.931 1.00 97.19 356 ASP A CA 1
ATOM 2721 C C . ASP A 1 356 ? 2.550 -7.976 -16.487 1.00 97.19 356 ASP A C 1
ATOM 2723 O O . ASP A 1 356 ? 1.563 -7.797 -15.765 1.00 97.19 356 ASP A O 1
ATOM 2727 N N . VAL A 1 357 ? 2.558 -7.683 -17.787 1.00 96.12 357 VAL A N 1
ATOM 2728 C CA . VAL A 1 357 ? 1.423 -7.110 -18.516 1.00 96.12 357 VAL A CA 1
ATOM 2729 C C . VAL A 1 357 ? 0.231 -8.061 -18.480 1.00 96.12 357 VAL A C 1
ATOM 2731 O O . VAL A 1 357 ? -0.906 -7.609 -18.365 1.00 96.12 357 VAL A O 1
ATOM 2734 N N . THR A 1 358 ? 0.485 -9.370 -18.549 1.00 93.75 358 THR A N 1
ATOM 2735 C CA . THR A 1 358 ? -0.552 -10.407 -18.584 1.00 93.75 358 THR A CA 1
ATOM 2736 C C . THR A 1 358 ? -1.327 -10.485 -17.272 1.00 93.75 358 THR A C 1
ATOM 2738 O O . THR A 1 358 ? -2.533 -10.730 -17.288 1.00 93.75 358 THR A O 1
ATOM 2741 N N . ARG A 1 359 ? -0.647 -10.310 -16.134 1.00 92.88 359 ARG A N 1
ATOM 2742 C CA . ARG A 1 359 ? -1.250 -10.464 -14.798 1.00 92.88 359 ARG A CA 1
ATOM 2743 C C . ARG A 1 359 ? -1.501 -9.139 -14.079 1.00 92.88 359 ARG A C 1
ATOM 2745 O O . ARG A 1 359 ? -2.116 -9.154 -13.018 1.00 92.88 359 ARG A O 1
ATOM 2752 N N . HIS A 1 360 ? -1.056 -8.021 -14.650 1.00 94.50 360 HIS A N 1
ATOM 2753 C CA . HIS A 1 360 ? -1.099 -6.683 -14.056 1.00 94.50 360 HIS A CA 1
ATOM 2754 C C . HIS A 1 360 ? -0.304 -6.558 -12.744 1.00 94.50 360 HIS A C 1
ATOM 2756 O O . HIS A 1 360 ? -0.703 -5.824 -11.840 1.00 94.50 360 HIS A O 1
ATOM 2762 N N . PHE A 1 361 ? 0.842 -7.239 -12.648 1.00 95.62 361 PHE A N 1
ATOM 2763 C CA . PHE A 1 361 ? 1.739 -7.155 -11.489 1.00 95.62 361 PHE A CA 1
ATOM 2764 C C . PHE A 1 361 ? 3.016 -6.402 -11.8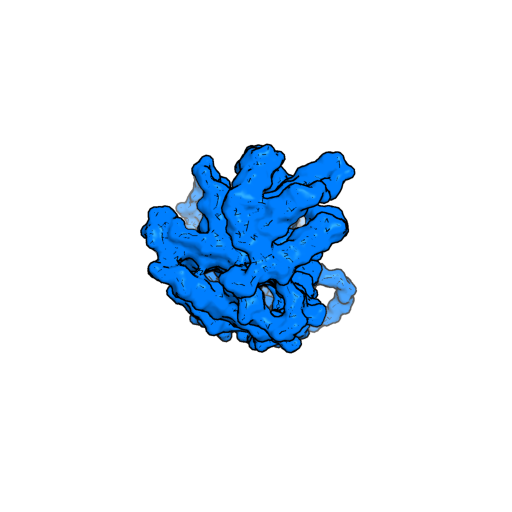14 1.00 95.62 361 PHE A C 1
ATOM 2766 O O . PHE A 1 361 ? 3.623 -6.612 -12.859 1.00 95.62 361 PHE A O 1
ATOM 2773 N N . SER A 1 362 ? 3.459 -5.579 -10.874 1.00 97.25 362 SER A N 1
ATOM 2774 C CA . SER A 1 362 ? 4.771 -4.966 -10.891 1.00 97.25 362 SER A CA 1
ATOM 2775 C C . SER A 1 362 ? 5.646 -5.454 -9.761 1.00 97.25 362 SER A C 1
ATOM 2777 O O . SER A 1 362 ? 5.200 -5.548 -8.619 1.00 97.25 362 SER A O 1
ATOM 2779 N N . TYR A 1 363 ? 6.897 -5.730 -10.114 1.00 98.19 363 TYR A N 1
ATOM 2780 C CA . TYR A 1 363 ? 7.927 -6.186 -9.197 1.00 98.19 363 TYR A CA 1
ATOM 2781 C C . TYR A 1 363 ? 9.127 -5.260 -9.296 1.00 98.19 363 TYR A C 1
ATOM 2783 O O . TYR A 1 363 ? 9.591 -4.985 -10.404 1.00 98.19 363 TYR A O 1
ATOM 2791 N N . SER A 1 364 ? 9.629 -4.779 -8.164 1.00 97.81 364 SER A N 1
ATOM 2792 C CA . SER A 1 364 ? 10.710 -3.798 -8.177 1.00 97.81 364 SER A CA 1
ATOM 2793 C C . SER A 1 364 ? 11.738 -3.973 -7.066 1.00 97.81 364 SER A C 1
ATOM 2795 O O . SER A 1 364 ? 11.497 -4.597 -6.028 1.00 97.81 364 SER A O 1
ATOM 2797 N N . TYR A 1 365 ? 12.911 -3.399 -7.322 1.00 98.38 365 TYR A N 1
ATOM 2798 C CA . TYR A 1 365 ? 13.981 -3.153 -6.363 1.00 98.38 365 TYR A CA 1
ATOM 2799 C C . TYR A 1 365 ? 14.707 -1.877 -6.796 1.00 98.38 365 TYR A C 1
ATOM 2801 O O . TYR A 1 365 ? 15.144 -1.803 -7.941 1.00 98.38 365 TYR A O 1
ATOM 2809 N N . ASN A 1 366 ? 14.810 -0.863 -5.930 1.00 98.00 366 ASN A N 1
ATOM 2810 C CA . ASN A 1 366 ? 15.418 0.436 -6.269 1.00 98.00 366 ASN A CA 1
ATOM 2811 C C . ASN A 1 366 ? 14.896 1.056 -7.585 1.00 98.00 366 ASN A C 1
ATOM 2813 O O . ASN A 1 366 ? 15.639 1.710 -8.315 1.00 98.00 366 ASN A O 1
ATOM 2817 N N . SER A 1 367 ? 13.616 0.844 -7.909 1.00 97.44 367 SER A N 1
ATOM 2818 C CA . SER A 1 367 ? 13.039 1.227 -9.206 1.00 97.44 367 SER A CA 1
ATOM 2819 C C . SER A 1 367 ? 12.907 2.729 -9.422 1.00 97.44 367 SER A C 1
ATOM 2821 O O . SER A 1 367 ? 12.737 3.141 -10.565 1.00 97.44 367 SER A O 1
ATOM 2823 N N . ASP A 1 368 ? 12.990 3.519 -8.350 1.00 97.00 368 ASP A N 1
ATOM 2824 C CA . ASP A 1 368 ? 12.876 4.980 -8.375 1.00 97.00 368 ASP A CA 1
ATOM 2825 C C . ASP A 1 368 ? 14.239 5.684 -8.268 1.00 97.00 368 ASP A C 1
ATOM 2827 O O . ASP A 1 368 ? 14.303 6.913 -8.315 1.00 97.00 368 ASP A O 1
ATOM 2831 N N . LEU A 1 369 ? 15.338 4.930 -8.122 1.00 97.75 369 LEU A N 1
ATOM 2832 C CA . LEU A 1 369 ? 16.677 5.513 -8.166 1.00 97.75 369 LEU A CA 1
ATOM 2833 C C . LEU A 1 369 ? 17.041 5.859 -9.619 1.00 97.75 369 LEU A C 1
ATOM 2835 O O . LEU A 1 369 ? 16.779 5.050 -10.513 1.00 97.75 369 LEU A O 1
ATOM 2839 N N . PRO A 1 370 ? 17.627 7.040 -9.879 1.00 97.44 370 PRO A N 1
ATOM 2840 C CA . PRO A 1 370 ? 18.090 7.407 -11.209 1.00 97.44 370 PRO A CA 1
ATOM 2841 C C . PRO A 1 370 ? 19.414 6.706 -11.537 1.00 97.44 370 PRO A C 1
ATOM 2843 O O . PRO A 1 370 ? 20.326 6.680 -10.713 1.00 97.44 370 PRO A O 1
ATOM 2846 N N . PHE A 1 371 ? 19.529 6.198 -12.762 1.00 98.00 371 PHE A N 1
ATOM 2847 C CA . PHE A 1 371 ? 20.739 5.585 -13.314 1.00 98.00 371 PHE A CA 1
ATOM 2848 C C . PHE A 1 371 ? 21.062 6.198 -14.673 1.00 98.00 371 PHE A C 1
ATOM 2850 O O . PHE A 1 371 ? 20.154 6.522 -15.440 1.00 98.00 371 PHE A O 1
ATOM 2857 N N . THR A 1 372 ? 22.349 6.318 -14.996 1.00 98.00 372 THR A N 1
ATOM 2858 C CA . THR A 1 372 ? 22.799 6.756 -16.322 1.00 98.00 372 THR A CA 1
ATOM 2859 C C . THR A 1 372 ? 22.264 5.827 -17.416 1.00 98.00 372 THR A C 1
ATOM 2861 O O . THR A 1 372 ? 22.339 4.600 -17.319 1.00 98.00 372 THR A O 1
ATOM 2864 N N . MET A 1 373 ? 21.715 6.423 -18.472 1.00 97.19 373 MET A N 1
ATOM 2865 C CA . MET A 1 373 ? 21.019 5.705 -19.535 1.00 97.19 373 MET A CA 1
ATOM 2866 C C . MET A 1 373 ? 21.960 5.029 -20.526 1.00 97.19 373 MET A C 1
ATOM 2868 O O . MET A 1 373 ? 21.623 3.964 -21.055 1.00 97.19 373 MET A O 1
ATOM 2872 N N . ALA A 1 374 ? 23.116 5.633 -20.807 1.00 97.94 374 ALA A N 1
ATOM 2873 C CA . ALA A 1 374 ? 23.948 5.255 -21.943 1.00 97.94 374 ALA A CA 1
ATOM 2874 C C . ALA A 1 374 ? 23.076 5.103 -23.212 1.00 97.94 374 ALA A C 1
ATOM 2876 O O . ALA A 1 374 ? 22.175 5.908 -23.467 1.00 97.94 374 ALA A O 1
ATOM 2877 N N . SER A 1 375 ? 23.278 4.042 -23.993 1.00 98.44 375 SER A N 1
ATOM 2878 C CA . SER A 1 375 ? 22.506 3.797 -25.217 1.00 98.44 375 SER A CA 1
ATOM 2879 C C . SER A 1 375 ? 21.026 3.445 -25.013 1.00 98.44 375 SER A C 1
ATOM 2881 O O . SER A 1 375 ? 20.291 3.478 -25.999 1.00 98.44 375 SER A O 1
ATOM 2883 N N . SER A 1 376 ? 20.532 3.206 -23.788 1.00 98.38 376 SER A N 1
ATOM 2884 C CA . SER A 1 376 ? 19.075 3.077 -23.577 1.00 98.38 376 SER A CA 1
ATOM 2885 C C . SER A 1 376 ? 18.316 4.388 -23.814 1.00 98.38 376 SER A C 1
ATOM 2887 O O . SER A 1 376 ? 17.117 4.353 -24.080 1.00 98.38 376 SER A O 1
ATOM 2889 N N . MET A 1 377 ? 19.011 5.538 -23.829 1.00 98.62 377 MET A N 1
ATOM 2890 C CA . MET A 1 377 ? 18.465 6.843 -24.239 1.00 98.62 377 MET A CA 1
ATOM 2891 C C . MET A 1 377 ? 17.941 6.849 -25.681 1.00 98.62 377 MET A C 1
ATOM 2893 O O . MET A 1 377 ? 17.064 7.635 -26.030 1.00 98.62 377 MET A O 1
ATOM 2897 N N . LYS A 1 378 ? 18.412 5.927 -26.523 1.00 98.81 378 LYS A N 1
ATOM 2898 C CA . LYS A 1 378 ? 17.958 5.817 -27.911 1.00 98.81 378 LYS A CA 1
ATOM 2899 C C . LYS A 1 378 ? 16.491 5.380 -28.027 1.00 98.81 378 LYS A C 1
ATOM 2901 O O . LYS A 1 378 ? 15.851 5.715 -29.019 1.00 98.81 378 LYS A O 1
ATOM 2906 N N . ILE A 1 379 ? 15.926 4.724 -27.001 1.00 98.81 379 ILE A N 1
ATOM 2907 C CA . ILE A 1 379 ? 14.484 4.428 -26.940 1.00 98.81 379 ILE A CA 1
ATOM 2908 C C . ILE A 1 379 ? 13.662 5.730 -26.904 1.00 98.81 379 ILE A C 1
ATOM 2910 O O . ILE A 1 379 ? 12.877 5.941 -27.828 1.00 98.81 379 ILE A O 1
ATOM 2914 N N . PRO A 1 380 ? 13.805 6.629 -25.906 1.00 98.62 380 PRO A N 1
ATOM 2915 C CA . PRO A 1 380 ? 13.035 7.868 -25.901 1.00 98.62 380 PRO A CA 1
ATOM 2916 C C . PRO A 1 380 ? 13.328 8.777 -27.100 1.00 98.62 380 PRO A C 1
ATOM 2918 O O . PRO A 1 380 ? 12.395 9.428 -27.559 1.00 98.62 380 PRO A O 1
ATOM 2921 N N . ILE A 1 381 ? 14.556 8.788 -27.645 1.00 98.81 381 ILE A N 1
ATOM 2922 C CA . ILE A 1 381 ? 14.869 9.517 -28.892 1.00 98.81 381 ILE A CA 1
ATOM 2923 C C . ILE A 1 381 ? 14.002 8.999 -30.046 1.00 98.81 381 ILE A C 1
ATOM 2925 O O . ILE A 1 381 ? 13.283 9.780 -30.664 1.00 98.81 381 ILE A O 1
ATOM 2929 N N . MET A 1 382 ? 14.013 7.684 -30.295 1.00 98.88 382 MET A N 1
ATOM 2930 C CA . MET A 1 382 ? 13.194 7.054 -31.336 1.00 98.88 382 MET A CA 1
ATOM 2931 C C . MET A 1 382 ? 11.708 7.384 -31.159 1.00 98.88 382 MET A C 1
ATOM 2933 O O . MET A 1 382 ? 11.036 7.757 -32.116 1.00 98.88 382 MET A O 1
ATOM 2937 N N . LEU A 1 383 ? 11.185 7.250 -29.938 1.00 98.81 383 LEU A N 1
ATOM 2938 C CA . LEU A 1 383 ? 9.760 7.447 -29.680 1.00 98.81 383 LEU A CA 1
ATOM 2939 C C . LEU A 1 383 ? 9.327 8.910 -29.832 1.00 98.81 383 LEU A C 1
ATOM 2941 O O . LEU A 1 383 ? 8.275 9.166 -30.410 1.00 98.81 383 LEU A O 1
ATOM 2945 N N . ALA A 1 384 ? 10.137 9.861 -29.361 1.00 98.69 384 ALA A N 1
ATOM 2946 C CA . ALA A 1 384 ? 9.874 11.283 -29.566 1.00 98.69 384 ALA A CA 1
ATOM 2947 C C . ALA A 1 384 ? 9.945 11.662 -31.050 1.00 98.69 384 ALA A C 1
ATOM 2949 O O . ALA A 1 384 ? 9.160 12.487 -31.513 1.00 98.69 384 ALA A O 1
ATOM 2950 N N . PHE A 1 385 ? 10.863 11.047 -31.801 1.00 98.81 385 PHE A N 1
ATOM 2951 C CA . PHE A 1 385 ? 10.998 11.285 -33.233 1.00 98.81 385 PHE A CA 1
ATOM 2952 C C . PHE A 1 385 ? 9.775 10.785 -34.006 1.00 98.81 385 PHE A C 1
ATOM 2954 O O . PHE A 1 385 ? 9.191 11.550 -34.767 1.00 98.81 385 PHE A O 1
ATOM 2961 N N . PHE A 1 386 ? 9.298 9.565 -33.740 1.00 98.75 386 PHE A N 1
ATOM 2962 C CA . PHE A 1 386 ? 8.036 9.099 -34.323 1.00 98.75 386 PHE A CA 1
ATOM 2963 C C . PHE A 1 386 ? 6.847 9.992 -33.935 1.00 98.75 386 PHE A C 1
ATOM 2965 O O . PHE A 1 386 ? 6.076 10.375 -34.808 1.00 98.75 386 PHE A O 1
ATOM 2972 N N . ASP A 1 387 ? 6.723 10.406 -32.669 1.00 98.56 387 ASP A N 1
ATOM 2973 C CA . ASP A 1 387 ? 5.655 11.325 -32.241 1.00 98.56 387 ASP A CA 1
ATOM 2974 C C . ASP A 1 387 ? 5.691 12.665 -32.998 1.00 98.56 387 ASP A C 1
ATOM 2976 O O . ASP A 1 387 ? 4.650 13.208 -33.387 1.00 98.56 387 ASP A O 1
ATOM 2980 N N . MET A 1 388 ? 6.895 13.183 -33.256 1.00 98.44 388 MET A N 1
ATOM 2981 C CA . MET A 1 388 ? 7.096 14.375 -34.074 1.00 98.44 388 MET A CA 1
ATOM 2982 C C . MET A 1 388 ? 6.610 14.148 -35.512 1.00 98.44 388 MET A C 1
ATOM 2984 O O . MET A 1 388 ? 5.851 14.974 -36.024 1.00 98.44 388 MET A O 1
ATOM 2988 N N . LEU A 1 389 ? 6.994 13.043 -36.151 1.00 98.44 389 LEU A N 1
ATOM 2989 C CA . LEU A 1 389 ? 6.569 12.697 -37.512 1.00 98.44 389 LEU A CA 1
ATOM 2990 C C . LEU A 1 389 ? 5.046 12.543 -37.621 1.00 98.44 389 LEU A C 1
ATOM 2992 O O . LEU A 1 389 ? 4.418 13.129 -38.509 1.00 98.44 389 LEU A O 1
ATOM 2996 N N . GLU A 1 390 ? 4.432 11.860 -36.655 1.00 98.19 390 GLU A N 1
ATOM 2997 C CA . GLU A 1 390 ? 2.979 11.720 -36.569 1.00 98.19 390 GLU A CA 1
ATOM 2998 C C . GLU A 1 390 ? 2.285 13.081 -36.461 1.00 98.19 390 GLU A C 1
ATOM 3000 O O . GLU A 1 390 ? 1.282 13.329 -37.136 1.00 98.19 390 GLU A O 1
ATOM 3005 N N . SER A 1 391 ? 2.841 14.005 -35.668 1.00 97.44 391 SER A N 1
ATOM 3006 C CA . SER A 1 391 ? 2.313 15.370 -35.545 1.00 97.44 391 SER A CA 1
ATOM 3007 C C . SER A 1 391 ? 2.414 16.179 -36.846 1.00 97.44 391 SER A C 1
ATOM 3009 O O . SER A 1 391 ? 1.599 17.072 -37.084 1.00 97.44 391 SER A O 1
ATOM 3011 N N . GLN A 1 392 ? 3.375 15.837 -37.709 1.00 97.62 392 GLN A N 1
ATOM 3012 C CA . GLN A 1 392 ? 3.544 16.397 -39.051 1.00 97.62 392 GLN A CA 1
ATOM 3013 C C . GLN A 1 392 ? 2.663 15.693 -40.100 1.00 97.62 392 GLN A C 1
ATOM 3015 O O . GLN A 1 392 ? 2.611 16.129 -41.250 1.00 97.62 392 GLN A O 1
ATOM 3020 N N . GLY A 1 393 ? 1.952 14.624 -39.724 1.00 97.75 393 GLY A N 1
ATOM 3021 C CA . GLY A 1 393 ? 1.078 13.865 -40.615 1.00 97.75 393 GLY A CA 1
ATOM 3022 C C . GLY A 1 393 ? 1.827 13.003 -41.632 1.00 97.75 393 GLY A C 1
ATOM 3023 O O . GLY A 1 393 ? 1.297 12.757 -42.718 1.00 97.75 393 GLY A O 1
ATOM 3024 N N . ARG A 1 394 ? 3.049 12.562 -41.310 1.00 97.38 394 ARG A N 1
ATOM 3025 C CA . ARG A 1 394 ? 3.876 11.722 -42.187 1.00 97.38 394 ARG A CA 1
ATOM 3026 C C . ARG A 1 394 ? 4.575 10.606 -41.414 1.00 97.38 394 ARG A C 1
ATOM 3028 O O . ARG A 1 394 ? 4.711 10.684 -40.202 1.00 97.38 394 ARG A O 1
ATOM 3035 N N . GLY A 1 395 ? 5.035 9.597 -42.145 1.00 95.94 395 GLY A N 1
ATOM 3036 C CA . GLY A 1 395 ? 6.002 8.625 -41.638 1.00 95.94 395 GLY A CA 1
ATOM 3037 C C . GLY A 1 395 ? 7.445 9.063 -41.917 1.00 95.94 395 GLY A C 1
ATOM 3038 O O . GLY A 1 395 ? 7.658 10.092 -42.579 1.00 95.94 395 GLY A O 1
ATOM 3039 N N . PRO A 1 396 ? 8.421 8.281 -41.434 1.00 97.38 396 PRO A N 1
ATOM 3040 C CA . PRO A 1 396 ? 9.828 8.522 -41.720 1.00 97.38 396 PRO A CA 1
ATOM 3041 C C . PRO A 1 396 ? 10.123 8.300 -43.207 1.00 97.38 396 PRO A C 1
ATOM 3043 O O . PRO A 1 396 ? 9.561 7.394 -43.830 1.00 97.38 396 PRO A O 1
ATOM 3046 N N . ASP A 1 397 ? 10.993 9.129 -43.777 1.00 97.75 397 ASP A N 1
ATOM 3047 C CA . ASP A 1 397 ? 11.558 8.891 -45.105 1.00 97.75 397 ASP A CA 1
ATOM 3048 C C . ASP A 1 397 ? 12.709 7.868 -45.067 1.00 97.75 397 ASP A C 1
ATOM 3050 O O . ASP A 1 397 ? 13.063 7.337 -44.012 1.00 97.75 397 ASP A O 1
ATOM 3054 N N . ASP A 1 398 ? 13.285 7.553 -46.229 1.00 98.19 398 ASP A N 1
ATOM 3055 C CA . ASP A 1 398 ? 14.339 6.539 -46.343 1.00 98.19 398 ASP A CA 1
ATOM 3056 C C . ASP A 1 398 ? 15.594 6.887 -45.518 1.00 98.19 398 ASP A C 1
ATOM 3058 O O . ASP A 1 398 ? 16.230 5.995 -44.952 1.00 98.19 398 ASP A O 1
ATOM 3062 N N . GLY A 1 399 ? 15.955 8.172 -45.434 1.00 98.25 399 GLY A N 1
ATOM 3063 C CA . GLY A 1 399 ? 17.125 8.630 -44.685 1.00 98.25 399 GLY A CA 1
ATOM 3064 C C . GLY A 1 399 ? 16.878 8.591 -43.181 1.00 98.25 399 GLY A C 1
ATOM 3065 O O . GLY A 1 399 ? 17.705 8.088 -42.422 1.00 98.25 399 GLY A O 1
ATOM 3066 N N . GLU A 1 400 ? 15.706 9.042 -42.748 1.00 98.56 400 GLU A N 1
ATOM 3067 C CA . GLU A 1 400 ? 15.272 8.965 -41.353 1.00 98.56 400 GLU A CA 1
ATOM 3068 C C . GLU A 1 400 ? 15.137 7.512 -40.885 1.00 98.56 400 GLU A C 1
ATOM 3070 O O . GLU A 1 400 ? 15.570 7.169 -39.784 1.00 98.56 400 GLU A O 1
ATOM 3075 N N . MET A 1 401 ? 14.612 6.625 -41.737 1.00 98.69 401 MET A N 1
ATOM 3076 C CA . MET A 1 401 ? 14.580 5.189 -41.463 1.00 98.69 401 MET A CA 1
ATOM 3077 C C . MET A 1 401 ? 15.978 4.591 -41.350 1.00 98.69 401 MET A C 1
ATOM 3079 O O . MET A 1 401 ? 16.202 3.750 -40.477 1.00 98.69 401 MET A O 1
ATOM 3083 N N . GLN A 1 402 ? 16.932 5.023 -42.178 1.00 98.69 402 GLN A N 1
ATOM 3084 C CA . GLN A 1 402 ? 18.322 4.593 -42.051 1.00 98.69 402 GLN A CA 1
ATOM 3085 C C . GLN A 1 402 ? 18.921 5.042 -40.711 1.00 98.69 402 GLN A C 1
ATOM 3087 O O . GLN A 1 402 ? 19.520 4.223 -40.016 1.00 98.69 402 GLN A O 1
ATOM 3092 N N . LEU A 1 403 ? 18.701 6.297 -40.304 1.00 98.81 403 LEU A N 1
ATOM 3093 C CA . LEU A 1 403 ? 19.146 6.809 -39.003 1.00 98.81 403 LEU A CA 1
ATOM 3094 C C . LEU A 1 403 ? 18.526 6.025 -37.842 1.00 98.81 403 LEU A C 1
ATOM 3096 O O . LEU A 1 403 ? 19.243 5.613 -36.935 1.00 98.81 403 LEU A O 1
ATOM 3100 N N . LEU A 1 404 ? 17.217 5.767 -37.881 1.00 98.88 404 LEU A N 1
ATOM 3101 C CA . LEU A 1 404 ? 16.511 4.977 -36.868 1.00 98.88 404 LEU A CA 1
ATOM 3102 C C . LEU A 1 404 ? 17.057 3.548 -36.768 1.00 98.88 404 LEU A C 1
ATOM 3104 O O . LEU A 1 404 ? 17.311 3.062 -35.665 1.00 98.88 404 LEU A O 1
ATOM 3108 N N . THR A 1 405 ? 17.276 2.904 -37.915 1.00 98.81 405 THR A N 1
ATOM 3109 C CA . THR A 1 405 ? 17.814 1.540 -38.009 1.00 98.81 405 THR A CA 1
ATOM 3110 C C . THR A 1 405 ? 19.221 1.477 -37.432 1.00 98.81 405 THR A C 1
ATOM 3112 O O . THR A 1 405 ? 19.487 0.726 -36.497 1.00 98.81 405 THR A O 1
ATOM 3115 N N . THR A 1 406 ? 20.124 2.330 -37.913 1.00 98.50 406 THR A N 1
ATOM 3116 C CA . THR A 1 406 ? 21.514 2.371 -37.452 1.00 98.50 406 THR A CA 1
ATOM 3117 C C . THR A 1 406 ? 21.617 2.785 -35.978 1.00 98.50 406 THR A C 1
ATOM 3119 O O . THR A 1 406 ? 22.391 2.192 -35.225 1.00 98.50 406 THR A O 1
ATOM 3122 N N . MET A 1 407 ? 20.780 3.718 -35.517 1.00 98.81 407 MET A N 1
ATOM 3123 C CA . MET A 1 407 ? 20.707 4.095 -34.107 1.00 98.81 407 MET A CA 1
ATOM 3124 C C . MET A 1 407 ? 20.245 2.929 -33.226 1.00 98.81 407 MET A C 1
ATOM 3126 O O . MET A 1 407 ? 20.863 2.678 -32.197 1.00 98.81 407 MET A O 1
ATOM 3130 N N . ILE A 1 408 ? 19.151 2.241 -33.553 1.00 98.81 408 ILE A N 1
ATOM 3131 C CA . ILE A 1 408 ? 18.581 1.231 -32.649 1.00 98.81 408 ILE A CA 1
ATOM 3132 C C . ILE A 1 408 ? 19.309 -0.103 -32.767 1.00 98.81 408 ILE A C 1
ATOM 3134 O O . ILE A 1 408 ? 19.742 -0.629 -31.740 1.00 98.81 408 ILE A O 1
ATOM 3138 N N . GLU A 1 409 ? 19.480 -0.616 -33.986 1.00 98.62 409 GLU A N 1
ATOM 3139 C CA . GLU A 1 409 ? 19.994 -1.968 -34.222 1.00 98.62 409 GLU A CA 1
ATOM 3140 C C . GLU A 1 409 ? 21.499 -2.061 -33.948 1.00 98.62 409 GLU A C 1
ATOM 3142 O O . GLU A 1 409 ? 21.954 -2.995 -33.293 1.00 98.62 409 GLU A O 1
ATOM 3147 N N . ASN A 1 410 ? 22.252 -1.033 -34.358 1.00 98.19 410 ASN A N 1
ATOM 3148 C CA . ASN A 1 410 ? 23.712 -0.975 -34.221 1.00 98.19 410 ASN A CA 1
ATOM 3149 C C . ASN A 1 410 ? 24.175 -0.074 -33.065 1.00 98.19 410 ASN A C 1
ATOM 3151 O O . ASN A 1 410 ? 25.363 -0.011 -32.749 1.00 98.19 410 ASN A O 1
ATOM 3155 N N . SER A 1 411 ? 23.253 0.627 -32.397 1.00 97.94 411 SER A N 1
ATOM 3156 C CA . SER A 1 411 ? 23.568 1.556 -31.305 1.00 97.94 411 SER A CA 1
ATOM 3157 C C . SER A 1 411 ? 24.517 2.697 -31.688 1.00 97.94 411 SER A C 1
ATOM 3159 O O . SER A 1 411 ? 25.219 3.226 -30.818 1.00 97.94 411 SER A O 1
ATOM 3161 N N . ASP A 1 412 ? 24.494 3.112 -32.953 1.00 98.62 412 ASP A N 1
ATOM 3162 C CA . ASP A 1 412 ? 25.341 4.180 -33.475 1.00 98.62 412 ASP A CA 1
ATOM 3163 C C . ASP A 1 412 ? 25.034 5.536 -32.812 1.00 98.62 412 ASP A C 1
ATOM 3165 O O . ASP A 1 412 ? 23.874 5.914 -32.610 1.00 98.62 412 ASP A O 1
ATOM 3169 N N . ASN A 1 413 ? 26.085 6.254 -32.414 1.00 98.38 413 ASN A N 1
ATOM 3170 C CA . ASN A 1 413 ? 25.960 7.507 -31.669 1.00 98.38 413 ASN A CA 1
ATOM 3171 C C . ASN A 1 413 ? 25.813 8.731 -32.578 1.00 98.38 413 ASN A C 1
ATOM 3173 O O . ASN A 1 413 ? 25.224 9.722 -32.138 1.00 98.38 413 ASN A O 1
ATOM 3177 N N . ASP A 1 414 ? 26.308 8.668 -33.812 1.00 98.56 414 ASP A N 1
ATOM 3178 C CA . ASP A 1 414 ? 26.203 9.767 -34.770 1.00 98.56 414 ASP A CA 1
ATOM 3179 C C . ASP A 1 414 ? 24.768 9.840 -35.299 1.00 98.56 414 ASP A C 1
ATOM 3181 O O . ASP A 1 414 ? 24.158 10.907 -35.277 1.00 98.56 414 ASP A O 1
ATOM 3185 N N . ALA A 1 415 ? 24.169 8.691 -35.630 1.00 98.69 415 ALA A N 1
ATOM 3186 C CA . ALA A 1 415 ? 22.761 8.587 -36.000 1.00 98.69 415 ALA A CA 1
ATOM 3187 C C . ALA A 1 415 ? 21.830 9.055 -34.870 1.00 98.69 415 ALA A C 1
ATOM 3189 O O . ALA A 1 415 ? 20.868 9.786 -35.107 1.00 98.69 415 ALA A O 1
ATOM 3190 N N . ALA A 1 416 ? 22.147 8.694 -33.621 1.00 98.62 416 ALA A N 1
ATOM 3191 C CA . ALA A 1 416 ? 21.404 9.180 -32.461 1.00 98.62 416 ALA A CA 1
ATOM 3192 C C . ALA A 1 416 ? 21.527 10.692 -32.272 1.00 98.62 416 ALA A C 1
ATOM 3194 O O . ALA A 1 416 ? 20.546 11.347 -31.930 1.00 98.62 416 ALA A O 1
ATOM 3195 N N . SER A 1 417 ? 22.720 11.243 -32.494 1.00 98.38 417 SER A N 1
ATOM 3196 C CA . SER A 1 417 ? 22.975 12.675 -32.355 1.00 98.38 417 SER A CA 1
ATOM 3197 C C . SER A 1 417 ? 22.283 13.477 -33.456 1.00 98.38 417 SER A C 1
ATOM 3199 O O . SER A 1 417 ? 21.709 14.514 -33.140 1.00 98.38 417 SER A O 1
ATOM 3201 N N . ALA A 1 418 ? 22.240 12.967 -34.690 1.00 98.50 418 ALA A N 1
ATOM 3202 C CA . ALA A 1 418 ? 21.473 13.571 -35.779 1.00 98.50 418 ALA A CA 1
ATOM 3203 C C . ALA A 1 418 ? 19.977 13.656 -35.426 1.00 98.50 418 ALA A C 1
ATOM 3205 O O . ALA A 1 418 ? 19.385 14.732 -35.443 1.00 98.50 418 ALA A O 1
ATOM 3206 N N . LEU A 1 419 ? 19.372 12.547 -34.984 1.00 98.62 419 LEU A N 1
ATOM 3207 C CA . LEU A 1 419 ? 17.960 12.552 -34.582 1.00 98.62 419 LEU A CA 1
ATOM 3208 C C . LEU A 1 419 ? 17.704 13.431 -33.345 1.00 98.62 419 LEU A C 1
ATOM 3210 O O . LEU A 1 419 ? 16.715 14.158 -33.283 1.00 98.62 419 LEU A O 1
ATOM 3214 N N . TYR A 1 420 ? 18.580 13.375 -32.340 1.00 98.38 420 TYR A N 1
ATOM 3215 C CA . TYR A 1 420 ? 18.381 14.094 -31.084 1.00 98.38 420 TYR A CA 1
ATOM 3216 C C . TYR A 1 420 ? 18.615 15.599 -31.206 1.00 98.38 420 TYR A C 1
ATOM 3218 O O . TYR A 1 420 ? 17.781 16.375 -30.744 1.00 98.38 420 TYR A O 1
ATOM 3226 N N . TYR A 1 421 ? 19.742 16.029 -31.773 1.00 97.31 421 TYR A N 1
ATOM 3227 C CA . TYR A 1 421 ? 20.100 17.445 -31.838 1.00 97.31 421 TYR A CA 1
ATOM 3228 C C . TYR A 1 421 ? 19.495 18.136 -33.056 1.00 97.31 421 TYR A C 1
ATOM 3230 O O . TYR A 1 421 ? 18.922 19.214 -32.891 1.00 97.31 421 TYR A O 1
ATOM 3238 N N . ASP A 1 422 ? 19.595 17.521 -34.236 1.00 96.38 422 ASP A N 1
ATOM 3239 C CA . ASP A 1 422 ? 19.282 18.199 -35.496 1.00 96.38 422 ASP A CA 1
ATOM 3240 C C . ASP A 1 422 ? 17.788 18.117 -35.828 1.00 96.38 422 ASP A C 1
ATOM 3242 O O . ASP A 1 422 ? 17.188 19.129 -36.188 1.00 96.38 422 ASP A O 1
ATOM 3246 N N . GLU A 1 423 ? 17.168 16.949 -35.631 1.00 96.75 423 GLU A N 1
ATOM 3247 C CA . GLU A 1 423 ? 15.748 16.758 -35.952 1.00 96.75 423 GLU A CA 1
ATOM 3248 C C . GLU A 1 423 ? 14.810 17.139 -34.796 1.00 96.75 423 GLU A C 1
ATOM 3250 O O . GLU A 1 423 ? 13.843 17.878 -34.983 1.00 96.75 423 GLU A O 1
ATOM 3255 N N . LEU A 1 424 ? 15.079 16.655 -33.577 1.00 96.50 424 LEU A N 1
ATOM 3256 C CA . LEU A 1 424 ? 14.198 16.887 -32.424 1.00 96.50 424 LEU A CA 1
ATOM 3257 C C . LEU A 1 424 ? 14.391 18.259 -31.765 1.00 96.50 424 LEU A C 1
ATOM 3259 O O . LEU A 1 424 ? 13.440 18.814 -31.217 1.00 96.50 424 LEU A O 1
ATOM 3263 N N . GLY A 1 425 ? 15.611 18.800 -31.758 1.00 95.56 425 GLY A N 1
ATOM 3264 C CA . GLY A 1 425 ? 15.954 19.993 -30.972 1.00 95.56 425 GLY A CA 1
ATOM 3265 C C . GLY A 1 425 ? 16.358 19.699 -29.517 1.00 95.56 425 GLY A C 1
ATOM 3266 O O . GLY A 1 425 ? 16.276 20.572 -28.649 1.00 95.56 425 GLY A O 1
ATOM 3267 N N . GLY A 1 426 ? 16.806 18.474 -29.239 1.00 96.00 426 GLY A N 1
ATOM 3268 C CA . GLY A 1 426 ? 17.482 18.068 -28.009 1.00 96.00 426 GLY A CA 1
ATOM 3269 C C . GLY A 1 426 ? 16.577 17.873 -26.790 1.00 96.00 426 GLY A C 1
ATOM 3270 O O . GLY A 1 426 ? 15.392 17.543 -26.886 1.00 96.00 426 GLY A O 1
ATOM 3271 N N . ALA A 1 427 ? 17.158 18.081 -25.602 1.00 96.50 427 ALA A N 1
ATOM 3272 C CA . ALA A 1 427 ? 16.510 17.817 -24.315 1.00 96.50 427 ALA A CA 1
ATOM 3273 C C . ALA A 1 427 ? 15.134 18.492 -24.148 1.00 96.50 427 ALA A C 1
ATOM 3275 O O . ALA A 1 427 ? 14.229 17.829 -23.641 1.00 96.50 427 ALA A O 1
ATOM 3276 N N . PRO A 1 428 ? 14.914 19.760 -24.566 1.00 96.00 428 PRO A N 1
ATOM 3277 C CA . PRO A 1 428 ? 13.605 20.397 -24.429 1.00 96.00 428 PRO A CA 1
ATOM 3278 C C . PRO A 1 428 ? 12.480 19.643 -25.149 1.00 96.00 428 PRO A C 1
ATOM 3280 O O . PRO A 1 428 ? 11.406 19.457 -24.573 1.00 96.00 428 PRO A O 1
ATOM 3283 N N . ALA A 1 429 ? 12.726 19.175 -26.376 1.00 95.75 429 ALA A N 1
ATOM 3284 C CA . ALA A 1 429 ? 11.738 18.427 -27.146 1.00 95.75 429 ALA A CA 1
ATOM 3285 C C . ALA A 1 429 ? 11.464 17.057 -26.523 1.00 95.75 429 ALA A C 1
ATOM 3287 O O . ALA A 1 429 ? 10.304 16.677 -26.350 1.00 95.75 429 ALA A O 1
ATOM 3288 N N . LEU A 1 430 ? 12.516 16.363 -26.082 1.00 96.81 430 LEU A N 1
ATOM 3289 C CA . LEU A 1 430 ? 12.368 15.079 -25.406 1.00 96.81 430 LEU A CA 1
ATOM 3290 C C . LEU A 1 430 ? 11.585 15.204 -24.091 1.00 96.81 430 LEU A C 1
ATOM 3292 O O . LEU A 1 430 ? 10.679 14.415 -23.833 1.00 96.81 430 LEU A O 1
ATOM 3296 N N . MET A 1 431 ? 11.879 16.216 -23.272 1.00 97.44 431 MET A N 1
ATOM 3297 C CA . MET A 1 431 ? 11.156 16.455 -22.019 1.00 97.44 431 MET A CA 1
ATOM 3298 C C . MET A 1 431 ? 9.688 16.824 -22.265 1.00 97.44 431 MET A C 1
ATOM 3300 O O . MET A 1 431 ? 8.816 16.361 -21.530 1.00 97.44 431 MET A O 1
ATOM 3304 N N . SER A 1 432 ? 9.403 17.602 -23.315 1.00 97.25 432 SER A N 1
ATOM 3305 C CA . SER A 1 432 ? 8.032 17.902 -23.748 1.00 97.25 432 SER A CA 1
ATOM 3306 C C . SER A 1 432 ? 7.277 16.628 -24.145 1.00 97.25 432 SER A C 1
ATOM 3308 O O . SER A 1 432 ? 6.149 16.404 -23.700 1.00 97.25 432 SER A O 1
ATOM 3310 N N . TYR A 1 433 ? 7.923 15.742 -24.909 1.00 97.94 433 TYR A N 1
ATOM 3311 C CA . TYR A 1 433 ? 7.360 14.445 -25.279 1.00 97.94 433 TYR A CA 1
ATOM 3312 C C . TYR A 1 433 ? 7.080 13.564 -24.050 1.00 97.94 433 TYR A C 1
ATOM 3314 O O . TYR A 1 433 ? 5.968 13.063 -23.883 1.00 97.94 433 TYR A O 1
ATOM 3322 N N . LEU A 1 434 ? 8.042 13.428 -23.132 1.00 97.81 434 LEU A N 1
ATOM 3323 C CA . LEU A 1 434 ? 7.862 12.643 -21.906 1.00 97.81 434 LEU A CA 1
ATOM 3324 C C . LEU A 1 434 ? 6.730 13.188 -21.024 1.00 97.81 434 LEU A C 1
ATOM 3326 O O . LEU A 1 434 ? 5.926 12.418 -20.491 1.00 97.81 434 LEU A O 1
ATOM 3330 N N . GLN A 1 435 ? 6.599 14.514 -20.939 1.00 97.94 435 GLN A N 1
ATOM 3331 C CA . GLN A 1 435 ? 5.476 15.158 -20.264 1.00 97.94 435 GLN A CA 1
ATOM 3332 C C . GLN A 1 435 ? 4.136 14.841 -20.946 1.00 97.94 435 GLN A C 1
ATOM 3334 O O . GLN A 1 435 ? 3.166 14.534 -20.246 1.00 97.94 435 GLN A O 1
ATOM 3339 N N . LYS A 1 436 ? 4.079 14.876 -22.287 1.00 98.00 436 LYS A N 1
ATOM 3340 C CA . LYS A 1 436 ? 2.889 14.535 -23.090 1.00 98.00 436 LYS A CA 1
ATOM 3341 C C . LYS A 1 436 ? 2.409 13.108 -22.821 1.00 98.00 436 LYS A C 1
ATOM 3343 O O . LYS A 1 436 ? 1.204 12.893 -22.715 1.00 98.00 436 LYS A O 1
ATOM 3348 N N . ILE A 1 437 ? 3.326 12.153 -22.667 1.00 97.44 437 ILE A N 1
ATOM 3349 C CA . ILE A 1 437 ? 2.988 10.745 -22.393 1.00 97.44 437 ILE A CA 1
ATOM 3350 C C . ILE A 1 437 ? 2.895 10.410 -20.894 1.00 97.44 437 ILE A C 1
ATOM 3352 O O . ILE A 1 437 ? 2.703 9.250 -20.535 1.00 97.44 437 ILE A O 1
ATOM 3356 N N . HIS A 1 438 ? 3.009 11.416 -20.018 1.00 97.50 438 HIS A N 1
ATOM 3357 C CA . HIS A 1 438 ? 2.968 11.287 -18.557 1.00 97.50 438 HIS A CA 1
ATOM 3358 C C . HIS A 1 438 ? 4.033 10.350 -17.957 1.00 97.50 438 HIS A C 1
ATOM 3360 O O . HIS A 1 438 ? 3.789 9.703 -16.938 1.00 97.50 438 HIS A O 1
ATOM 3366 N N . VAL A 1 439 ? 5.228 10.304 -18.553 1.00 97.19 439 VAL A N 1
ATOM 3367 C CA . VAL A 1 439 ? 6.383 9.565 -18.023 1.00 97.19 439 VAL A CA 1
ATOM 3368 C C . VAL A 1 439 ? 7.373 10.558 -17.409 1.00 97.19 439 VAL A C 1
ATOM 3370 O O . VAL A 1 439 ? 7.895 11.431 -18.093 1.00 97.19 439 VAL A O 1
ATOM 3373 N N . GLY A 1 440 ? 7.611 10.450 -16.099 1.00 94.81 440 GLY A N 1
ATOM 3374 C CA . GLY A 1 440 ? 8.580 11.280 -15.371 1.00 94.81 440 GLY A CA 1
ATOM 3375 C C . GLY A 1 440 ? 9.953 10.616 -15.231 1.00 94.81 440 GLY A C 1
ATOM 3376 O O . GLY A 1 440 ? 10.229 9.607 -15.868 1.00 94.81 440 GLY A O 1
ATOM 3377 N N . GLY A 1 441 ? 10.811 11.145 -14.356 1.00 90.94 441 GLY A N 1
ATOM 3378 C CA . GLY A 1 441 ? 12.020 10.450 -13.882 1.00 90.94 441 GLY A CA 1
ATOM 3379 C C . GLY A 1 441 ? 13.241 10.475 -14.808 1.00 90.94 441 GLY A C 1
ATOM 3380 O O . GLY A 1 441 ? 14.263 9.911 -14.426 1.00 90.94 441 GLY A O 1
ATOM 3381 N N . LEU A 1 442 ? 13.164 11.126 -15.976 1.00 96.19 442 LEU A N 1
ATOM 3382 C CA . LEU A 1 442 ? 14.337 11.433 -16.796 1.00 96.19 442 LEU A CA 1
ATOM 3383 C C . LEU A 1 442 ? 14.955 12.771 -16.363 1.00 96.19 442 LEU A C 1
ATOM 3385 O O . LEU A 1 442 ? 14.255 13.779 -16.256 1.00 96.19 442 LEU A O 1
ATOM 3389 N N . THR A 1 443 ? 16.269 12.773 -16.166 1.00 97.62 443 THR A N 1
ATOM 3390 C CA . THR A 1 443 ? 17.086 13.962 -15.908 1.00 97.62 443 THR A CA 1
ATOM 3391 C C . THR A 1 443 ? 18.087 14.105 -17.052 1.00 97.62 443 THR A C 1
ATOM 3393 O O . THR A 1 443 ? 19.016 13.295 -17.125 1.00 97.62 443 THR A O 1
ATOM 3396 N N . PRO A 1 444 ? 17.916 15.089 -17.953 1.00 96.62 444 PRO A N 1
ATOM 3397 C CA . PRO A 1 444 ? 18.844 15.293 -19.056 1.00 96.62 444 PRO A CA 1
ATOM 3398 C C . PRO A 1 444 ? 20.226 15.689 -18.547 1.00 96.62 444 PRO A C 1
ATOM 3400 O O . PRO A 1 444 ? 20.341 16.527 -17.649 1.00 96.62 444 PRO A O 1
ATOM 3403 N N . ASP A 1 445 ? 21.261 15.131 -19.160 1.00 96.25 445 ASP A N 1
ATOM 3404 C CA . ASP A 1 445 ? 22.609 15.669 -19.026 1.00 96.25 445 ASP A CA 1
ATOM 3405 C C . ASP A 1 445 ? 22.786 16.862 -19.989 1.00 96.25 445 ASP A C 1
ATOM 3407 O O . ASP A 1 445 ? 22.320 16.803 -21.134 1.00 96.25 445 ASP A O 1
ATOM 3411 N N . PRO A 1 446 ? 23.391 17.976 -19.536 1.00 89.12 446 PRO A N 1
ATOM 3412 C CA . PRO A 1 446 ? 23.501 19.189 -20.340 1.00 89.12 446 PRO A CA 1
ATOM 3413 C C . PRO A 1 446 ? 24.503 19.080 -21.495 1.00 89.12 446 PRO A C 1
ATOM 3415 O O . PRO A 1 446 ? 24.415 19.875 -22.430 1.00 89.12 446 PRO A O 1
ATOM 3418 N N . GLU A 1 447 ? 25.451 18.142 -21.440 1.00 87.81 447 GLU A N 1
ATOM 3419 C CA . GLU A 1 447 ? 26.554 18.040 -22.399 1.00 87.81 447 GLU A CA 1
ATOM 3420 C C . GLU A 1 447 ? 26.370 16.868 -23.367 1.00 87.81 447 GLU A C 1
ATOM 3422 O O . GLU A 1 447 ? 26.677 16.997 -24.552 1.00 87.81 447 GLU A O 1
ATOM 3427 N N . SER A 1 448 ? 25.839 15.735 -22.901 1.00 92.69 448 SER A N 1
ATOM 3428 C CA . SER A 1 448 ? 25.732 14.518 -23.706 1.00 92.69 448 SER A CA 1
ATOM 3429 C C . SER A 1 448 ? 24.498 13.696 -23.359 1.00 92.69 448 SER A C 1
ATOM 3431 O O . SER A 1 448 ? 24.353 13.188 -22.249 1.00 92.69 448 SER A O 1
ATOM 3433 N N . TRP A 1 449 ? 23.626 13.471 -24.349 1.00 95.81 449 TRP A N 1
ATOM 3434 C CA . TRP A 1 449 ? 22.362 12.750 -24.158 1.00 95.81 449 TRP A CA 1
ATOM 3435 C C . TRP A 1 449 ? 22.537 11.378 -23.491 1.00 95.81 449 TRP A C 1
ATOM 3437 O O . TRP A 1 449 ? 21.683 10.985 -22.696 1.00 95.81 449 TRP A O 1
ATOM 3447 N N . GLY A 1 450 ? 23.645 10.674 -23.743 1.00 94.44 450 GLY A N 1
ATOM 3448 C CA . GLY A 1 450 ? 23.911 9.343 -23.187 1.00 94.44 450 GLY A CA 1
ATOM 3449 C C . GLY A 1 450 ? 24.186 9.337 -21.680 1.00 94.44 450 GLY A C 1
ATOM 3450 O O . GLY A 1 450 ? 23.963 8.318 -21.028 1.00 94.44 450 GLY A O 1
ATOM 3451 N N . TYR A 1 451 ? 24.621 10.464 -21.112 1.00 96.94 451 TYR A N 1
ATOM 3452 C CA . TYR A 1 451 ? 24.865 10.607 -19.673 1.00 96.94 451 TYR A CA 1
ATOM 3453 C C . TYR A 1 451 ? 23.624 11.034 -18.884 1.00 96.94 451 TYR A C 1
ATOM 3455 O O . TYR A 1 451 ? 23.655 11.030 -17.651 1.00 96.94 451 TYR A O 1
ATOM 3463 N N . SER A 1 452 ? 22.512 11.316 -19.575 1.00 97.50 452 SER A N 1
ATOM 3464 C CA . SER A 1 452 ? 21.209 11.532 -18.941 1.00 97.50 452 SER A CA 1
ATOM 3465 C C . SER A 1 452 ? 20.856 10.355 -18.035 1.00 97.50 452 SER A C 1
ATOM 3467 O O . SER A 1 452 ? 21.244 9.213 -18.296 1.00 97.50 452 SER A O 1
ATOM 3469 N N . ALA A 1 453 ? 20.100 10.621 -16.975 1.00 98.00 453 ALA A N 1
ATOM 3470 C CA . ALA A 1 453 ? 19.663 9.597 -16.040 1.00 98.00 453 ALA A CA 1
ATOM 3471 C C . ALA A 1 453 ? 18.167 9.304 -16.185 1.00 98.00 453 ALA A C 1
ATOM 3473 O O . ALA A 1 453 ? 17.382 10.210 -16.449 1.00 98.00 453 ALA A O 1
ATOM 3474 N N . ILE A 1 454 ? 17.767 8.054 -15.964 1.00 98.31 454 ILE A N 1
ATOM 3475 C CA . ILE A 1 454 ? 16.365 7.632 -15.872 1.00 98.31 454 ILE A CA 1
ATOM 3476 C C . ILE A 1 454 ? 16.188 6.650 -14.716 1.00 98.31 454 ILE A C 1
ATOM 3478 O O . ILE A 1 454 ? 17.138 5.981 -14.310 1.00 98.31 454 ILE A O 1
ATOM 3482 N N . THR A 1 455 ? 14.973 6.526 -14.192 1.00 98.75 455 THR A N 1
ATOM 3483 C CA . THR A 1 455 ? 14.640 5.446 -13.259 1.00 98.75 455 THR A CA 1
ATOM 3484 C C . THR A 1 455 ? 14.217 4.171 -14.015 1.00 98.75 455 THR A C 1
ATOM 3486 O O . THR A 1 455 ? 13.589 4.263 -15.079 1.00 98.75 455 THR A O 1
ATOM 3489 N N . PRO A 1 456 ? 14.492 2.961 -13.483 1.00 98.75 456 PRO A N 1
ATOM 3490 C CA . PRO A 1 456 ? 13.984 1.714 -14.057 1.00 98.75 456 PRO A CA 1
ATOM 3491 C C . PRO A 1 456 ? 12.459 1.717 -14.218 1.00 98.75 456 PRO A C 1
ATOM 3493 O O . PRO A 1 456 ? 11.940 1.206 -15.211 1.00 98.75 456 PRO A O 1
ATOM 3496 N N . GLN A 1 457 ? 11.736 2.316 -13.264 1.00 98.50 457 GLN A N 1
ATOM 3497 C CA . GLN A 1 457 ? 10.281 2.439 -13.320 1.00 98.50 457 GLN A CA 1
ATOM 3498 C C . GLN A 1 457 ? 9.820 3.232 -14.548 1.00 98.50 457 GLN A C 1
ATOM 3500 O O . GLN A 1 457 ? 8.946 2.769 -15.280 1.00 98.50 457 GLN A O 1
ATOM 3505 N N . SER A 1 458 ? 10.447 4.377 -14.822 1.00 98.50 458 SER A N 1
ATOM 3506 C CA . SER A 1 458 ? 10.104 5.220 -15.968 1.00 98.50 458 SER A CA 1
ATOM 3507 C C . SER A 1 458 ? 10.373 4.539 -17.308 1.00 98.50 458 SER A C 1
ATOM 3509 O O . SER A 1 458 ? 9.566 4.666 -18.231 1.00 98.50 458 SER A O 1
ATOM 3511 N N . MET A 1 459 ? 11.464 3.774 -17.417 1.00 98.81 459 MET A N 1
ATOM 3512 C CA . MET A 1 459 ? 11.746 2.986 -18.621 1.00 98.81 459 MET A CA 1
ATOM 3513 C C . MET A 1 459 ? 10.684 1.894 -18.841 1.00 98.81 459 MET A C 1
ATOM 3515 O O . MET A 1 459 ? 10.162 1.750 -19.949 1.00 98.81 459 MET A O 1
ATOM 3519 N N . VAL A 1 460 ? 10.292 1.168 -17.785 1.00 98.81 460 VAL A N 1
ATOM 3520 C CA . VAL A 1 460 ? 9.204 0.175 -17.861 1.00 98.81 460 VAL A CA 1
ATOM 3521 C C . VAL A 1 460 ? 7.875 0.820 -18.240 1.00 98.81 460 VAL A C 1
ATOM 3523 O O . VAL A 1 460 ? 7.144 0.256 -19.055 1.00 98.81 460 VAL A O 1
ATOM 3526 N N . ASP A 1 461 ? 7.546 1.986 -17.689 1.00 98.50 461 ASP A N 1
ATOM 3527 C CA . ASP A 1 461 ? 6.298 2.685 -18.002 1.00 98.50 461 ASP A CA 1
ATOM 3528 C C . ASP A 1 461 ? 6.258 3.122 -19.474 1.00 98.50 461 ASP A C 1
ATOM 3530 O O . ASP A 1 461 ? 5.269 2.865 -20.164 1.00 98.50 461 ASP A O 1
ATOM 3534 N N . MET A 1 462 ? 7.361 3.666 -19.996 1.00 98.56 462 MET A N 1
ATOM 3535 C CA . MET A 1 462 ? 7.495 4.046 -21.406 1.00 98.56 462 MET A CA 1
ATOM 3536 C C . MET A 1 462 ? 7.349 2.846 -22.351 1.00 98.56 462 MET A C 1
ATOM 3538 O O . MET A 1 462 ? 6.535 2.872 -23.276 1.00 98.56 462 MET A O 1
ATOM 3542 N N . LEU A 1 463 ? 8.079 1.759 -22.092 1.00 98.88 463 LEU A N 1
ATOM 3543 C CA . LEU A 1 463 ? 7.992 0.531 -22.886 1.00 98.88 463 LEU A CA 1
ATOM 3544 C C . LEU A 1 463 ? 6.617 -0.141 -22.770 1.00 98.88 463 LEU A C 1
ATOM 3546 O O . LEU A 1 463 ? 6.126 -0.729 -23.733 1.00 98.88 463 LEU A O 1
ATOM 3550 N N . THR A 1 464 ? 5.946 -0.013 -21.624 1.00 98.69 464 THR A N 1
ATOM 3551 C CA . THR A 1 464 ? 4.567 -0.486 -21.442 1.00 98.69 464 THR A CA 1
ATOM 3552 C C . THR A 1 464 ? 3.591 0.310 -22.302 1.00 98.69 464 THR A C 1
ATOM 3554 O O . THR A 1 464 ? 2.716 -0.279 -22.938 1.00 98.69 464 THR A O 1
ATOM 3557 N N . LEU A 1 465 ? 3.733 1.636 -22.360 1.00 98.62 465 LEU A N 1
ATOM 3558 C CA . LEU A 1 465 ? 2.913 2.493 -23.214 1.00 98.62 465 LEU A CA 1
ATOM 3559 C C . LEU A 1 465 ? 3.136 2.198 -24.705 1.00 98.62 465 LEU A C 1
ATOM 3561 O O . LEU A 1 465 ? 2.154 2.087 -25.450 1.00 98.62 465 LEU A O 1
ATOM 3565 N N . LEU A 1 466 ? 4.395 1.985 -25.118 1.00 98.75 466 LEU A N 1
ATOM 3566 C CA . LEU A 1 466 ? 4.741 1.511 -26.462 1.00 98.75 466 LEU A CA 1
ATOM 3567 C C . LEU A 1 466 ? 4.052 0.176 -26.743 1.00 98.75 466 LEU A C 1
ATOM 3569 O O . LEU A 1 466 ? 3.321 0.036 -27.721 1.00 98.75 466 LEU A O 1
ATOM 3573 N N . HIS A 1 467 ? 4.209 -0.803 -25.851 1.00 98.12 467 HIS A N 1
ATOM 3574 C CA . HIS A 1 467 ? 3.590 -2.115 -25.997 1.00 98.12 467 HIS A CA 1
ATOM 3575 C C . HIS A 1 467 ? 2.058 -2.042 -26.066 1.00 98.12 467 HIS A C 1
ATOM 3577 O O . HIS A 1 467 ? 1.449 -2.816 -26.792 1.00 98.12 467 HIS A O 1
ATOM 3583 N N . GLN A 1 468 ? 1.410 -1.110 -25.371 1.00 97.00 468 GLN A N 1
ATOM 3584 C CA . GLN A 1 468 ? -0.051 -0.981 -25.376 1.00 97.00 468 GLN A CA 1
ATOM 3585 C C . GLN A 1 468 ? -0.606 -0.175 -26.560 1.00 97.00 468 GLN A C 1
ATOM 3587 O O . GLN A 1 468 ? -1.825 -0.090 -26.692 1.00 97.00 468 GLN A O 1
ATOM 3592 N N . GLY A 1 469 ? 0.246 0.415 -27.410 1.00 97.75 469 GLY A N 1
ATOM 3593 C CA . GLY A 1 469 ? -0.213 1.253 -28.525 1.00 97.75 469 GLY A CA 1
ATOM 3594 C C . GLY A 1 469 ? -0.845 2.561 -28.071 1.00 97.75 469 GLY A C 1
ATOM 3595 O O . GLY A 1 469 ? -1.809 3.019 -28.671 1.00 97.75 469 GLY A O 1
ATOM 3596 N N . LYS A 1 470 ? -0.338 3.127 -26.970 1.00 97.81 470 LYS A N 1
ATOM 3597 C CA . LYS A 1 470 ? -0.882 4.352 -26.369 1.00 97.81 470 LYS A CA 1
ATOM 3598 C C . LYS A 1 470 ? -0.139 5.626 -26.758 1.00 97.81 470 LYS A C 1
ATOM 3600 O O . LYS A 1 470 ? -0.634 6.703 -26.448 1.00 97.81 470 LYS A O 1
ATOM 3605 N N . ILE A 1 471 ? 1.039 5.498 -27.365 1.00 98.06 471 ILE A N 1
ATOM 3606 C CA . ILE A 1 471 ? 1.955 6.625 -27.607 1.00 98.06 471 ILE A CA 1
ATOM 3607 C C . ILE A 1 471 ? 2.369 6.797 -29.065 1.00 98.06 471 ILE A C 1
ATOM 3609 O O . ILE A 1 471 ? 2.910 7.840 -29.381 1.00 98.06 471 ILE A O 1
ATOM 3613 N N . LEU A 1 472 ? 2.097 5.813 -29.925 1.00 98.19 472 LEU A N 1
ATOM 3614 C CA . LEU A 1 472 ? 2.329 5.862 -31.369 1.00 98.19 472 LEU A CA 1
ATOM 3615 C C . LEU A 1 472 ? 1.147 5.205 -32.086 1.00 98.19 472 LEU A C 1
ATOM 3617 O O . LEU A 1 472 ? 0.478 4.327 -31.518 1.00 98.19 472 LEU A O 1
ATOM 3621 N N . ASN A 1 473 ? 0.916 5.586 -33.337 1.00 97.88 473 ASN A N 1
ATOM 3622 C CA . ASN A 1 473 ? -0.003 4.909 -34.235 1.00 97.88 473 ASN A CA 1
ATOM 3623 C C . ASN A 1 473 ? 0.458 3.464 -34.522 1.00 97.88 473 ASN A C 1
ATOM 3625 O O . ASN A 1 473 ? 1.561 3.036 -34.178 1.00 97.88 473 ASN A O 1
ATOM 3629 N N . ALA A 1 474 ? -0.416 2.666 -35.140 1.00 98.06 474 ALA A N 1
ATOM 3630 C CA . ALA A 1 474 ? -0.169 1.237 -35.319 1.00 98.06 474 ALA A CA 1
ATOM 3631 C C . ALA A 1 474 ? 1.047 0.916 -36.210 1.00 98.06 474 ALA A C 1
ATOM 3633 O O . ALA A 1 474 ? 1.718 -0.083 -35.952 1.00 98.06 474 ALA A O 1
ATOM 3634 N N . GLN A 1 475 ? 1.314 1.733 -37.235 1.00 97.94 475 GLN A N 1
ATOM 3635 C CA . GLN A 1 475 ? 2.419 1.529 -38.170 1.00 97.94 475 GLN A CA 1
ATOM 3636 C C . GLN A 1 475 ? 3.752 1.877 -37.506 1.00 97.94 475 GLN A C 1
ATOM 3638 O O . GLN A 1 475 ? 4.634 1.024 -37.441 1.00 97.94 475 GLN A O 1
ATOM 3643 N N . ASP A 1 476 ? 3.867 3.073 -36.935 1.00 98.50 476 ASP A N 1
ATOM 3644 C CA . ASP A 1 476 ? 5.110 3.543 -36.313 1.00 98.50 476 ASP A CA 1
ATOM 3645 C C . ASP A 1 476 ? 5.456 2.733 -35.061 1.00 98.50 476 ASP A C 1
ATOM 3647 O O . ASP A 1 476 ? 6.610 2.366 -34.840 1.00 98.50 476 ASP A O 1
ATOM 3651 N N . ARG A 1 477 ? 4.444 2.303 -34.294 1.00 98.62 477 ARG A N 1
ATOM 3652 C CA . ARG A 1 477 ? 4.636 1.326 -33.213 1.00 98.62 477 ARG A CA 1
ATOM 3653 C C . ARG A 1 477 ? 5.221 0.008 -33.713 1.00 98.62 477 ARG A C 1
ATOM 3655 O O . ARG A 1 477 ? 6.047 -0.583 -33.019 1.00 98.62 477 ARG A O 1
ATOM 3662 N N . GLN A 1 478 ? 4.740 -0.503 -34.846 1.00 98.50 478 GLN A N 1
ATOM 3663 C CA . GLN A 1 478 ? 5.246 -1.758 -35.394 1.00 98.50 478 GLN A CA 1
ATOM 3664 C C . GLN A 1 478 ? 6.707 -1.595 -35.820 1.00 98.50 478 GLN A C 1
ATOM 3666 O O . GLN A 1 478 ? 7.517 -2.432 -35.436 1.00 98.50 478 GLN A O 1
ATOM 3671 N N . ILE A 1 479 ? 7.044 -0.490 -36.496 1.00 98.62 479 ILE A N 1
ATOM 3672 C CA . ILE A 1 479 ? 8.423 -0.165 -36.885 1.00 98.62 479 ILE A CA 1
ATOM 3673 C C . ILE A 1 479 ? 9.320 -0.074 -35.646 1.00 98.62 479 ILE A C 1
ATOM 3675 O O . ILE A 1 479 ? 10.323 -0.774 -35.571 1.00 98.62 479 ILE A O 1
ATOM 3679 N N . ALA A 1 480 ? 8.938 0.710 -34.635 1.00 98.81 480 ALA A N 1
ATOM 3680 C CA . ALA A 1 480 ? 9.712 0.859 -33.402 1.00 98.81 480 ALA A CA 1
ATOM 3681 C C . ALA A 1 480 ? 9.977 -0.488 -32.703 1.00 98.81 480 ALA A C 1
ATOM 3683 O O . ALA A 1 480 ? 11.094 -0.769 -32.271 1.00 98.81 480 ALA A O 1
ATOM 3684 N N . LEU A 1 481 ? 8.957 -1.349 -32.605 1.00 98.81 481 LEU A N 1
ATOM 3685 C CA . LEU A 1 481 ? 9.106 -2.678 -32.011 1.00 98.81 481 LEU A CA 1
ATOM 3686 C C . LEU A 1 481 ? 9.956 -3.622 -32.869 1.00 98.81 481 LEU A C 1
ATOM 3688 O O . LEU A 1 481 ? 10.623 -4.483 -32.293 1.00 98.81 481 LEU A O 1
ATOM 3692 N N . ASP A 1 482 ? 9.905 -3.491 -34.197 1.00 98.69 482 ASP A N 1
ATOM 3693 C CA . ASP A 1 482 ? 10.716 -4.269 -35.136 1.00 98.69 482 ASP A CA 1
ATOM 3694 C C . ASP A 1 482 ? 12.185 -3.867 -35.078 1.00 98.69 482 ASP A C 1
ATOM 3696 O O . ASP A 1 482 ? 13.019 -4.752 -34.927 1.00 98.69 482 ASP A O 1
ATOM 3700 N N . LEU A 1 483 ? 12.511 -2.576 -35.055 1.00 98.88 483 LEU A N 1
ATOM 3701 C CA . LEU A 1 483 ? 13.886 -2.108 -34.840 1.00 98.88 483 LEU A CA 1
ATOM 3702 C C . LEU A 1 483 ? 14.474 -2.689 -33.545 1.00 98.88 483 LEU A C 1
ATOM 3704 O O . LEU A 1 483 ? 15.561 -3.256 -33.522 1.00 98.88 483 LEU A O 1
ATOM 3708 N N . MET A 1 484 ? 13.703 -2.655 -32.455 1.00 98.88 484 MET A N 1
ATOM 3709 C CA . MET A 1 484 ? 14.117 -3.232 -31.171 1.00 98.88 484 MET A CA 1
ATOM 3710 C C . MET A 1 484 ? 14.248 -4.771 -31.175 1.00 98.88 484 MET A C 1
ATOM 3712 O O . MET A 1 484 ? 14.815 -5.326 -30.234 1.00 98.88 484 MET A O 1
ATOM 3716 N N . ARG A 1 485 ? 13.693 -5.480 -32.171 1.00 98.69 485 ARG A N 1
ATOM 3717 C CA . ARG A 1 485 ? 13.840 -6.945 -32.343 1.00 98.69 485 ARG A CA 1
ATOM 3718 C C . ARG A 1 485 ? 15.081 -7.330 -33.141 1.00 98.69 485 ARG A C 1
ATOM 3720 O O . ARG A 1 485 ? 15.487 -8.485 -33.066 1.00 98.69 485 ARG A O 1
ATOM 3727 N N . HIS A 1 486 ? 15.647 -6.392 -33.893 1.00 98.50 486 HIS A N 1
ATOM 3728 C CA . HIS A 1 486 ? 16.780 -6.614 -34.793 1.00 98.50 486 HIS A CA 1
ATOM 3729 C C . HIS A 1 486 ? 18.070 -5.964 -34.277 1.00 98.50 486 HIS A C 1
ATOM 3731 O O . HIS A 1 486 ? 19.008 -5.765 -35.034 1.00 98.50 486 HIS A O 1
ATOM 3737 N N . VAL A 1 487 ? 18.136 -5.656 -32.977 1.00 98.38 487 VAL A N 1
ATOM 3738 C CA . VAL A 1 487 ? 19.390 -5.286 -32.308 1.00 98.38 487 VAL A CA 1
ATOM 3739 C C . VAL A 1 487 ? 20.452 -6.357 -32.560 1.00 98.38 487 VAL A C 1
ATOM 3741 O O . VAL A 1 487 ? 20.162 -7.542 -32.402 1.00 98.38 487 VAL A O 1
ATOM 3744 N N . GLU A 1 488 ? 21.659 -5.944 -32.948 1.00 97.81 488 GLU A N 1
ATOM 3745 C CA . GLU A 1 488 ? 22.775 -6.838 -33.284 1.00 97.81 488 GLU A CA 1
ATOM 3746 C C . GLU A 1 488 ? 23.121 -7.801 -32.137 1.00 97.81 488 GLU A C 1
ATOM 3748 O O . GLU A 1 488 ? 22.966 -7.472 -30.959 1.00 97.81 488 GLU A O 1
ATOM 3753 N N . GLU A 1 489 ? 23.586 -9.010 -32.475 1.00 95.25 489 GLU A N 1
ATOM 3754 C CA . GLU A 1 489 ? 23.759 -10.117 -31.516 1.00 95.25 489 GLU A CA 1
ATOM 3755 C C . GLU A 1 489 ? 24.678 -9.768 -30.332 1.00 95.25 489 GLU A C 1
ATOM 3757 O O . GLU A 1 489 ? 24.436 -10.204 -29.204 1.00 95.25 489 GLU A O 1
ATOM 3762 N N . ASP A 1 490 ? 25.714 -8.958 -30.558 1.00 91.94 490 ASP A N 1
ATOM 3763 C CA . ASP A 1 490 ? 26.657 -8.511 -29.527 1.00 91.94 490 ASP A CA 1
ATOM 3764 C C . ASP A 1 490 ? 26.075 -7.444 -28.577 1.00 91.94 490 ASP A C 1
ATOM 3766 O O . ASP A 1 490 ? 26.695 -7.115 -27.563 1.00 91.94 490 ASP A O 1
ATOM 3770 N N . GLN A 1 491 ? 24.859 -6.960 -28.855 1.00 94.12 491 GLN A N 1
ATOM 3771 C CA . GLN A 1 491 ? 24.109 -5.987 -28.055 1.00 94.12 491 GLN A CA 1
ATOM 3772 C C . GLN A 1 491 ? 22.780 -6.534 -27.516 1.00 94.12 491 GLN A C 1
ATOM 3774 O O . GLN A 1 491 ? 21.868 -5.766 -27.206 1.00 94.12 491 GLN A O 1
ATOM 3779 N N . GLN A 1 492 ? 22.655 -7.859 -27.427 1.00 96.50 492 GLN A N 1
ATOM 3780 C CA . GLN A 1 492 ? 21.495 -8.543 -26.856 1.00 96.50 492 GLN A CA 1
ATOM 3781 C C . GLN A 1 492 ? 21.759 -9.037 -25.423 1.00 96.50 492 GLN A C 1
ATOM 3783 O O . GLN A 1 492 ? 21.328 -10.120 -25.046 1.00 96.50 492 GLN A O 1
ATOM 3788 N N . ILE A 1 493 ? 22.474 -8.288 -24.593 1.00 98.00 493 ILE A N 1
ATOM 3789 C CA . ILE A 1 493 ? 22.904 -8.722 -23.261 1.00 98.00 493 ILE A CA 1
ATOM 3790 C C . ILE A 1 493 ? 21.758 -8.620 -22.248 1.00 98.00 493 ILE A C 1
ATOM 3792 O O . ILE A 1 493 ? 21.117 -7.589 -22.103 1.00 98.00 493 ILE A O 1
ATOM 3796 N N . GLY A 1 494 ? 21.521 -9.657 -21.449 1.00 98.19 494 GLY A N 1
ATOM 3797 C CA . GLY A 1 494 ? 20.492 -9.621 -20.415 1.00 98.19 494 GLY A CA 1
ATOM 3798 C C . GLY A 1 494 ? 19.121 -9.945 -20.987 1.00 98.19 494 GLY A C 1
ATOM 3799 O O . GLY A 1 494 ? 18.759 -11.118 -21.056 1.00 98.19 494 GLY A O 1
ATOM 3800 N N . VAL A 1 495 ? 18.319 -8.942 -21.359 1.00 97.94 495 VAL A N 1
ATOM 3801 C CA . VAL A 1 495 ? 16.939 -9.186 -21.820 1.00 97.94 495 VAL A CA 1
ATOM 3802 C C . VAL A 1 495 ? 16.906 -10.059 -23.077 1.00 97.94 495 VAL A C 1
ATOM 3804 O O . VAL A 1 495 ? 16.018 -10.902 -23.182 1.00 97.94 495 VAL A O 1
ATOM 3807 N N . GLY A 1 496 ? 17.864 -9.894 -23.993 1.00 97.19 496 GLY A N 1
ATOM 3808 C CA . GLY A 1 496 ? 17.968 -10.689 -25.220 1.00 97.19 496 GLY A CA 1
ATOM 3809 C C . GLY A 1 496 ? 18.482 -12.112 -24.982 1.00 97.19 496 GLY A C 1
ATOM 3810 O O . GLY A 1 496 ? 17.739 -13.080 -25.139 1.00 97.19 496 GLY A O 1
ATOM 3811 N N . ASP A 1 497 ? 19.732 -12.246 -24.542 1.00 97.31 497 ASP A N 1
ATOM 3812 C CA . ASP A 1 497 ? 20.474 -13.509 -24.449 1.00 97.31 497 ASP A CA 1
ATOM 3813 C C . ASP A 1 497 ? 20.039 -14.414 -23.285 1.00 97.31 497 ASP A C 1
ATOM 3815 O O . ASP A 1 497 ? 20.419 -15.587 -23.228 1.00 97.31 497 ASP A O 1
ATOM 3819 N N . THR A 1 498 ? 19.196 -13.908 -22.376 1.00 97.62 498 THR A N 1
ATOM 3820 C CA . THR A 1 498 ? 18.561 -14.714 -21.320 1.00 97.62 498 THR A CA 1
ATOM 3821 C C . THR A 1 498 ? 17.063 -14.933 -21.509 1.00 97.62 498 THR A C 1
ATOM 3823 O O . THR A 1 498 ? 16.438 -15.606 -20.679 1.00 97.62 498 THR A O 1
ATOM 3826 N N . ALA A 1 499 ? 16.474 -14.416 -22.593 1.00 95.25 499 ALA A N 1
ATOM 3827 C CA . ALA A 1 499 ? 15.073 -14.660 -22.896 1.00 95.25 499 ALA A CA 1
ATOM 3828 C C . ALA A 1 499 ? 14.802 -16.163 -23.095 1.00 95.25 499 ALA A C 1
ATOM 3830 O O . ALA A 1 499 ? 15.628 -16.889 -23.658 1.00 95.25 499 ALA A O 1
ATOM 3831 N N . PRO A 1 500 ? 13.626 -16.671 -22.684 1.00 93.94 500 PRO A N 1
ATOM 3832 C CA . PRO A 1 500 ? 13.284 -18.064 -22.928 1.00 93.94 500 PRO A CA 1
ATOM 3833 C C . PRO A 1 500 ? 13.246 -18.376 -24.421 1.00 93.94 500 PRO A C 1
ATOM 3835 O O . PRO A 1 500 ? 12.745 -17.582 -25.216 1.00 93.94 500 PRO A O 1
ATOM 3838 N N . ILE A 1 501 ? 13.720 -19.568 -24.793 1.00 93.56 501 ILE A N 1
ATOM 3839 C CA . ILE A 1 501 ? 13.777 -20.032 -26.187 1.00 93.56 501 ILE A CA 1
ATOM 3840 C C . ILE A 1 501 ? 12.438 -19.784 -26.881 1.00 93.56 501 ILE A C 1
ATOM 3842 O O . ILE A 1 501 ? 11.417 -20.275 -26.411 1.00 93.56 501 ILE A O 1
ATOM 3846 N N . GLY A 1 502 ? 12.454 -19.072 -28.012 1.00 94.44 502 GLY A N 1
ATOM 3847 C CA . GLY A 1 502 ? 11.279 -18.731 -28.820 1.00 94.44 502 GLY A CA 1
ATOM 3848 C C . GLY A 1 502 ? 10.353 -17.680 -28.195 1.00 94.44 502 GLY A C 1
ATOM 3849 O O . GLY A 1 502 ? 9.160 -17.654 -28.511 1.00 94.44 502 GLY A O 1
ATOM 3850 N N . ALA A 1 503 ? 10.846 -16.879 -27.254 1.00 97.31 503 ALA A N 1
ATOM 3851 C CA . ALA A 1 503 ? 10.230 -15.606 -26.920 1.00 97.31 503 ALA A CA 1
ATOM 3852 C C . ALA A 1 503 ? 10.476 -14.592 -28.048 1.00 97.31 503 ALA A C 1
ATOM 3854 O O . ALA A 1 503 ? 11.506 -14.627 -28.716 1.00 97.31 503 ALA A O 1
ATOM 3855 N N . LEU A 1 504 ? 9.523 -13.689 -28.246 1.00 97.81 504 LEU A N 1
ATOM 3856 C CA . LEU A 1 504 ? 9.706 -12.483 -29.042 1.00 97.81 504 LEU A CA 1
ATOM 3857 C C . LEU A 1 504 ? 10.236 -11.386 -28.119 1.00 97.81 504 LEU A C 1
ATOM 3859 O O . LEU A 1 504 ? 9.601 -11.102 -27.098 1.00 97.81 504 LEU A O 1
ATOM 3863 N N . VAL A 1 505 ? 11.370 -10.783 -28.472 1.00 98.56 505 VAL A N 1
ATOM 3864 C CA . VAL A 1 505 ? 12.070 -9.807 -27.630 1.00 98.56 505 VAL A CA 1
ATOM 3865 C C . VAL A 1 505 ? 12.265 -8.507 -28.398 1.00 98.56 505 VAL A C 1
ATOM 3867 O O . VAL A 1 505 ? 12.852 -8.516 -29.470 1.00 98.56 505 VAL A O 1
ATOM 3870 N N . SER A 1 506 ? 11.770 -7.401 -27.847 1.00 98.75 506 SER A N 1
ATOM 3871 C CA . SER A 1 506 ? 12.099 -6.041 -28.290 1.00 98.75 506 SER A CA 1
ATOM 3872 C C . SER A 1 506 ? 12.925 -5.392 -27.180 1.00 98.75 506 SER A C 1
ATOM 3874 O O . SER A 1 506 ? 12.377 -5.176 -26.098 1.00 98.75 506 SER A O 1
ATOM 3876 N N . LEU A 1 507 ? 14.207 -5.092 -27.403 1.00 98.75 507 LEU A N 1
ATOM 3877 C CA . LEU A 1 507 ? 15.102 -4.566 -26.365 1.00 98.75 507 LEU A CA 1
ATOM 3878 C C . LEU A 1 507 ? 15.947 -3.369 -26.822 1.00 98.75 507 LEU A C 1
ATOM 3880 O O . LEU A 1 507 ? 16.029 -3.061 -28.008 1.00 98.75 507 LEU A O 1
ATOM 3884 N N . LYS A 1 508 ? 16.596 -2.717 -25.856 1.00 98.75 508 LYS A N 1
ATOM 3885 C CA . LYS A 1 508 ? 17.804 -1.925 -26.080 1.00 98.75 508 LYS A CA 1
ATOM 3886 C C . LYS A 1 508 ? 18.683 -1.960 -24.834 1.00 98.75 508 LYS A C 1
ATOM 3888 O O . LYS A 1 508 ? 18.205 -1.728 -23.721 1.00 98.75 508 LYS A O 1
ATOM 3893 N N . ASP A 1 509 ? 19.971 -2.165 -25.065 1.00 98.31 509 ASP A N 1
ATOM 3894 C CA . ASP A 1 509 ? 21.000 -2.110 -24.033 1.00 98.31 509 ASP A CA 1
ATOM 3895 C C . ASP A 1 509 ? 21.758 -0.780 -24.046 1.00 98.31 509 ASP A C 1
ATOM 3897 O O . ASP A 1 509 ? 21.763 -0.044 -25.045 1.00 98.31 509 ASP A O 1
ATOM 3901 N N . GLY A 1 510 ? 22.454 -0.495 -22.947 1.00 98.19 510 GLY A N 1
ATOM 3902 C CA . GLY A 1 510 ? 23.390 0.613 -22.863 1.00 98.19 510 GLY A CA 1
ATOM 3903 C C . GLY A 1 510 ? 24.488 0.393 -21.836 1.00 98.19 510 GLY A C 1
ATOM 3904 O O . GLY A 1 510 ? 24.228 -0.011 -20.708 1.00 98.19 510 GLY A O 1
ATOM 3905 N N . TRP A 1 511 ? 25.716 0.736 -22.215 1.00 98.19 511 TRP A N 1
ATOM 3906 C CA . TRP A 1 511 ? 26.864 0.778 -21.318 1.00 98.19 511 TRP A CA 1
ATOM 3907 C C . TRP A 1 511 ? 27.740 1.989 -21.599 1.00 98.19 511 TRP A C 1
ATOM 3909 O O . TRP A 1 511 ? 27.841 2.456 -22.733 1.00 98.19 511 TRP A O 1
ATOM 3919 N N . VAL A 1 512 ? 28.367 2.505 -20.548 1.00 97.75 512 VAL A N 1
ATOM 3920 C CA . VAL A 1 512 ? 29.323 3.610 -20.624 1.00 97.75 512 VAL A CA 1
ATOM 3921 C C . VAL A 1 512 ? 30.187 3.613 -19.365 1.00 97.75 512 VAL A C 1
ATOM 3923 O O . VAL A 1 512 ? 29.775 3.098 -18.325 1.00 97.75 512 VAL A O 1
ATOM 3926 N N . VAL A 1 513 ? 31.374 4.212 -19.438 1.00 97.56 513 VAL A N 1
ATOM 3927 C CA . VAL A 1 513 ? 32.124 4.582 -18.235 1.00 97.56 513 VAL A CA 1
ATOM 3928 C C . VAL A 1 513 ? 31.480 5.839 -17.649 1.00 97.56 513 VAL A C 1
ATOM 3930 O O . VAL A 1 513 ? 31.394 6.875 -18.315 1.00 97.56 513 VAL A O 1
ATOM 3933 N N . GLY A 1 514 ? 30.981 5.720 -16.423 1.00 92.06 514 GLY A N 1
ATOM 3934 C CA . GLY A 1 514 ? 30.354 6.796 -15.675 1.00 92.06 514 GLY A CA 1
ATOM 3935 C C . GLY A 1 514 ? 31.352 7.870 -15.221 1.00 92.06 514 GLY A C 1
ATOM 3936 O O . GLY A 1 514 ? 32.568 7.702 -15.350 1.00 92.06 514 GLY A O 1
ATOM 3937 N N . PRO A 1 515 ? 30.859 8.984 -14.652 1.00 86.75 515 PRO A N 1
ATOM 3938 C CA . PRO A 1 515 ? 31.710 10.077 -14.169 1.00 86.75 515 PRO A CA 1
ATOM 3939 C C . PRO A 1 515 ? 32.673 9.678 -13.038 1.00 86.75 515 PRO A C 1
ATOM 3941 O O . PRO A 1 515 ? 33.666 10.360 -12.799 1.00 86.75 515 PRO A O 1
ATOM 3944 N N . ASP A 1 516 ? 32.384 8.580 -12.338 1.00 91.56 516 ASP A N 1
ATOM 3945 C CA . ASP A 1 516 ? 33.228 7.979 -11.302 1.00 91.56 516 ASP A CA 1
ATOM 3946 C C . ASP A 1 516 ? 34.368 7.111 -11.872 1.00 91.56 516 ASP A C 1
ATOM 3948 O O . ASP A 1 516 ? 35.181 6.585 -11.111 1.00 91.56 516 ASP A O 1
ATOM 3952 N N . GLY A 1 517 ? 34.451 6.971 -13.199 1.00 95.88 517 GLY A N 1
ATOM 3953 C CA . GLY A 1 517 ? 35.421 6.111 -13.875 1.00 95.88 517 GLY A CA 1
ATOM 3954 C C . GLY A 1 517 ? 35.054 4.626 -13.844 1.00 95.88 517 GLY A C 1
ATOM 3955 O O . GLY A 1 517 ? 35.878 3.799 -14.233 1.00 95.88 517 GLY A O 1
ATOM 3956 N N . LEU A 1 518 ? 33.845 4.279 -13.393 1.00 97.94 518 LEU A N 1
ATOM 3957 C CA . LEU A 1 518 ? 33.355 2.908 -13.291 1.00 97.94 518 LEU A CA 1
ATOM 3958 C C . LEU A 1 518 ? 32.270 2.632 -14.334 1.00 97.94 518 LEU A C 1
ATOM 3960 O O . LEU A 1 518 ? 31.634 3.536 -14.869 1.00 97.94 518 LEU A O 1
ATOM 3964 N N . TRP A 1 519 ? 32.046 1.362 -14.642 1.00 98.38 519 TRP A N 1
ATOM 3965 C CA . TRP A 1 519 ? 31.094 0.953 -15.663 1.00 98.38 519 TRP A CA 1
ATOM 3966 C C . TRP A 1 519 ? 29.643 1.060 -15.192 1.00 98.38 519 TRP A C 1
ATOM 3968 O O . TRP A 1 519 ? 29.271 0.635 -14.092 1.00 98.38 519 TRP A O 1
ATOM 3978 N N . VAL A 1 520 ? 28.820 1.595 -16.089 1.00 98.12 520 VAL A N 1
ATOM 3979 C CA . VAL A 1 520 ? 27.361 1.519 -16.092 1.00 98.12 520 VAL A CA 1
ATOM 3980 C C . VAL A 1 520 ? 26.954 0.501 -17.150 1.00 98.12 520 VAL A C 1
ATOM 3982 O O . VAL A 1 520 ? 27.511 0.500 -18.247 1.00 98.12 520 VAL A O 1
ATOM 3985 N N . MET A 1 521 ? 25.968 -0.336 -16.835 1.00 98.12 521 MET A N 1
ATOM 3986 C CA . MET A 1 521 ? 25.358 -1.281 -17.772 1.00 98.12 521 MET A CA 1
ATOM 3987 C C . MET A 1 521 ? 23.861 -1.378 -17.499 1.00 98.12 521 MET A C 1
ATOM 3989 O O . MET A 1 521 ? 23.441 -1.509 -16.346 1.00 98.12 521 MET A O 1
ATOM 3993 N N . ASN A 1 522 ? 23.052 -1.356 -18.549 1.00 98.56 522 ASN A N 1
ATOM 3994 C CA . ASN A 1 522 ? 21.618 -1.559 -18.469 1.00 98.56 522 ASN A CA 1
ATOM 3995 C C . ASN A 1 522 ? 21.088 -2.371 -19.653 1.00 98.56 522 ASN A C 1
ATOM 3997 O O . ASN A 1 522 ? 21.670 -2.375 -20.736 1.00 98.56 522 ASN A O 1
ATOM 4001 N N . SER A 1 523 ? 19.973 -3.055 -19.408 1.00 98.75 523 SER A N 1
ATOM 4002 C CA . SER A 1 523 ? 19.216 -3.795 -20.413 1.00 98.75 523 SER A CA 1
ATOM 4003 C C . SER A 1 523 ? 17.729 -3.643 -20.123 1.00 98.75 523 SER A C 1
ATOM 4005 O O . SER A 1 523 ? 17.276 -3.860 -18.992 1.00 98.75 523 SER A O 1
ATOM 4007 N N . SER A 1 524 ? 16.973 -3.210 -21.129 1.00 98.81 524 SER A N 1
ATOM 4008 C CA . SER A 1 524 ? 15.537 -2.961 -21.008 1.00 98.81 524 SER A CA 1
ATOM 4009 C C . SER A 1 524 ? 14.793 -3.483 -22.225 1.00 98.81 524 SER A C 1
ATOM 4011 O O . SER A 1 524 ? 15.267 -3.356 -23.352 1.00 98.81 524 SER A O 1
ATOM 4013 N N . GLY A 1 525 ? 13.602 -4.041 -22.021 1.00 98.56 525 GLY A N 1
ATOM 4014 C CA . GLY A 1 525 ? 12.820 -4.551 -23.136 1.00 98.56 525 GLY A CA 1
ATOM 4015 C C . GLY A 1 525 ? 11.467 -5.143 -22.779 1.00 98.56 525 GLY A C 1
ATOM 4016 O O . GLY A 1 525 ? 11.038 -5.186 -21.624 1.00 98.56 525 GLY A O 1
ATOM 4017 N N . ILE A 1 526 ? 10.789 -5.595 -23.828 1.00 98.81 526 ILE A N 1
ATOM 4018 C CA . ILE A 1 526 ? 9.489 -6.255 -23.810 1.00 98.81 526 ILE A CA 1
ATOM 4019 C C . ILE A 1 526 ? 9.711 -7.696 -24.263 1.00 98.81 526 ILE A C 1
ATOM 4021 O O . ILE A 1 526 ? 10.184 -7.935 -25.374 1.00 98.81 526 ILE A O 1
ATOM 4025 N N . VAL A 1 527 ? 9.328 -8.656 -23.426 1.00 98.69 527 VAL A N 1
ATOM 4026 C CA . VAL A 1 527 ? 9.459 -10.087 -23.712 1.00 98.69 527 VAL A CA 1
ATOM 4027 C C . VAL A 1 527 ? 8.072 -10.703 -23.785 1.00 98.69 527 VAL A C 1
ATOM 4029 O O . VAL A 1 527 ? 7.275 -10.571 -22.857 1.00 98.69 527 VAL A O 1
ATOM 4032 N N . THR A 1 528 ? 7.773 -11.390 -24.886 1.00 98.19 528 THR A N 1
ATOM 4033 C CA . THR A 1 528 ? 6.515 -12.123 -25.071 1.00 98.19 528 THR A CA 1
ATOM 4034 C C . THR A 1 528 ? 6.783 -13.588 -25.377 1.00 98.19 528 THR A C 1
ATOM 4036 O O . THR A 1 528 ? 7.423 -13.923 -26.371 1.00 98.19 528 THR A O 1
ATOM 4039 N N . ARG A 1 529 ? 6.238 -14.484 -24.552 1.00 96.75 529 ARG A N 1
ATOM 4040 C CA . ARG A 1 529 ? 6.300 -15.935 -24.742 1.00 96.75 529 ARG A CA 1
ATOM 4041 C C . ARG A 1 529 ? 4.909 -16.534 -24.570 1.00 96.75 529 ARG A C 1
ATOM 4043 O O . ARG A 1 529 ? 4.352 -16.573 -23.473 1.00 96.75 529 ARG A O 1
ATOM 4050 N N . GLY A 1 530 ? 4.336 -17.024 -25.668 1.00 94.25 530 GLY A N 1
ATOM 4051 C CA . GLY A 1 530 ? 2.966 -17.538 -25.667 1.00 94.25 530 GLY A CA 1
ATOM 4052 C C . GLY A 1 530 ? 1.970 -16.449 -25.256 1.00 94.25 530 GLY A C 1
ATOM 4053 O O . GLY A 1 530 ? 1.806 -15.468 -25.970 1.00 94.25 530 GLY A O 1
ATOM 4054 N N . LYS A 1 531 ? 1.304 -16.627 -24.108 1.00 93.56 531 LYS A N 1
ATOM 4055 C CA . LYS A 1 531 ? 0.340 -15.656 -23.551 1.00 93.56 531 LYS A CA 1
ATOM 4056 C C . LYS A 1 531 ? 0.937 -14.733 -22.484 1.00 93.56 531 LYS A C 1
ATOM 4058 O O . LYS A 1 531 ? 0.224 -13.878 -21.961 1.00 93.56 531 LYS A O 1
ATOM 4063 N N . VAL A 1 532 ? 2.198 -14.950 -22.109 1.00 96.12 532 VAL A N 1
ATOM 4064 C CA . VAL A 1 532 ? 2.882 -14.158 -21.086 1.00 96.12 532 VAL A CA 1
ATOM 4065 C C . VAL A 1 532 ? 3.666 -13.053 -21.774 1.00 96.12 532 VAL A C 1
ATOM 4067 O O . VAL A 1 532 ? 4.545 -13.338 -22.586 1.00 96.12 532 VAL A O 1
ATOM 4070 N N . THR A 1 533 ? 3.364 -11.811 -21.417 1.00 98.00 533 THR A N 1
ATOM 4071 C CA . THR A 1 533 ? 4.149 -10.641 -21.794 1.00 98.00 533 THR A CA 1
ATOM 4072 C C . THR A 1 533 ? 4.569 -9.903 -20.537 1.00 98.00 533 THR A C 1
ATOM 4074 O O . THR A 1 533 ? 3.741 -9.617 -19.672 1.00 98.00 533 THR A O 1
ATOM 4077 N N . TYR A 1 534 ? 5.850 -9.563 -20.451 1.00 98.50 534 TYR A N 1
ATOM 4078 C CA . TYR A 1 534 ? 6.358 -8.673 -19.419 1.00 98.50 534 TYR A CA 1
ATOM 4079 C C . TYR A 1 534 ? 7.295 -7.626 -20.011 1.00 98.50 534 TYR A C 1
ATOM 4081 O O . TYR A 1 534 ? 7.929 -7.835 -21.046 1.00 98.50 534 TYR A O 1
ATOM 4089 N N . VAL A 1 535 ? 7.357 -6.488 -19.334 1.00 98.81 535 VAL A N 1
ATOM 4090 C CA . VAL A 1 535 ? 8.294 -5.400 -19.599 1.00 98.81 535 VAL A CA 1
ATOM 4091 C C . VAL A 1 535 ? 9.281 -5.358 -18.446 1.00 98.81 535 VAL A C 1
ATOM 4093 O O . VAL A 1 535 ? 8.874 -5.484 -17.291 1.00 98.81 535 VAL A O 1
ATOM 4096 N N . VAL A 1 536 ? 10.566 -5.216 -18.738 1.00 98.88 536 VAL A N 1
ATOM 4097 C CA . VAL A 1 536 ? 11.631 -5.216 -17.733 1.00 98.88 536 VAL A CA 1
ATOM 4098 C C . VAL A 1 536 ? 12.653 -4.135 -18.048 1.00 98.88 536 VAL A C 1
ATOM 4100 O O . VAL A 1 536 ? 12.962 -3.889 -19.211 1.00 98.88 536 VAL A O 1
ATOM 4103 N N . ALA A 1 537 ? 13.179 -3.512 -17.000 1.00 98.88 537 ALA A N 1
ATOM 4104 C CA . ALA A 1 537 ? 14.347 -2.653 -17.065 1.00 98.88 537 ALA A CA 1
ATOM 4105 C C . ALA A 1 537 ? 15.282 -2.989 -15.901 1.00 98.88 537 ALA A C 1
ATOM 4107 O O . ALA A 1 537 ? 14.857 -3.004 -14.740 1.00 98.88 537 ALA A O 1
ATOM 4108 N N . VAL A 1 538 ? 16.547 -3.262 -16.217 1.00 98.88 538 VAL A N 1
ATOM 4109 C CA . VAL A 1 538 ? 17.607 -3.535 -15.244 1.00 98.88 538 VAL A CA 1
ATOM 4110 C C . VAL A 1 538 ? 18.738 -2.549 -15.477 1.00 98.88 538 VAL A C 1
ATOM 4112 O O . VAL A 1 538 ? 19.277 -2.479 -16.577 1.00 98.88 538 VAL A O 1
ATOM 4115 N N . TYR A 1 539 ? 19.108 -1.817 -14.433 1.00 98.81 539 TYR A N 1
ATOM 4116 C CA . TYR A 1 539 ? 20.217 -0.872 -14.438 1.00 98.81 539 TYR A CA 1
ATOM 4117 C C . TYR A 1 539 ? 21.250 -1.277 -13.392 1.00 98.81 539 TYR A C 1
ATOM 4119 O O . TYR A 1 539 ? 20.899 -1.709 -12.292 1.00 98.81 539 TYR A O 1
ATOM 4127 N N . SER A 1 540 ? 22.523 -1.117 -13.736 1.00 98.44 540 SER A N 1
ATOM 4128 C CA . SER A 1 540 ? 23.663 -1.294 -12.845 1.00 98.44 540 SER A CA 1
ATOM 4129 C C . SER A 1 540 ? 24.676 -0.165 -13.036 1.00 98.44 540 SER A C 1
ATOM 4131 O O . SER A 1 540 ? 24.826 0.360 -14.139 1.00 98.44 540 SER A O 1
ATOM 4133 N N . GLN A 1 541 ? 25.364 0.215 -11.963 1.00 97.44 541 GLN A N 1
ATOM 4134 C CA . GLN A 1 541 ? 26.381 1.271 -11.968 1.00 97.44 541 GLN A CA 1
ATOM 4135 C C . GLN A 1 541 ? 27.524 0.953 -11.007 1.00 97.44 541 GLN A C 1
ATOM 4137 O O . GLN A 1 541 ? 27.399 0.050 -10.177 1.00 97.44 541 GLN A O 1
ATOM 4142 N N . SER A 1 542 ? 28.617 1.709 -11.096 1.00 96.56 542 SER A N 1
ATOM 4143 C CA . SER A 1 542 ? 29.798 1.554 -10.241 1.00 96.56 542 SER A CA 1
ATOM 4144 C C . SER A 1 542 ? 30.411 0.145 -10.299 1.00 96.56 542 SER A C 1
ATOM 4146 O O . SER A 1 542 ? 30.786 -0.428 -9.274 1.00 96.56 542 SER A O 1
ATOM 4148 N N . GLN A 1 543 ? 30.483 -0.429 -11.505 1.00 97.69 543 GLN A N 1
ATOM 4149 C CA . GLN A 1 543 ? 31.119 -1.725 -11.763 1.00 97.69 543 GLN A CA 1
ATOM 4150 C C . GLN A 1 543 ? 32.589 -1.545 -12.169 1.00 97.69 543 GLN A C 1
ATOM 4152 O O . GLN A 1 543 ? 32.926 -0.621 -12.905 1.00 97.69 543 GLN A O 1
ATOM 4157 N N . ASN A 1 544 ? 33.485 -2.419 -11.704 1.00 97.06 544 ASN A N 1
ATOM 4158 C CA . ASN A 1 544 ? 34.914 -2.291 -12.024 1.00 97.06 544 ASN A CA 1
ATOM 4159 C C . ASN A 1 544 ? 35.213 -2.669 -13.480 1.00 97.06 544 ASN A C 1
ATOM 4161 O O . ASN A 1 544 ? 36.107 -2.092 -14.097 1.00 97.06 544 ASN A O 1
ATOM 4165 N N . ALA A 1 545 ? 34.456 -3.621 -14.021 1.00 98.00 545 ALA A N 1
ATOM 4166 C CA . ALA A 1 545 ? 34.534 -4.065 -15.403 1.00 98.00 545 ALA A CA 1
ATOM 4167 C C . ALA A 1 545 ? 33.142 -4.048 -16.055 1.00 98.00 545 ALA A C 1
ATOM 4169 O O . ALA A 1 545 ? 32.123 -4.141 -15.365 1.00 98.00 545 ALA A O 1
ATOM 4170 N N . LEU A 1 546 ? 33.086 -3.936 -17.385 1.00 98.06 546 LEU A N 1
ATOM 4171 C CA . LEU A 1 546 ? 31.821 -4.004 -18.124 1.00 98.06 546 LEU A CA 1
ATOM 4172 C C . LEU A 1 546 ? 31.169 -5.379 -17.934 1.00 98.06 546 LEU A C 1
ATOM 4174 O O . LEU A 1 546 ? 29.961 -5.475 -17.732 1.00 98.06 546 LEU A O 1
ATOM 4178 N N . GLU A 1 547 ? 31.987 -6.428 -17.937 1.00 98.31 547 GLU A N 1
ATOM 4179 C CA . GLU A 1 547 ? 31.588 -7.821 -17.762 1.00 98.31 547 GLU A CA 1
ATOM 4180 C C . GLU A 1 547 ? 30.842 -8.038 -16.437 1.00 98.31 547 GLU A C 1
ATOM 4182 O O . GLU A 1 547 ? 29.836 -8.743 -16.418 1.00 98.31 547 GLU A O 1
ATOM 4187 N N . ASP A 1 548 ? 31.247 -7.358 -15.354 1.00 98.25 548 ASP A N 1
ATOM 4188 C CA . ASP A 1 548 ? 30.536 -7.410 -14.068 1.00 98.25 548 ASP A CA 1
ATOM 4189 C C . ASP A 1 548 ? 29.088 -6.902 -14.218 1.00 98.25 548 ASP A C 1
ATOM 4191 O O . ASP A 1 548 ? 28.141 -7.499 -13.700 1.00 98.25 548 ASP A O 1
ATOM 4195 N N . GLY A 1 549 ? 28.903 -5.804 -14.960 1.00 98.38 549 GLY A N 1
ATOM 4196 C CA . GLY A 1 549 ? 27.588 -5.244 -15.270 1.00 98.38 549 GLY A CA 1
ATOM 4197 C C . GLY A 1 549 ? 26.757 -6.162 -16.169 1.00 98.38 549 GLY A C 1
ATOM 4198 O O . GLY A 1 549 ? 25.567 -6.365 -15.913 1.00 98.38 549 GLY A O 1
ATOM 4199 N N . GLN A 1 550 ? 27.382 -6.762 -17.186 1.00 98.69 550 GLN A N 1
ATOM 4200 C CA . GLN A 1 550 ? 26.738 -7.736 -18.074 1.00 98.69 550 GLN A CA 1
ATOM 4201 C C . GLN A 1 550 ? 26.251 -8.969 -17.298 1.00 98.69 550 GLN A C 1
ATOM 4203 O O . GLN A 1 550 ? 25.115 -9.416 -17.477 1.00 98.69 550 GLN A O 1
ATOM 4208 N N . ASP A 1 551 ? 27.068 -9.488 -16.384 1.00 98.69 551 ASP A N 1
ATOM 4209 C CA . ASP A 1 551 ? 26.717 -10.629 -15.541 1.00 98.69 551 ASP A CA 1
ATOM 4210 C C . ASP A 1 551 ? 25.562 -10.307 -14.584 1.00 98.69 551 ASP A C 1
ATOM 4212 O O . ASP A 1 551 ? 24.673 -11.143 -14.382 1.00 98.69 551 ASP A O 1
ATOM 4216 N N . ILE A 1 552 ? 25.520 -9.086 -14.037 1.00 98.75 552 ILE A N 1
ATOM 4217 C CA . ILE A 1 552 ? 24.401 -8.615 -13.210 1.00 98.75 552 ILE A CA 1
ATOM 4218 C C . ILE A 1 552 ? 23.101 -8.600 -14.017 1.00 98.75 552 ILE A C 1
ATOM 4220 O O . ILE A 1 552 ? 22.114 -9.209 -13.586 1.00 98.75 552 ILE A O 1
ATOM 4224 N N . VAL A 1 553 ? 23.074 -7.936 -15.180 1.00 98.75 553 VAL A N 1
ATOM 4225 C CA . VAL A 1 553 ? 21.833 -7.824 -15.966 1.00 98.75 553 VAL A CA 1
ATOM 4226 C C . VAL A 1 553 ? 21.363 -9.190 -16.470 1.00 98.75 553 VAL A C 1
ATOM 4228 O O . VAL A 1 553 ? 20.166 -9.475 -16.398 1.00 98.75 553 VAL A O 1
ATOM 4231 N N . ARG A 1 554 ? 22.281 -10.085 -16.865 1.00 98.75 554 ARG A N 1
ATOM 4232 C CA . ARG A 1 554 ? 21.969 -11.477 -17.232 1.00 98.75 554 ARG A CA 1
ATOM 4233 C C . ARG A 1 554 ? 21.365 -12.257 -16.078 1.00 98.75 554 ARG A C 1
ATOM 4235 O O . ARG A 1 554 ? 20.332 -12.904 -16.246 1.00 98.75 554 ARG A O 1
ATOM 4242 N N . HIS A 1 555 ? 21.978 -12.200 -14.897 1.00 98.69 555 HIS A N 1
ATOM 4243 C CA . HIS A 1 555 ? 21.476 -12.922 -13.732 1.00 98.69 555 HIS A CA 1
ATOM 4244 C C . HIS A 1 555 ? 20.050 -12.484 -13.371 1.00 98.69 555 HIS A C 1
ATOM 4246 O O . HIS A 1 555 ? 19.173 -13.325 -13.147 1.00 98.69 555 HIS A O 1
ATOM 4252 N N . VAL A 1 556 ? 19.808 -11.171 -13.354 1.00 98.75 556 VAL A N 1
ATOM 4253 C CA . VAL A 1 556 ? 18.499 -10.594 -13.031 1.00 98.75 556 VAL A CA 1
ATOM 4254 C C . VAL A 1 556 ? 17.459 -10.963 -14.092 1.00 98.75 556 VAL A C 1
ATOM 4256 O O . VAL A 1 556 ? 16.416 -11.522 -13.744 1.00 98.75 556 VAL A O 1
ATOM 4259 N N . CYS A 1 557 ? 17.745 -10.730 -15.378 1.00 98.62 557 CYS A N 1
ATOM 4260 C CA . CYS A 1 557 ? 16.805 -11.006 -16.471 1.00 98.62 557 CYS A CA 1
ATOM 4261 C C . CYS A 1 557 ? 16.442 -12.493 -16.558 1.00 98.62 557 CYS A C 1
ATOM 4263 O O . CYS A 1 557 ? 15.258 -12.834 -16.620 1.00 98.62 557 CYS A O 1
ATOM 4265 N N . LYS A 1 558 ? 17.432 -13.387 -16.440 1.00 98.31 558 LYS A N 1
ATOM 4266 C CA . LYS A 1 558 ? 17.215 -14.841 -16.433 1.00 98.31 558 LYS A CA 1
ATOM 4267 C C . LYS A 1 558 ? 16.315 -15.286 -15.282 1.00 98.31 558 LYS A C 1
ATOM 4269 O O . LYS A 1 558 ? 15.444 -16.142 -15.464 1.00 98.31 558 LYS A O 1
ATOM 4274 N N . SER A 1 559 ? 16.524 -14.718 -14.095 1.00 98.19 559 SER A N 1
ATOM 4275 C CA . SER A 1 559 ? 15.737 -15.042 -12.901 1.00 98.19 559 SER A CA 1
ATOM 4276 C C . SER A 1 559 ? 14.287 -14.577 -13.042 1.00 98.19 559 SER A C 1
ATOM 4278 O O . SER A 1 559 ? 13.369 -15.333 -12.731 1.00 98.19 559 SER A O 1
ATOM 4280 N N . ILE A 1 560 ? 14.069 -13.371 -13.580 1.00 98.12 560 ILE A N 1
ATOM 4281 C CA . ILE A 1 560 ? 12.730 -12.834 -13.869 1.00 98.12 560 ILE A CA 1
ATOM 4282 C C . ILE A 1 560 ? 12.011 -13.708 -14.899 1.00 98.12 560 ILE A C 1
ATOM 4284 O O . ILE A 1 560 ? 10.876 -14.126 -14.662 1.00 98.12 560 ILE A O 1
ATOM 4288 N N . ALA A 1 561 ? 12.676 -14.031 -16.011 1.00 96.62 561 ALA A N 1
ATOM 4289 C CA . ALA A 1 561 ? 12.116 -14.876 -17.060 1.00 96.62 561 ALA A CA 1
ATOM 4290 C C . ALA A 1 561 ? 11.664 -16.238 -16.508 1.00 96.62 561 ALA A C 1
ATOM 4292 O O . ALA A 1 561 ? 10.531 -16.658 -16.741 1.00 96.62 561 ALA A O 1
ATOM 4293 N N . SER A 1 562 ? 12.521 -16.880 -15.708 1.00 95.25 562 SER A N 1
ATOM 4294 C CA . SER A 1 562 ? 12.241 -18.176 -15.070 1.00 95.25 562 SER A CA 1
ATOM 4295 C C . SER A 1 562 ? 11.094 -18.110 -14.052 1.00 95.25 562 SER A C 1
ATOM 4297 O O . SER A 1 562 ? 10.408 -19.103 -13.818 1.00 95.25 562 SER A O 1
ATOM 4299 N N . ALA A 1 563 ? 10.872 -16.953 -13.423 1.00 95.75 563 ALA A N 1
ATOM 4300 C CA . ALA A 1 563 ? 9.803 -16.772 -12.445 1.00 95.75 563 ALA A CA 1
ATOM 4301 C C . ALA A 1 563 ? 8.435 -16.462 -13.081 1.00 95.75 563 ALA A C 1
ATOM 4303 O O . ALA A 1 563 ? 7.410 -16.806 -12.493 1.00 95.75 563 ALA A O 1
ATOM 4304 N N . LEU A 1 564 ? 8.401 -15.808 -14.251 1.00 95.12 564 LEU A N 1
ATOM 4305 C CA . LEU A 1 564 ? 7.162 -15.339 -14.893 1.00 95.12 564 LEU A CA 1
ATOM 4306 C C . LEU A 1 564 ? 6.628 -16.260 -15.997 1.00 95.12 564 LEU A C 1
ATOM 4308 O O . LEU A 1 564 ? 5.408 -16.308 -16.222 1.00 95.12 564 LEU A O 1
ATOM 4312 N N . ILE A 1 565 ? 7.522 -16.955 -16.702 1.00 88.44 565 ILE A N 1
ATOM 4313 C CA . ILE A 1 565 ? 7.190 -17.861 -17.803 1.00 88.44 565 ILE A CA 1
ATOM 4314 C C . ILE A 1 565 ? 7.207 -19.291 -17.257 1.00 88.44 565 ILE A C 1
ATOM 4316 O O . ILE A 1 565 ? 8.252 -19.792 -16.847 1.00 88.44 565 ILE A O 1
ATOM 4320 N N . VAL A 1 566 ? 6.022 -19.908 -17.228 1.00 72.50 566 VAL A N 1
ATOM 4321 C CA . VAL A 1 566 ? 5.752 -21.257 -16.695 1.00 72.50 566 VAL A CA 1
ATOM 4322 C C . VAL A 1 566 ? 5.608 -22.261 -17.825 1.00 72.50 566 VAL A C 1
ATOM 4324 O O . VAL A 1 566 ? 4.945 -21.897 -18.828 1.00 72.50 566 VAL A O 1
#